Protein AF-0000000066663584 (afdb_homodimer)

pLDDT: mean 85.42, std 19.52, range [22.45, 98.81]

Nearest PDB structures (foldseek):
  1tzf-assembly1_A  TM=8.641E-01  e=2.099E-27  Salmonella enterica subsp. enterica serovar Typhi str. CT18
  1wvc-assembly1_A  TM=8.333E-01  e=1.239E-26  Salmonella enterica subsp. enterica serovar Typhi str. CT18
  8hhd-assembly1_B  TM=7.762E-01  e=3.118E-12  Pseudomonas aeruginosa
  8f73-assembly2_C  TM=7.185E-01  e=2.578E-12  Pseudomonas aeruginosa PAO1
  3pkq-assembly3_D  TM=6.766E-01  e=3.191E-10  Salmonella enterica subsp. enterica serovar Typhimurium

Solvent-accessible surface area (backbone atoms only — not comparable to full-atom values): 28479 Å² total; per-residue (Å²): 88,46,35,37,32,47,47,47,44,66,38,49,78,55,82,83,72,63,84,68,29,62,22,62,37,61,40,65,43,62,97,40,31,36,36,54,57,46,49,48,50,40,36,70,77,66,31,38,39,36,38,38,31,25,22,42,47,40,64,59,57,51,47,47,64,73,58,55,56,73,71,53,89,48,79,51,55,73,60,92,81,44,71,51,75,76,77,60,95,58,69,82,50,44,79,43,84,40,85,42,47,61,84,53,37,68,17,27,34,53,55,72,46,46,81,79,48,68,92,46,69,52,35,35,36,30,63,29,48,52,47,44,48,71,60,61,70,59,52,52,52,53,39,65,70,67,66,37,52,33,33,31,30,25,24,63,43,76,56,87,51,36,32,45,44,65,51,95,86,27,37,23,55,44,72,40,53,43,46,71,48,99,52,34,22,69,61,40,63,28,42,36,30,63,66,46,60,77,49,43,50,92,69,21,38,45,61,70,43,25,46,35,54,29,13,71,68,62,27,20,31,41,45,82,46,88,69,57,69,47,61,53,56,32,38,54,42,38,48,50,50,26,52,22,43,76,71,67,58,45,71,46,52,64,64,63,74,59,52,62,60,63,70,72,99,87,45,35,37,31,46,49,47,44,66,38,47,78,54,80,83,70,66,82,67,30,64,22,60,37,61,40,65,44,61,96,40,30,36,36,55,55,45,50,47,49,40,36,68,75,64,31,38,38,37,38,38,31,25,22,40,45,41,63,61,57,52,48,48,65,73,57,56,60,80,62,73,89,60,78,56,55,72,61,91,82,44,69,49,72,72,75,58,95,58,69,81,51,44,79,43,83,40,85,42,48,61,86,51,36,68,17,28,33,50,55,73,46,47,81,79,50,66,94,46,70,50,36,35,38,32,63,32,47,53,48,42,48,72,60,60,69,58,51,53,52,54,40,64,70,67,66,38,50,32,33,33,31,27,23,64,42,76,55,88,50,37,32,44,44,64,53,94,87,27,37,25,54,42,73,40,52,43,45,72,46,98,52,33,23,69,63,39,64,27,42,35,30,61,67,46,60,76,48,43,50,92,70,21,37,45,62,71,44,25,47,35,54,28,12,72,68,62,27,20,32,41,47,82,46,87,68,57,68,47,61,52,56,32,38,54,41,40,50,50,50,27,51,21,44,76,71,66,57,46,71,45,54,64,65,64,74,59,56,63,61,64,71,74,97

InterPro domains:
  IPR005835 Nucleotidyl transferase domain [PF00483] (3-219)
  IPR013446 Glucose-1-phosphate cytidylyltransferase-like [PTHR47183] (1-256)
  IPR029044 Nucleotide-diphospho-sugar transferases [G3DSA:3.90.550.10] (1-256)
  IPR029044 Nucleotide-diphospho-sugar transferases [SSF53448] (1-255)

Sequence (530 aa):
MKVVLFCGGYGMRMRNGTDDVIPKPMQMVGPRPLIWHVMRYYAHYGHKDFILCLGYGANHIKNYFLTYQESVSNDFVIRDGQVELLQSDISDWTITFVDTGVDSAIGERLRRVRGHLGGEQYFLANYADVLTDAPLDQMIEKFTASGAAASMLIVPPQSSFHCVDINAAGEIKNITPVARLPIWENGGYFVLTQEVLDLLPPGGDLVEDACGALASQGRLFGYQHLGFWKPADTFKERAELDDGYHRGDRPWMIWEGSESLEVVSMKVVLFCGGYGMRMRNGTDDVIPKPMQMVGPRPLIWHVMRYYAHYGHKDFILCLGYGANHIKNYFLTYQESVSNDFVIRDGQVELLQSDISDWTITFVDTGVDSAIGERLRRVRGHLGGEQYFLANYADVLTDAPLDQMIEKFTASGAAASMLIVPPQSSFHCVDINAAGEIKNITPVARLPIWENGGYFVLTQEVLDLLPPGGDLVEDACGALASQGRLFGYQHLGFWKPADTFKERAELDDGYHRGDRPWMIWEGSESLEVVS

Foldseek 3Di:
DEEEEEQADDADQDPDPDRQRAGQQQCDQPPGGLLVLVQLLCVLVPHQEYEYADAPNLVVVVCCVVVVDCPPVPPQDPDPNDRPRPPDSNVPHHYHYDHQYRPFAPLSSCLVCLVVCPPDQKYKYWYSFKFFLDDLVVVVVVLVVQQFAKEFEKEQDDDQDWDFDADPVGDTDDIHGSSPDPDIDGQTTMMHGSVLSVQRDNRGHSCCGRVVVSVVVVRYYYDYDHGDMAGPDDPVRSVVSNVCVVVVNHSRNVVVVVVVVVVVD/DEEEEEQADDADQDPDPDRQRAGQQQCDQPPGGLLVLVQLLCVLVPHQEYEYADAPNLVVVVVCVVVVDPPPDPPQDPDPNDRPRPDDSNVPHHYHYDHQYRPFAPLSSCLVCLVVCPPDQKYKYWYSFKFFLDDLVVVVVVLVVQQFAKEFEKEQDDDQDWDFDADPVGDTDDIHGSSPDPDIDGQTTMMHGSVLSVQRDNRGHSCCGRVVVSVVVVRYYYDYDHGDMAGPDDPVRSVVSNVCVVVVNHSRNVVVVVVVVVVVD

Radius of gyration: 25.49 Å; Cα contacts (8 Å, |Δi|>4): 1045; chains: 2; bounding box: 56×86×55 Å

Organism: Nocardia brasiliensis (strain ATCC 700358 / HUJEG-1) (NCBI:txid1133849)

Secondary structure (DSSP, 8-state):
-EEEEE--SPPP--SSS---PPPGGG-EETTEEHHHHHHHHHHHTT--EEEEEE-TTHHHHHHHHHS----------EETTEE-----TTTT-EEEEEE--TT--HHHHHHHTGGGGTT-SEEEEEESSEEE---HHHHHHHHHHHT-SEEEEEE------EEEEE-TTSBEEEEEEGGGSS-EEEEEEEEEETHHHHT--TT--IIIIIIHHHHHTT-EEEEE--S-EEE--BHHHHHHHHHHHHHT--TT-TTHHHHHHHH--/-EEEEE--SPPP--SSS---PPPGGG-EETTEEHHHHHHHHHHHTT--EEEEEE-TTHHHHHHHHHS----S----EEETTEEE----TTTT-EEEEEE--TT--HHHHHHHTGGGGTT-SEEEEEESSEEE---HHHHHHHHHHHT-SEEEEEE------EEEEE-TTSBEEEEEEGGGSS-EEEEEEEEEETHHHHT--TT--IIIIIIHHHHHTT-EEEEE--S-EEE--BHHHHHHHHHHHHHT--TT-TTTTTHHHHH--

Structure (mmCIF, N/CA/C/O backbone):
data_AF-0000000066663584-model_v1
#
loop_
_entity.id
_entity.type
_entity.pdbx_description
1 polymer 'Glucose-1-phosphate cytidylyltransferase'
#
loop_
_atom_site.group_PDB
_atom_site.id
_atom_site.type_symbol
_atom_site.label_atom_id
_atom_site.label_alt_id
_atom_site.label_comp_id
_atom_site.label_asym_id
_atom_site.label_entity_id
_atom_site.label_seq_id
_atom_site.pdbx_PDB_ins_code
_atom_site.Cartn_x
_atom_site.Cartn_y
_atom_site.Cartn_z
_atom_site.occupancy
_atom_site.B_iso_or_equiv
_atom_site.auth_seq_id
_atom_site.auth_comp_id
_atom_site.auth_asym_id
_atom_site.auth_atom_id
_atom_site.pdbx_PDB_model_num
ATOM 1 N N . MET A 1 1 ? 3.008 -28.141 -14.281 1 96.81 1 MET A N 1
ATOM 2 C CA . MET A 1 1 ? 2.721 -27.016 -15.164 1 96.81 1 MET A CA 1
ATOM 3 C C . MET A 1 1 ? 3.824 -25.969 -15.078 1 96.81 1 MET A C 1
ATOM 5 O O . MET A 1 1 ? 4.57 -25.922 -14.102 1 96.81 1 MET A O 1
ATOM 9 N N . LYS A 1 2 ? 3.889 -25.156 -16.172 1 97.56 2 LYS A N 1
ATOM 10 C CA . LYS A 1 2 ? 4.797 -24.016 -16.141 1 97.56 2 LYS A CA 1
ATOM 11 C C . LYS A 1 2 ? 4.219 -22.875 -15.305 1 97.56 2 LYS A C 1
ATOM 13 O O . LYS A 1 2 ? 3 -22.703 -15.234 1 97.56 2 LYS A O 1
ATOM 18 N N . VAL A 1 3 ? 5.141 -22.125 -14.664 1 98.44 3 VAL A N 1
ATOM 19 C CA . VAL A 1 3 ? 4.742 -21 -13.805 1 98.44 3 VAL A CA 1
ATOM 20 C C . VAL A 1 3 ? 5.363 -19.703 -14.328 1 98.44 3 VAL A C 1
ATOM 22 O O . VAL A 1 3 ? 6.586 -19.578 -14.375 1 98.44 3 VAL A O 1
ATOM 25 N N . VAL A 1 4 ? 4.523 -18.75 -14.742 1 98.31 4 VAL A N 1
ATOM 26 C CA . VAL A 1 4 ? 4.98 -17.438 -15.148 1 98.31 4 VAL A CA 1
ATOM 27 C C . VAL A 1 4 ? 4.922 -16.469 -13.953 1 98.31 4 VAL A C 1
ATOM 29 O O . VAL A 1 4 ? 3.869 -16.312 -13.336 1 98.31 4 VAL A O 1
ATOM 32 N N . LEU A 1 5 ? 6.043 -15.875 -13.609 1 97.88 5 LEU A N 1
ATOM 33 C CA . LEU A 1 5 ? 6.086 -14.898 -12.523 1 97.88 5 LEU A CA 1
ATOM 34 C C . LEU A 1 5 ? 6.418 -13.508 -13.055 1 97.88 5 LEU A C 1
ATOM 36 O O . LEU A 1 5 ? 7.387 -13.336 -13.797 1 97.88 5 LEU A O 1
ATOM 40 N N . PHE A 1 6 ? 5.562 -12.57 -12.711 1 96.44 6 PHE A N 1
ATOM 41 C CA . PHE A 1 6 ? 5.777 -11.18 -13.102 1 96.44 6 PHE A CA 1
ATOM 42 C C . PHE A 1 6 ? 6.727 -10.492 -12.133 1 96.44 6 PHE A C 1
ATOM 44 O O . PHE A 1 6 ? 6.324 -10.102 -11.031 1 96.44 6 PHE A O 1
ATOM 51 N N . CYS A 1 7 ? 7.949 -10.289 -12.5 1 91.81 7 CYS A N 1
ATOM 52 C CA . CYS A 1 7 ? 8.992 -9.797 -11.609 1 91.81 7 CYS A CA 1
ATOM 53 C C . CYS A 1 7 ? 9.336 -8.344 -11.93 1 91.81 7 CYS A C 1
ATOM 55 O O . CYS A 1 7 ? 10.352 -7.824 -11.461 1 91.81 7 CYS A O 1
ATOM 57 N N . GLY A 1 8 ? 8.445 -7.797 -12.734 1 79.75 8 GLY A N 1
ATOM 58 C CA . GLY A 1 8 ? 8.672 -6.395 -13.039 1 79.75 8 GLY A CA 1
ATOM 59 C C . GLY A 1 8 ? 8.086 -5.453 -12 1 79.75 8 GLY A C 1
ATOM 60 O O . GLY A 1 8 ? 7.543 -5.902 -10.984 1 79.75 8 GLY A O 1
ATOM 61 N N . GLY A 1 9 ? 8.352 -4.125 -12.117 1 69.88 9 GLY A N 1
ATOM 62 C CA . GLY A 1 9 ? 7.758 -3.1 -11.273 1 69.88 9 GLY A CA 1
ATOM 63 C C . GLY A 1 9 ? 8.789 -2.262 -10.539 1 69.88 9 GLY A C 1
ATOM 64 O O . GLY A 1 9 ? 9.969 -2.625 -10.484 1 69.88 9 GLY A O 1
ATOM 65 N N . TYR A 1 10 ? 8.227 -1.086 -10.148 1 61.44 10 TYR A N 1
ATOM 66 C CA . TYR A 1 10 ? 9.102 -0.088 -9.539 1 61.44 10 TYR A CA 1
ATOM 67 C C . TYR A 1 10 ? 9.766 -0.637 -8.289 1 61.44 10 TYR A C 1
ATOM 69 O O . TYR A 1 10 ? 9.18 -1.451 -7.57 1 61.44 10 TYR A O 1
ATOM 77 N N . GLY A 1 11 ? 11.109 -0.716 -8.273 1 56.06 11 GLY A N 1
ATOM 78 C CA . GLY A 1 11 ? 11.859 -0.968 -7.051 1 56.06 11 GLY A CA 1
ATOM 79 C C . GLY A 1 11 ? 12.25 0.301 -6.316 1 56.06 11 GLY A C 1
ATOM 80 O O . GLY A 1 11 ? 12.016 1.406 -6.812 1 56.06 11 GLY A O 1
ATOM 81 N N . MET A 1 12 ? 12.453 0.383 -4.859 1 50.28 12 MET A N 1
ATOM 82 C CA . MET A 1 12 ? 12.859 1.527 -4.051 1 50.28 12 MET A CA 1
ATOM 83 C C . MET A 1 12 ? 14.312 1.897 -4.328 1 50.28 12 MET A C 1
ATOM 85 O O . MET A 1 12 ? 15.156 1.021 -4.531 1 50.28 12 MET A O 1
ATOM 89 N N . ARG A 1 13 ? 14.5 3.344 -4.707 1 43.12 13 ARG A N 1
ATOM 90 C CA . ARG A 1 13 ? 15.859 3.871 -4.746 1 43.12 13 ARG A CA 1
ATOM 91 C C . ARG A 1 13 ? 16.469 3.916 -3.35 1 43.12 13 ARG A C 1
ATOM 93 O O . ARG A 1 13 ? 15.859 4.438 -2.414 1 43.12 13 ARG A O 1
ATOM 100 N N . MET A 1 14 ? 17.344 3.123 -2.854 1 40.56 14 MET A N 1
ATOM 101 C CA . MET A 1 14 ? 18.047 3.266 -1.574 1 40.56 14 MET A CA 1
ATOM 102 C C . MET A 1 14 ? 18.938 4.504 -1.573 1 40.56 14 MET A C 1
ATOM 104 O O . MET A 1 14 ? 19.422 4.926 -2.625 1 40.56 14 MET A O 1
ATOM 108 N N . ARG A 1 15 ? 18.859 5.359 -0.476 1 37.28 15 ARG A N 1
ATOM 109 C CA . ARG A 1 15 ? 19.531 6.648 -0.292 1 37.28 15 ARG A CA 1
ATOM 110 C C . ARG A 1 15 ? 20.938 6.629 -0.872 1 37.28 15 ARG A C 1
ATOM 112 O O . ARG A 1 15 ? 21.453 7.66 -1.301 1 37.28 15 ARG A O 1
ATOM 119 N N . ASN A 1 16 ? 21.812 5.84 -0.102 1 37 16 ASN A N 1
ATOM 120 C CA . ASN A 1 16 ? 23.234 6.203 -0.052 1 37 16 ASN A CA 1
ATOM 121 C C . ASN A 1 16 ? 23.875 6.125 -1.432 1 37 16 ASN A C 1
ATOM 123 O O . ASN A 1 16 ? 24.75 5.293 -1.661 1 37 16 ASN A O 1
ATOM 127 N N . GLY A 1 17 ? 23.469 6.793 -2.354 1 36.81 17 GLY A N 1
ATOM 128 C CA . GLY A 1 17 ? 24.297 7.004 -3.533 1 36.81 17 GLY A CA 1
ATOM 129 C C . GLY A 1 17 ? 24.172 5.887 -4.551 1 36.81 17 GLY A C 1
ATOM 130 O O . GLY A 1 17 ? 24.219 6.129 -5.762 1 36.81 17 GLY A O 1
ATOM 131 N N . THR A 1 18 ? 24.75 4.68 -4.211 1 39.47 18 THR A N 1
ATOM 132 C CA . THR A 1 18 ? 24.781 3.713 -5.305 1 39.47 18 THR A CA 1
ATOM 133 C C . THR A 1 18 ? 23.359 3.281 -5.668 1 39.47 18 THR A C 1
ATOM 135 O O . THR A 1 18 ? 22.516 3.098 -4.785 1 39.47 18 THR A O 1
ATOM 138 N N . ASP A 1 19 ? 22.734 3.699 -6.875 1 45.66 19 ASP A N 1
ATOM 139 C CA . ASP A 1 19 ? 21.688 3.469 -7.871 1 45.66 19 ASP A CA 1
ATOM 140 C C . ASP A 1 19 ? 21.031 2.104 -7.676 1 45.66 19 ASP A C 1
ATOM 142 O O . ASP A 1 19 ? 20.312 1.627 -8.547 1 45.66 19 ASP A O 1
ATOM 146 N N . ASP A 1 20 ? 21.516 1.31 -6.773 1 54.19 20 ASP A N 1
ATOM 147 C CA . ASP A 1 20 ? 21.094 -0.069 -6.984 1 54.19 20 ASP A CA 1
ATOM 148 C C . ASP A 1 20 ? 19.844 -0.384 -6.168 1 54.19 20 ASP A C 1
ATOM 150 O O . ASP A 1 20 ? 19.906 -0.51 -4.941 1 54.19 20 ASP A O 1
ATOM 154 N N . VAL A 1 21 ? 18.703 0.189 -6.559 1 62.69 21 VAL A N 1
ATOM 155 C CA . VAL A 1 21 ? 17.422 -0.167 -5.957 1 62.69 21 VAL A CA 1
ATOM 156 C C . VAL A 1 21 ? 17.156 -1.661 -6.137 1 62.69 21 VAL A C 1
ATOM 158 O O . VAL A 1 21 ? 17.266 -2.188 -7.25 1 62.69 21 VAL A O 1
ATOM 161 N N . ILE A 1 22 ? 17.047 -2.43 -4.938 1 74.31 22 ILE A N 1
ATOM 162 C CA . ILE A 1 22 ? 16.703 -3.846 -4.965 1 74.31 22 ILE A CA 1
ATOM 163 C C . ILE A 1 22 ? 15.25 -4.008 -5.391 1 74.31 22 ILE A C 1
ATOM 165 O O . ILE A 1 22 ? 14.344 -3.436 -4.777 1 74.31 22 ILE A O 1
ATOM 169 N N . PRO A 1 23 ? 15.102 -4.727 -6.461 1 83.81 23 PRO A N 1
ATOM 170 C CA . PRO A 1 23 ? 13.719 -4.934 -6.891 1 83.81 23 PRO A CA 1
ATOM 171 C C . PRO A 1 23 ? 12.867 -5.633 -5.828 1 83.81 23 PRO A C 1
ATOM 173 O O . PRO A 1 23 ? 13.398 -6.391 -5.012 1 83.81 23 PRO A O 1
ATOM 176 N N . LYS A 1 24 ? 11.586 -5.406 -5.828 1 85.81 24 LYS A N 1
ATOM 177 C CA . LYS A 1 24 ? 10.633 -5.898 -4.84 1 85.81 24 LYS A CA 1
ATOM 178 C C . LYS A 1 24 ? 10.75 -7.406 -4.664 1 85.81 24 LYS A C 1
ATOM 180 O O . LYS A 1 24 ? 10.82 -7.902 -3.537 1 85.81 24 LYS A O 1
ATOM 185 N N . PRO A 1 25 ? 10.859 -8.188 -5.754 1 90.5 25 PRO A N 1
ATOM 186 C CA . PRO A 1 25 ? 10.945 -9.641 -5.59 1 90.5 25 PRO A CA 1
ATOM 187 C C . PRO A 1 25 ? 12.188 -10.078 -4.824 1 90.5 25 PRO A C 1
ATOM 189 O O . PRO A 1 25 ? 12.234 -11.195 -4.301 1 90.5 25 PRO A O 1
ATOM 192 N N . MET A 1 26 ? 13.141 -9.188 -4.715 1 89 26 MET A N 1
ATOM 193 C CA . MET A 1 26 ? 14.414 -9.555 -4.098 1 89 26 MET A CA 1
ATOM 194 C C . MET A 1 26 ? 14.469 -9.102 -2.645 1 89 26 MET A C 1
ATOM 196 O O . MET A 1 26 ? 15.461 -9.32 -1.956 1 89 26 MET A O 1
ATOM 200 N N . GLN A 1 27 ? 13.43 -8.508 -2.283 1 86.25 27 GLN A N 1
ATOM 201 C CA . GLN A 1 27 ? 13.367 -8.156 -0.868 1 86.25 27 GLN A CA 1
ATOM 202 C C . GLN A 1 27 ? 13.328 -9.406 0.009 1 86.25 27 GLN A C 1
ATOM 204 O O . GLN A 1 27 ? 12.602 -10.359 -0.288 1 86.25 27 GLN A O 1
ATOM 209 N N . MET A 1 28 ? 14 -9.297 1.137 1 88.44 28 MET A N 1
ATOM 210 C CA . MET A 1 28 ? 14.203 -10.484 1.957 1 88.44 28 MET A CA 1
ATOM 211 C C . MET A 1 28 ? 13.039 -10.703 2.912 1 88.44 28 MET A C 1
ATOM 213 O O . MET A 1 28 ? 12.508 -9.742 3.475 1 88.44 28 MET A O 1
ATOM 217 N N . VAL A 1 29 ? 12.641 -11.852 3.037 1 92.06 29 VAL A N 1
ATOM 218 C CA . VAL A 1 29 ? 11.812 -12.375 4.117 1 92.06 29 VAL A CA 1
ATOM 219 C C . VAL A 1 29 ? 12.539 -13.516 4.82 1 92.06 29 VAL A C 1
ATOM 221 O O . VAL A 1 29 ? 12.625 -14.625 4.297 1 92.06 29 VAL A O 1
ATOM 224 N N . GLY A 1 30 ? 12.977 -13.211 6.051 1 90 30 GLY A N 1
ATOM 225 C CA . GLY A 1 30 ? 13.977 -14.117 6.609 1 90 30 GLY A CA 1
ATOM 226 C C . GLY A 1 30 ? 15.242 -14.188 5.785 1 90 30 GLY A C 1
ATOM 227 O O . GLY A 1 30 ? 15.773 -13.164 5.355 1 90 30 GLY A O 1
ATOM 228 N N . PRO A 1 31 ? 15.773 -15.328 5.598 1 88.44 31 PRO A N 1
ATOM 229 C CA . PRO A 1 31 ? 17.047 -15.461 4.895 1 88.44 31 PRO A CA 1
ATOM 230 C C . PRO A 1 31 ? 16.875 -15.547 3.377 1 88.44 31 PRO A C 1
ATOM 232 O O . PRO A 1 31 ? 17.875 -15.625 2.645 1 88.44 31 PRO A O 1
ATOM 235 N N . ARG A 1 32 ? 15.656 -15.594 2.891 1 91.44 32 ARG A N 1
ATOM 236 C CA . ARG A 1 32 ? 15.406 -15.773 1.464 1 91.44 32 ARG A CA 1
ATOM 237 C C . ARG A 1 32 ? 14.578 -14.625 0.905 1 91.44 32 ARG A C 1
ATOM 239 O O . ARG A 1 32 ? 13.742 -14.055 1.611 1 91.44 32 ARG A O 1
ATOM 246 N N . PRO A 1 33 ? 14.836 -14.305 -0.373 1 92.5 33 PRO A N 1
ATOM 247 C CA . PRO A 1 33 ? 14.031 -13.234 -0.962 1 92.5 33 PRO A CA 1
ATOM 248 C C . PRO A 1 33 ? 12.586 -13.656 -1.216 1 92.5 33 PRO A C 1
ATOM 250 O O . PRO A 1 33 ? 12.289 -14.852 -1.281 1 92.5 33 PRO A O 1
ATOM 253 N N . LEU A 1 34 ? 11.758 -12.719 -1.387 1 94.25 34 LEU A N 1
ATOM 254 C CA . LEU A 1 34 ? 10.328 -12.906 -1.606 1 94.25 34 LEU A CA 1
ATOM 255 C C . LEU A 1 34 ? 10.078 -13.867 -2.766 1 94.25 34 LEU A C 1
ATOM 257 O O . LEU A 1 34 ? 9.242 -14.766 -2.666 1 94.25 34 LEU A O 1
ATOM 261 N N . ILE A 1 35 ? 10.797 -13.711 -3.875 1 94.94 35 ILE A N 1
ATOM 262 C CA . ILE A 1 35 ? 10.57 -14.508 -5.074 1 94.94 35 ILE A CA 1
ATOM 263 C C . ILE A 1 35 ? 10.867 -15.984 -4.781 1 94.94 35 ILE A C 1
ATOM 265 O O . ILE A 1 35 ? 10.219 -16.875 -5.328 1 94.94 35 ILE A O 1
ATOM 269 N N . TRP A 1 36 ? 11.82 -16.25 -3.93 1 94.75 36 TRP A N 1
ATOM 270 C CA . TRP A 1 36 ? 12.117 -17.625 -3.551 1 94.75 36 TRP A CA 1
ATOM 271 C C . TRP A 1 36 ? 10.922 -18.266 -2.854 1 94.75 36 TRP A C 1
ATOM 273 O O . TRP A 1 36 ? 10.555 -19.406 -3.154 1 94.75 36 TRP A O 1
ATOM 283 N N . HIS A 1 37 ? 10.328 -17.547 -1.931 1 96.31 37 HIS A N 1
ATOM 284 C CA . HIS A 1 37 ? 9.172 -18.062 -1.209 1 96.31 37 HIS A CA 1
ATOM 285 C C . HIS A 1 37 ? 8.016 -18.359 -2.16 1 96.31 37 HIS A C 1
ATOM 287 O O . HIS A 1 37 ? 7.344 -19.391 -2.023 1 96.31 37 HIS A O 1
ATOM 293 N N . VAL A 1 38 ? 7.801 -17.484 -3.098 1 97.69 38 VAL A N 1
ATOM 294 C CA . VAL A 1 38 ? 6.738 -17.672 -4.078 1 97.69 38 VAL A CA 1
ATOM 295 C C . VAL A 1 38 ? 7.02 -18.922 -4.914 1 97.69 38 VAL A C 1
ATOM 297 O O . VAL A 1 38 ? 6.141 -19.766 -5.102 1 97.69 38 VAL A O 1
ATOM 300 N N . MET A 1 39 ? 8.25 -19.047 -5.398 1 97.19 39 MET A N 1
ATOM 301 C CA . MET A 1 39 ? 8.641 -20.188 -6.227 1 97.19 39 MET A CA 1
ATOM 302 C C . MET A 1 39 ? 8.57 -21.484 -5.438 1 97.19 39 MET A C 1
ATOM 304 O O . MET A 1 39 ? 8.141 -22.516 -5.961 1 97.19 39 MET A O 1
ATOM 308 N N . ARG A 1 40 ? 8.969 -21.406 -4.188 1 96.38 40 ARG A N 1
ATOM 309 C CA . ARG A 1 40 ? 8.938 -22.594 -3.34 1 96.38 40 ARG A CA 1
ATOM 310 C C . ARG A 1 40 ? 7.504 -23.078 -3.123 1 96.38 40 ARG A C 1
ATOM 312 O O . ARG A 1 40 ? 7.25 -24.281 -3.037 1 96.38 40 ARG A O 1
ATOM 319 N N . TYR A 1 41 ? 6.637 -22.156 -2.986 1 97.44 41 TYR A N 1
ATOM 320 C CA . TYR A 1 41 ? 5.219 -22.469 -2.885 1 97.44 41 TYR A CA 1
ATOM 321 C C . TYR A 1 41 ? 4.754 -23.297 -4.078 1 97.44 41 TYR A C 1
ATOM 323 O O . TYR A 1 41 ? 4.148 -24.359 -3.906 1 97.44 41 TYR A O 1
ATOM 331 N N . TYR A 1 42 ? 5.055 -22.875 -5.289 1 98.06 42 TYR A N 1
ATOM 332 C CA . TYR A 1 42 ? 4.668 -23.609 -6.488 1 98.06 42 TYR A CA 1
ATOM 333 C C . TYR A 1 42 ? 5.383 -24.953 -6.562 1 98.06 42 TYR A C 1
ATOM 335 O O . TYR A 1 42 ? 4.777 -25.969 -6.918 1 98.06 42 TYR A O 1
ATOM 343 N N . ALA A 1 43 ? 6.637 -24.953 -6.227 1 96.5 43 ALA A N 1
ATOM 344 C CA . ALA A 1 43 ? 7.434 -26.172 -6.266 1 96.5 43 ALA A CA 1
ATOM 345 C C . ALA A 1 43 ? 6.867 -27.234 -5.316 1 96.5 43 ALA A C 1
ATOM 347 O O . ALA A 1 43 ? 6.898 -28.422 -5.613 1 96.5 43 ALA A O 1
ATOM 348 N N . HIS A 1 44 ? 6.383 -26.766 -4.203 1 96.12 44 HIS A N 1
ATOM 349 C CA . HIS A 1 44 ? 5.781 -27.672 -3.229 1 96.12 44 HIS A CA 1
ATOM 350 C C . HIS A 1 44 ? 4.633 -28.469 -3.846 1 96.12 44 HIS A C 1
ATOM 352 O O . HIS A 1 44 ? 4.434 -29.641 -3.514 1 96.12 44 HIS A O 1
ATOM 358 N N . TYR A 1 45 ? 3.955 -27.891 -4.758 1 97.62 45 TYR A N 1
ATOM 359 C CA . TYR A 1 45 ? 2.822 -28.547 -5.402 1 97.62 45 TYR A CA 1
ATOM 360 C C . TYR A 1 45 ? 3.252 -29.234 -6.691 1 97.62 45 TYR A C 1
ATOM 362 O O . TYR A 1 45 ? 2.41 -29.703 -7.469 1 97.62 45 TYR A O 1
ATOM 370 N N . GLY A 1 46 ? 4.539 -29.234 -6.961 1 96.56 46 GLY A N 1
ATOM 371 C CA . GLY A 1 46 ? 5.074 -30.016 -8.062 1 96.56 46 GLY A CA 1
ATOM 372 C C . GLY A 1 46 ? 5.285 -29.203 -9.328 1 96.56 46 GLY A C 1
ATOM 373 O O . GLY A 1 46 ? 5.598 -29.75 -10.383 1 96.56 46 GLY A O 1
ATOM 374 N N . HIS A 1 47 ? 5.082 -27.891 -9.289 1 97.5 47 HIS A N 1
ATOM 375 C CA . HIS A 1 47 ? 5.309 -27.016 -10.43 1 97.5 47 HIS A CA 1
ATOM 376 C C . HIS A 1 47 ? 6.664 -26.328 -10.336 1 97.5 47 HIS A C 1
ATOM 378 O O . HIS A 1 47 ? 6.812 -25.344 -9.602 1 97.5 47 HIS A O 1
ATOM 384 N N . LYS A 1 48 ? 7.609 -26.844 -11.156 1 96.25 48 LYS A N 1
ATOM 385 C CA . LYS A 1 48 ? 9 -26.453 -10.922 1 96.25 48 LYS A CA 1
ATOM 386 C C . LYS A 1 48 ? 9.617 -25.859 -12.188 1 96.25 48 LYS A C 1
ATOM 388 O O . LYS A 1 48 ? 10.844 -25.75 -12.289 1 96.25 48 LYS A O 1
ATOM 393 N N . ASP A 1 49 ? 8.828 -25.594 -13.172 1 95.75 49 ASP A N 1
ATOM 394 C CA . ASP A 1 49 ? 9.266 -24.938 -14.398 1 95.75 49 ASP A CA 1
ATOM 395 C C . ASP A 1 49 ? 8.836 -23.469 -14.414 1 95.75 49 ASP A C 1
ATOM 397 O O . ASP A 1 49 ? 7.664 -23.156 -14.648 1 95.75 49 ASP A O 1
ATOM 401 N N . PHE A 1 50 ? 9.836 -22.594 -14.148 1 96.81 50 PHE A N 1
ATOM 402 C CA . PHE A 1 50 ? 9.531 -21.188 -13.914 1 96.81 50 PHE A CA 1
ATOM 403 C C . PHE A 1 50 ? 9.969 -20.328 -15.094 1 96.81 50 PHE A C 1
ATOM 405 O O . PHE A 1 50 ? 11.055 -20.531 -15.641 1 96.81 50 PHE A O 1
ATOM 412 N N . ILE A 1 51 ? 9.133 -19.438 -15.531 1 96.81 51 ILE A N 1
ATOM 413 C CA . ILE A 1 51 ? 9.438 -18.359 -16.469 1 96.81 51 ILE A CA 1
ATOM 414 C C . ILE A 1 51 ? 9.344 -17.016 -15.742 1 96.81 51 ILE A C 1
ATOM 416 O O . ILE A 1 51 ? 8.25 -16.578 -15.367 1 96.81 51 ILE A O 1
ATOM 420 N N . LEU A 1 52 ? 10.477 -16.359 -15.5 1 96.19 52 LEU A N 1
ATOM 421 C CA . LEU A 1 52 ? 10.516 -15.078 -14.805 1 96.19 52 LEU A CA 1
ATOM 422 C C . LEU A 1 52 ? 10.492 -13.93 -15.805 1 96.19 52 LEU A C 1
ATOM 424 O O . LEU A 1 52 ? 11.438 -13.75 -16.578 1 96.19 52 LEU A O 1
ATOM 428 N N . CYS A 1 53 ? 9.383 -13.195 -15.812 1 96.75 53 CYS A N 1
ATOM 429 C CA . CYS A 1 53 ? 9.281 -11.992 -16.625 1 96.75 53 CYS A CA 1
ATOM 430 C C . CYS A 1 53 ? 10.008 -10.828 -15.977 1 96.75 53 CYS A C 1
ATOM 432 O O . CYS A 1 53 ? 9.492 -10.211 -15.039 1 96.75 53 CYS A O 1
ATOM 434 N N . LEU A 1 54 ? 11.133 -10.422 -16.531 1 93.06 54 LEU A N 1
ATOM 435 C CA . LEU A 1 54 ? 12.023 -9.453 -15.891 1 93.06 54 LEU A CA 1
ATOM 436 C C . LEU A 1 54 ? 11.766 -8.047 -16.406 1 93.06 54 LEU A C 1
ATOM 438 O O . LEU A 1 54 ? 11.258 -7.875 -17.516 1 93.06 54 LEU A O 1
ATOM 442 N N . GLY A 1 55 ? 11.953 -7.117 -15.594 1 89.06 55 GLY A N 1
ATOM 443 C CA . GLY A 1 55 ? 11.969 -5.691 -15.867 1 89.06 55 GLY A CA 1
ATOM 444 C C . GLY A 1 55 ? 13.062 -4.953 -15.125 1 89.06 55 GLY A C 1
ATOM 445 O O . GLY A 1 55 ? 14.242 -5.312 -15.227 1 89.06 55 GLY A O 1
ATOM 446 N N . TYR A 1 56 ? 12.578 -4.043 -14.258 1 79.44 56 TYR A N 1
ATOM 447 C CA . TYR A 1 56 ? 13.523 -3.305 -13.422 1 79.44 56 TYR A CA 1
ATOM 448 C C . TYR A 1 56 ? 14.258 -4.238 -12.469 1 79.44 56 TYR A C 1
ATOM 450 O O . TYR A 1 56 ? 13.648 -5.121 -11.859 1 79.44 56 TYR A O 1
ATOM 458 N N . GLY A 1 57 ? 15.625 -4.074 -12.43 1 82.75 57 GLY A N 1
ATOM 459 C CA . GLY A 1 57 ? 16.422 -4.852 -11.484 1 82.75 57 GLY A CA 1
ATOM 460 C C . GLY A 1 57 ? 16.656 -6.277 -11.938 1 82.75 57 GLY A C 1
ATOM 461 O O . GLY A 1 57 ? 16.938 -7.156 -11.117 1 82.75 57 GLY A O 1
ATOM 462 N N . ALA A 1 58 ? 16.531 -6.547 -13.211 1 86.38 58 ALA A N 1
ATOM 463 C CA . ALA A 1 58 ? 16.672 -7.883 -13.781 1 86.38 58 ALA A CA 1
ATOM 464 C C . ALA A 1 58 ? 17.984 -8.523 -13.344 1 86.38 58 ALA A C 1
ATOM 466 O O . ALA A 1 58 ? 18.031 -9.719 -13.039 1 86.38 58 ALA A O 1
ATOM 467 N N . ASN A 1 59 ? 18.969 -7.77 -13.258 1 86.75 59 ASN A N 1
ATOM 468 C CA . ASN A 1 59 ? 20.297 -8.297 -12.938 1 86.75 59 ASN A CA 1
ATOM 469 C C . ASN A 1 59 ? 20.344 -8.852 -11.516 1 86.75 59 ASN A C 1
ATOM 471 O O . ASN A 1 59 ? 21.031 -9.844 -11.258 1 86.75 59 ASN A O 1
ATOM 475 N N . HIS A 1 60 ? 19.688 -8.219 -10.656 1 87 60 HIS A N 1
ATOM 476 C CA . HIS A 1 60 ? 19.656 -8.703 -9.281 1 87 60 HIS A CA 1
ATOM 477 C C . HIS A 1 60 ? 19.016 -10.086 -9.203 1 87 60 HIS A C 1
ATOM 479 O O . HIS A 1 60 ? 19.5 -10.953 -8.477 1 87 60 HIS A O 1
ATOM 485 N N . ILE A 1 61 ? 17.984 -10.227 -9.93 1 88.25 61 ILE A N 1
ATOM 486 C CA . ILE A 1 61 ? 17.266 -11.492 -9.906 1 88.25 61 ILE A CA 1
ATOM 487 C C . ILE A 1 61 ? 18.109 -12.594 -10.547 1 88.25 61 ILE A C 1
ATOM 489 O O . ILE A 1 61 ? 18.281 -13.672 -9.969 1 88.25 61 ILE A O 1
ATOM 493 N N . LYS A 1 62 ? 18.672 -12.32 -11.68 1 88.88 62 LYS A N 1
ATOM 494 C CA . LYS A 1 62 ? 19.516 -13.281 -12.383 1 88.88 62 LYS A CA 1
ATOM 495 C C . LYS A 1 62 ? 20.703 -13.688 -11.523 1 88.88 62 LYS A C 1
ATOM 497 O O . LYS A 1 62 ? 21 -14.875 -11.375 1 88.88 62 LYS A O 1
ATOM 502 N N . ASN A 1 63 ? 21.312 -12.695 -10.938 1 87.38 63 ASN A N 1
ATOM 503 C CA . ASN A 1 63 ? 22.516 -12.953 -10.133 1 87.38 63 ASN A CA 1
ATOM 504 C C . ASN A 1 63 ? 22.188 -13.82 -8.922 1 87.38 63 ASN A C 1
ATOM 506 O O . ASN A 1 63 ? 22.984 -14.672 -8.531 1 87.38 63 ASN A O 1
ATOM 510 N N . TYR A 1 64 ? 21.109 -13.531 -8.406 1 87.25 64 TYR A N 1
ATOM 511 C CA . TYR A 1 64 ? 20.719 -14.32 -7.242 1 87.25 64 TYR A CA 1
ATOM 512 C C . TYR A 1 64 ? 20.656 -15.805 -7.586 1 87.25 64 TYR A C 1
ATOM 514 O O . TYR A 1 64 ? 21.234 -16.641 -6.879 1 87.25 64 TYR A O 1
ATOM 522 N N . PHE A 1 65 ? 20.078 -16.141 -8.617 1 85.88 65 PHE A N 1
ATOM 523 C CA . PHE A 1 65 ? 19.859 -17.547 -8.945 1 85.88 65 PHE A CA 1
ATOM 524 C C . PHE A 1 65 ? 21.109 -18.141 -9.578 1 85.88 65 PHE A C 1
ATOM 526 O O . PHE A 1 65 ? 21.375 -19.344 -9.438 1 85.88 65 PHE A O 1
ATOM 533 N N . LEU A 1 66 ? 21.859 -17.312 -10.305 1 81.75 66 LEU A N 1
ATOM 534 C CA . LEU A 1 66 ? 23.094 -17.797 -10.914 1 81.75 66 LEU A CA 1
ATOM 535 C C . LEU A 1 66 ? 24.141 -18.109 -9.852 1 81.75 66 LEU A C 1
ATOM 537 O O . LEU A 1 66 ? 24.953 -19.016 -10.023 1 81.75 66 LEU A O 1
ATOM 541 N N . THR A 1 67 ? 24.094 -17.297 -8.805 1 78 67 THR A N 1
ATOM 542 C CA . THR A 1 67 ? 25.078 -17.484 -7.762 1 78 67 THR A CA 1
ATOM 543 C C . THR A 1 67 ? 24.484 -18.234 -6.578 1 78 67 THR A C 1
ATOM 545 O O . THR A 1 67 ? 25.062 -18.266 -5.492 1 78 67 THR A O 1
ATOM 548 N N . TYR A 1 68 ? 23.359 -18.484 -6.988 1 67.62 68 TYR A N 1
ATOM 549 C CA . TYR A 1 68 ? 22.656 -19.188 -5.922 1 67.62 68 TYR A CA 1
ATOM 550 C C . TYR A 1 68 ? 23.531 -20.297 -5.34 1 67.62 68 TYR A C 1
ATOM 552 O O . TYR A 1 68 ? 23.969 -21.188 -6.066 1 67.62 68 TYR A O 1
ATOM 560 N N . GLN A 1 69 ? 24.281 -19.812 -4.312 1 54.78 69 GLN A N 1
ATOM 561 C CA . GLN A 1 69 ? 25 -20.797 -3.514 1 54.78 69 GLN A CA 1
ATOM 562 C C . GLN A 1 69 ? 24.188 -21.219 -2.297 1 54.78 69 GLN A C 1
ATOM 564 O O . GLN A 1 69 ? 23.547 -20.391 -1.649 1 54.78 69 GLN A O 1
ATOM 569 N N . GLU A 1 70 ? 23.484 -22.094 -2.311 1 47.84 70 GLU A N 1
ATOM 570 C CA . GLU A 1 70 ? 22.797 -22.5 -1.085 1 47.84 70 GLU A CA 1
ATOM 571 C C . GLU A 1 70 ? 23.531 -21.969 0.15 1 47.84 70 GLU A C 1
ATOM 573 O O . GLU A 1 70 ? 24.656 -22.406 0.441 1 47.84 70 GLU A O 1
ATOM 578 N N . SER A 1 71 ? 23.906 -20.812 0.267 1 39.12 71 SER A N 1
ATOM 579 C CA . SER A 1 71 ? 24.203 -20.672 1.686 1 39.12 71 SER A CA 1
ATOM 580 C C . SER A 1 71 ? 23.125 -21.312 2.555 1 39.12 71 SER A C 1
ATOM 582 O O . SER A 1 71 ? 21.984 -20.875 2.547 1 39.12 71 SER A O 1
ATOM 584 N N . VAL A 1 72 ? 22.984 -22.375 2.592 1 38.5 72 VAL A N 1
ATOM 585 C CA . VAL A 1 72 ? 22.328 -23.172 3.625 1 38.5 72 VAL A CA 1
ATOM 586 C C . VAL A 1 72 ? 22.438 -22.469 4.973 1 38.5 72 VAL A C 1
ATOM 588 O O . VAL A 1 72 ? 23.547 -22.312 5.508 1 38.5 72 VAL A O 1
ATOM 591 N N . SER A 1 73 ? 22.078 -21.328 5.344 1 36.56 73 SER A N 1
ATOM 592 C CA . SER A 1 73 ? 21.609 -21.562 6.703 1 36.56 73 SER A CA 1
ATOM 593 C C . SER A 1 73 ? 21.156 -23.016 6.883 1 36.56 73 SER A C 1
ATOM 595 O O . SER A 1 73 ? 20.078 -23.406 6.422 1 36.56 73 SER A O 1
ATOM 597 N N . ASN A 1 74 ? 21.781 -23.891 6.301 1 35.03 74 ASN A N 1
ATOM 598 C CA . ASN A 1 74 ? 21.969 -25.328 6.445 1 35.03 74 ASN A CA 1
ATOM 599 C C . ASN A 1 74 ? 21.656 -25.797 7.871 1 35.03 74 ASN A C 1
ATOM 601 O O . ASN A 1 74 ? 22.344 -25.391 8.812 1 35.03 74 ASN A O 1
ATOM 605 N N . ASP A 1 75 ? 20.609 -25.781 8.234 1 36.34 75 ASP A N 1
ATOM 606 C CA . ASP A 1 75 ? 20.453 -26.766 9.297 1 36.34 75 ASP A CA 1
ATOM 607 C C . ASP A 1 75 ? 21.312 -28 9.039 1 36.34 75 ASP A C 1
ATOM 609 O O . ASP A 1 75 ? 21.109 -28.703 8.055 1 36.34 75 ASP A O 1
ATOM 613 N N . PHE A 1 76 ? 22.594 -27.812 8.883 1 35.41 76 PHE A N 1
ATOM 614 C CA . PHE A 1 76 ? 23.531 -28.922 8.984 1 35.41 76 PHE A CA 1
ATOM 615 C C . PHE A 1 76 ? 23.297 -29.719 10.258 1 35.41 76 PHE A C 1
ATOM 617 O O . PHE A 1 76 ? 22.828 -29.172 11.258 1 35.41 76 PHE A O 1
ATOM 624 N N . VAL A 1 77 ? 22.734 -30.781 9.992 1 36.78 77 VAL A N 1
ATOM 625 C CA . VAL A 1 77 ? 22.859 -31.672 11.141 1 36.78 77 VAL A CA 1
ATOM 626 C C . VAL A 1 77 ? 24.281 -32.25 11.203 1 36.78 77 VAL A C 1
ATOM 628 O O . VAL A 1 77 ? 24.797 -32.719 10.188 1 36.78 77 VAL A O 1
ATOM 631 N N . ILE A 1 78 ? 25.031 -31.781 12.016 1 38.62 78 ILE A N 1
ATOM 632 C CA . ILE A 1 78 ? 26.281 -32.438 12.305 1 38.62 78 ILE A CA 1
ATOM 633 C C . ILE A 1 78 ? 26 -33.844 12.883 1 38.62 78 ILE A C 1
ATOM 635 O O . ILE A 1 78 ? 25.328 -33.969 13.906 1 38.62 78 ILE A O 1
ATOM 639 N N . ARG A 1 79 ? 25.766 -34.812 11.977 1 36.41 79 ARG A N 1
ATOM 640 C CA . ARG A 1 79 ? 25.812 -36.125 12.578 1 36.41 79 ARG A CA 1
ATOM 641 C C . ARG A 1 79 ? 27.156 -36.812 12.328 1 36.41 79 ARG A C 1
ATOM 643 O O . ARG A 1 79 ? 27.594 -36.969 11.188 1 36.41 79 ARG A O 1
ATOM 650 N N . ASP A 1 80 ? 27.891 -37.25 13.18 1 39.97 80 ASP A N 1
ATOM 651 C CA . ASP A 1 80 ? 29.188 -37.906 13.273 1 39.97 80 ASP A CA 1
ATOM 652 C C . ASP A 1 80 ? 30.266 -37.094 12.586 1 39.97 80 ASP A C 1
ATOM 654 O O . ASP A 1 80 ? 31.109 -37.656 11.867 1 39.97 80 ASP A O 1
ATOM 658 N N . GLY A 1 81 ? 30.266 -35.812 12.656 1 41.97 81 GLY A N 1
ATOM 659 C CA . GLY A 1 81 ? 31.359 -35 12.188 1 41.97 81 GLY A CA 1
ATOM 660 C C . GLY A 1 81 ? 31.219 -34.562 10.742 1 41.97 81 GLY A C 1
ATOM 661 O O . GLY A 1 81 ? 32.062 -33.844 10.211 1 41.97 81 GLY A O 1
ATOM 662 N N . GLN A 1 82 ? 30.531 -35.281 9.969 1 35.03 82 GLN A N 1
ATOM 663 C CA . GLN A 1 82 ? 30.375 -35.062 8.539 1 35.03 82 GLN A CA 1
ATOM 664 C C . GLN A 1 82 ? 29.219 -34.094 8.281 1 35.03 82 GLN A C 1
ATOM 666 O O . GLN A 1 82 ? 28.172 -34.156 8.938 1 35.03 82 GLN A O 1
ATOM 671 N N . VAL A 1 83 ? 29.562 -33 7.895 1 39 83 VAL A N 1
ATOM 672 C CA . VAL A 1 83 ? 28.594 -31.969 7.496 1 39 83 VAL A CA 1
ATOM 673 C C . VAL A 1 83 ? 27.797 -32.469 6.293 1 39 83 VAL A C 1
ATOM 675 O O . VAL A 1 83 ? 28.375 -32.844 5.266 1 39 83 VAL A O 1
ATOM 678 N N . GLU A 1 84 ? 26.797 -33.188 6.367 1 37.75 84 GLU A N 1
ATOM 679 C CA . GLU A 1 84 ? 25.969 -33.5 5.215 1 37.75 84 GLU A CA 1
ATOM 680 C C . GLU A 1 84 ? 25.188 -32.281 4.723 1 37.75 84 GLU A C 1
ATOM 682 O O . GLU A 1 84 ? 24.469 -31.656 5.488 1 37.75 84 GLU A O 1
ATOM 687 N N . LEU A 1 85 ? 25.828 -31.688 3.854 1 39.84 85 LEU A N 1
ATOM 688 C CA . LEU A 1 85 ? 25.203 -30.594 3.111 1 39.84 85 LEU A CA 1
ATOM 689 C C . LEU A 1 85 ? 23.891 -31.062 2.477 1 39.84 85 LEU A C 1
ATOM 691 O O . LEU A 1 85 ? 23.859 -32.094 1.824 1 39.84 85 LEU A O 1
ATOM 695 N N . LEU A 1 86 ? 22.719 -30.875 2.945 1 39.44 86 LEU A N 1
ATOM 696 C CA . LEU A 1 86 ? 21.516 -31.25 2.203 1 39.44 86 LEU A CA 1
ATOM 697 C C . LEU A 1 86 ? 21.516 -30.609 0.815 1 39.44 86 LEU A C 1
ATOM 699 O O . LEU A 1 86 ? 22.078 -29.531 0.619 1 39.44 86 LEU A O 1
ATOM 703 N N . GLN A 1 87 ? 21.359 -31.297 -0.39 1 45.91 87 GLN A N 1
ATOM 704 C CA . GLN A 1 87 ? 21.094 -30.922 -1.779 1 45.91 87 GLN A CA 1
ATOM 705 C C . GLN A 1 87 ? 20.391 -29.578 -1.873 1 45.91 87 GLN A C 1
ATOM 707 O O . GLN A 1 87 ? 19.656 -29.188 -0.96 1 45.91 87 GLN A O 1
ATOM 712 N N . SER A 1 88 ? 20.766 -28.625 -2.836 1 57.69 88 SER A N 1
ATOM 713 C CA . SER A 1 88 ? 20.172 -27.312 -3.104 1 57.69 88 SER A CA 1
ATOM 714 C C . SER A 1 88 ? 18.656 -27.391 -3.156 1 57.69 88 SER A C 1
ATOM 716 O O . SER A 1 88 ? 18.094 -28.312 -3.746 1 57.69 88 SER A O 1
ATOM 718 N N . ASP A 1 89 ? 17.969 -26.781 -2.357 1 66.25 89 ASP A N 1
ATOM 719 C CA . ASP A 1 89 ? 16.516 -26.812 -2.209 1 66.25 89 ASP A CA 1
ATOM 720 C C . ASP A 1 89 ? 15.828 -26.359 -3.488 1 66.25 89 ASP A C 1
ATOM 722 O O . ASP A 1 89 ? 14.602 -26.438 -3.594 1 66.25 89 ASP A O 1
ATOM 726 N N . ILE A 1 90 ? 16.797 -25.953 -4.535 1 73.38 90 ILE A N 1
ATOM 727 C CA . ILE A 1 90 ? 16.156 -25.562 -5.781 1 73.38 90 ILE A CA 1
ATOM 728 C C . ILE A 1 90 ? 16.781 -26.328 -6.949 1 73.38 90 ILE A C 1
ATOM 730 O O . ILE A 1 90 ? 16.625 -25.922 -8.109 1 73.38 90 ILE A O 1
ATOM 734 N N . SER A 1 91 ? 17.469 -27.25 -6.703 1 75.25 91 SER A N 1
ATOM 735 C CA . SER A 1 91 ? 18.266 -27.953 -7.707 1 75.25 91 SER A CA 1
ATOM 736 C C . SER A 1 91 ? 17.375 -28.578 -8.781 1 75.25 91 SER A C 1
ATOM 738 O O . SER A 1 91 ? 17.828 -28.766 -9.914 1 75.25 91 SER A O 1
ATOM 740 N N . ASP A 1 92 ? 16.188 -28.812 -8.508 1 87.44 92 ASP A N 1
ATOM 741 C CA . ASP A 1 92 ? 15.336 -29.469 -9.492 1 87.44 92 ASP A CA 1
ATOM 742 C C . ASP A 1 92 ? 14.406 -28.469 -10.18 1 87.44 92 ASP A C 1
ATOM 744 O O . ASP A 1 92 ? 13.477 -28.859 -10.883 1 87.44 92 ASP A O 1
ATOM 748 N N . TRP A 1 93 ? 14.695 -27.188 -9.984 1 90.94 93 TRP A N 1
ATOM 749 C CA . TRP A 1 93 ? 13.898 -26.156 -10.648 1 90.94 93 TRP A CA 1
ATOM 750 C C . TRP A 1 93 ? 14.484 -25.828 -12.016 1 90.94 93 TRP A C 1
ATOM 752 O O . TRP A 1 93 ? 15.703 -25.844 -12.203 1 90.94 93 TRP A O 1
ATOM 762 N N . THR A 1 94 ? 13.664 -25.625 -12.969 1 93 94 THR A N 1
ATOM 763 C CA . THR A 1 94 ? 14.031 -24.984 -14.227 1 93 94 THR A CA 1
ATOM 764 C C . THR A 1 94 ? 13.594 -23.516 -14.227 1 93 94 THR A C 1
ATOM 766 O O . THR A 1 94 ? 12.43 -23.219 -13.977 1 93 94 THR A O 1
ATOM 769 N N . ILE A 1 95 ? 14.578 -22.672 -14.453 1 93.88 95 ILE A N 1
ATOM 770 C CA . ILE A 1 95 ? 14.281 -21.25 -14.406 1 93.88 95 ILE A CA 1
ATOM 771 C C . ILE A 1 95 ? 14.664 -20.594 -15.734 1 93.88 95 ILE A C 1
ATOM 773 O O . ILE A 1 95 ? 15.82 -20.672 -16.156 1 93.88 95 ILE A O 1
ATOM 777 N N . THR A 1 96 ? 13.703 -20.031 -16.438 1 94.44 96 THR A N 1
ATOM 778 C CA . THR A 1 96 ? 13.914 -19.25 -17.641 1 94.44 96 THR A CA 1
ATOM 779 C C . THR A 1 96 ? 13.789 -17.75 -17.359 1 94.44 96 THR A C 1
ATOM 781 O O . THR A 1 96 ? 12.781 -17.312 -16.781 1 94.44 96 THR A O 1
ATOM 784 N N . PHE A 1 97 ? 14.82 -17.016 -17.688 1 94 97 PHE A N 1
ATOM 785 C CA . PHE A 1 97 ? 14.797 -15.562 -17.531 1 94 97 PHE A CA 1
ATOM 786 C C . PHE A 1 97 ? 14.438 -14.875 -18.844 1 94 97 PHE A C 1
ATOM 788 O O . PHE A 1 97 ? 15.102 -15.094 -19.859 1 94 97 PHE A O 1
ATOM 795 N N . VAL A 1 98 ? 13.383 -14.078 -18.859 1 95.44 98 VAL A N 1
ATOM 796 C CA . VAL A 1 98 ? 12.984 -13.375 -20.062 1 95.44 98 VAL A CA 1
ATOM 797 C C . VAL A 1 98 ? 12.875 -11.875 -19.781 1 95.44 98 VAL A C 1
ATOM 799 O O . VAL A 1 98 ? 12.172 -11.461 -18.859 1 95.44 98 VAL A O 1
ATOM 802 N N . ASP A 1 99 ? 13.57 -11.062 -20.531 1 93.75 99 ASP A N 1
ATOM 803 C CA . ASP A 1 99 ? 13.398 -9.609 -20.469 1 93.75 99 ASP A CA 1
ATOM 804 C C . ASP A 1 99 ? 12.094 -9.18 -21.141 1 93.75 99 ASP A C 1
ATOM 806 O O . ASP A 1 99 ? 11.938 -9.336 -22.344 1 93.75 99 ASP A O 1
ATOM 810 N N . THR A 1 100 ? 11.195 -8.609 -20.359 1 95.38 100 THR A N 1
ATOM 811 C CA . THR A 1 100 ? 9.883 -8.289 -20.906 1 95.38 100 THR A CA 1
ATOM 812 C C . THR A 1 100 ? 9.656 -6.777 -20.906 1 95.38 100 THR A C 1
ATOM 814 O O . THR A 1 100 ? 8.539 -6.312 -21.125 1 95.38 100 THR A O 1
ATOM 817 N N . GLY A 1 101 ? 10.656 -5.992 -20.547 1 91.06 101 GLY A N 1
ATOM 818 C CA . GLY A 1 101 ? 10.562 -4.543 -20.594 1 91.06 101 GLY A CA 1
ATOM 819 C C . GLY A 1 101 ? 10.32 -3.914 -19.234 1 91.06 101 GLY A C 1
ATOM 820 O O . GLY A 1 101 ? 9.547 -4.441 -18.438 1 91.06 101 GLY A O 1
ATOM 821 N N . VAL A 1 102 ? 10.812 -2.74 -19.016 1 83.81 102 VAL A N 1
ATOM 822 C CA . VAL A 1 102 ? 10.812 -2.064 -17.719 1 83.81 102 VAL A CA 1
ATOM 823 C C . VAL A 1 102 ? 9.406 -1.547 -17.406 1 83.81 102 VAL A C 1
ATOM 825 O O . VAL A 1 102 ? 8.93 -1.679 -16.281 1 83.81 102 VAL A O 1
ATOM 828 N N . ASP A 1 103 ? 8.672 -1.094 -18.406 1 85 103 ASP A N 1
ATOM 829 C CA . ASP A 1 103 ? 7.402 -0.419 -18.172 1 85 103 ASP A CA 1
ATOM 830 C C . ASP A 1 103 ? 6.23 -1.267 -18.672 1 85 103 ASP A C 1
ATOM 832 O O . ASP A 1 103 ? 5.113 -0.768 -18.812 1 85 103 ASP A O 1
ATOM 836 N N . SER A 1 104 ? 6.461 -2.537 -18.875 1 91.69 104 SER A N 1
ATOM 837 C CA . SER A 1 104 ? 5.426 -3.385 -19.453 1 91.69 104 SER A CA 1
ATOM 838 C C . SER A 1 104 ? 4.367 -3.746 -18.406 1 91.69 104 SER A C 1
ATOM 840 O O . SER A 1 104 ? 4.695 -4.059 -17.266 1 91.69 104 SER A O 1
ATOM 842 N N . ALA A 1 105 ? 3.119 -3.645 -18.844 1 92.44 105 ALA A N 1
ATOM 843 C CA . ALA A 1 105 ? 2.039 -4.191 -18.031 1 92.44 105 ALA A CA 1
ATOM 844 C C . ALA A 1 105 ? 2.105 -5.715 -17.984 1 92.44 105 ALA A C 1
ATOM 846 O O . ALA A 1 105 ? 2.781 -6.34 -18.797 1 92.44 105 ALA A O 1
ATOM 847 N N . ILE A 1 106 ? 1.405 -6.297 -17.047 1 94.06 106 ILE A N 1
ATOM 848 C CA . ILE A 1 106 ? 1.541 -7.734 -16.828 1 94.06 106 ILE A CA 1
ATOM 849 C C . ILE A 1 106 ? 0.961 -8.492 -18.016 1 94.06 106 ILE A C 1
ATOM 851 O O . ILE A 1 106 ? 1.449 -9.57 -18.375 1 94.06 106 ILE A O 1
ATOM 855 N N . GLY A 1 107 ? -0.1 -7.977 -18.641 1 96.75 107 GLY A N 1
ATOM 856 C CA . GLY A 1 107 ? -0.603 -8.617 -19.844 1 96.75 107 GLY A CA 1
ATOM 857 C C . GLY A 1 107 ? 0.416 -8.664 -20.969 1 96.75 107 GLY A C 1
ATOM 858 O O . GLY A 1 107 ? 0.527 -9.672 -21.672 1 96.75 107 GLY A O 1
ATOM 859 N N . GLU A 1 108 ? 1.12 -7.617 -21.156 1 96.69 108 GLU A N 1
ATOM 860 C CA . GLU A 1 108 ? 2.166 -7.574 -22.172 1 96.69 108 GLU A CA 1
ATOM 861 C C . GLU A 1 108 ? 3.309 -8.531 -21.844 1 96.69 108 GLU A C 1
ATOM 863 O O . GLU A 1 108 ? 3.879 -9.164 -22.719 1 96.69 108 GLU A O 1
ATOM 868 N N . ARG A 1 109 ? 3.674 -8.594 -20.594 1 96.62 109 ARG A N 1
ATOM 869 C CA . ARG A 1 109 ? 4.707 -9.547 -20.188 1 96.62 109 ARG A CA 1
ATOM 870 C C . ARG A 1 109 ? 4.301 -10.977 -20.516 1 96.62 109 ARG A C 1
ATOM 872 O O . ARG A 1 109 ? 5.117 -11.766 -21 1 96.62 109 ARG A O 1
ATOM 879 N N . LEU A 1 110 ? 3.059 -11.266 -20.266 1 97.38 110 LEU A N 1
ATOM 880 C CA . LEU A 1 110 ? 2.545 -12.594 -20.578 1 97.38 110 LEU A CA 1
ATOM 881 C C . LEU A 1 110 ? 2.576 -12.852 -22.078 1 97.38 110 LEU A C 1
ATOM 883 O O . LEU A 1 110 ? 2.928 -13.945 -22.516 1 97.38 110 LEU A O 1
ATOM 887 N N . ARG A 1 111 ? 2.18 -11.867 -22.828 1 96.56 111 ARG A N 1
ATOM 888 C CA . ARG A 1 111 ? 2.213 -11.984 -24.281 1 96.56 111 ARG A CA 1
ATOM 889 C C . ARG A 1 111 ? 3.621 -12.297 -24.766 1 96.56 111 ARG A C 1
ATOM 891 O O . ARG A 1 111 ? 3.801 -13.133 -25.656 1 96.56 111 ARG A O 1
ATOM 898 N N . ARG A 1 112 ? 4.559 -11.719 -24.219 1 96.25 112 ARG A N 1
ATOM 899 C CA . ARG A 1 112 ? 5.941 -11.828 -24.672 1 96.25 112 ARG A CA 1
ATOM 900 C C . ARG A 1 112 ? 6.52 -13.195 -24.328 1 96.25 112 ARG A C 1
ATOM 902 O O . ARG A 1 112 ? 7.508 -13.617 -24.938 1 96.25 112 ARG A O 1
ATOM 909 N N . VAL A 1 113 ? 5.949 -13.844 -23.406 1 96.81 113 VAL A N 1
ATOM 910 C CA . VAL A 1 113 ? 6.516 -15.141 -23.047 1 96.81 113 VAL A CA 1
ATOM 911 C C . VAL A 1 113 ? 5.648 -16.266 -23.609 1 96.81 113 VAL A C 1
ATOM 913 O O . VAL A 1 113 ? 5.82 -17.422 -23.25 1 96.81 113 VAL A O 1
ATOM 916 N N . ARG A 1 114 ? 4.758 -15.992 -24.5 1 96.62 114 ARG A N 1
ATOM 917 C CA . ARG A 1 114 ? 3.84 -16.953 -25.094 1 96.62 114 ARG A CA 1
ATOM 918 C C . ARG A 1 114 ? 4.598 -18.141 -25.688 1 96.62 114 ARG A C 1
ATOM 920 O O . ARG A 1 114 ? 4.152 -19.281 -25.578 1 96.62 114 ARG A O 1
ATOM 927 N N . GLY A 1 115 ? 5.73 -17.891 -26.312 1 95.38 115 GLY A N 1
ATOM 928 C CA . GLY A 1 115 ? 6.516 -18.922 -26.953 1 95.38 115 GLY A CA 1
ATOM 929 C C . GLY A 1 115 ? 7.012 -19.984 -26 1 95.38 115 GLY A C 1
ATOM 930 O O . GLY A 1 115 ? 7.281 -21.125 -26.406 1 95.38 115 GLY A O 1
ATOM 931 N N . HIS A 1 116 ? 7.137 -19.641 -24.719 1 95.56 116 HIS A N 1
ATOM 932 C CA . HIS A 1 116 ? 7.625 -20.578 -23.719 1 95.56 116 HIS A CA 1
ATOM 933 C C . HIS A 1 116 ? 6.492 -21.422 -23.156 1 95.56 116 HIS A C 1
ATOM 935 O O . HIS A 1 116 ? 6.73 -22.359 -22.391 1 95.56 116 HIS A O 1
ATOM 941 N N . LEU A 1 117 ? 5.297 -21.125 -23.562 1 95.88 117 LEU A N 1
ATOM 942 C CA . LEU A 1 117 ? 4.133 -21.781 -22.969 1 95.88 117 LEU A CA 1
ATOM 943 C C . LEU A 1 117 ? 3.496 -22.75 -23.953 1 95.88 117 LEU A C 1
ATOM 945 O O . LEU A 1 117 ? 2.414 -23.281 -23.703 1 95.88 117 LEU A O 1
ATOM 949 N N . GLY A 1 118 ? 4.152 -22.953 -25.016 1 88.06 118 GLY A N 1
ATOM 950 C CA . GLY A 1 118 ? 3.637 -23.844 -26.047 1 88.06 118 GLY A CA 1
ATOM 951 C C . GLY A 1 118 ? 3.395 -25.25 -25.547 1 88.06 118 GLY A C 1
ATOM 952 O O . GLY A 1 118 ? 4.188 -25.781 -24.766 1 88.06 118 GLY A O 1
ATOM 953 N N . GLY A 1 119 ? 2.188 -25.906 -25.906 1 85.94 119 GLY A N 1
ATOM 954 C CA . GLY A 1 119 ? 1.878 -27.281 -25.594 1 85.94 119 GLY A CA 1
ATOM 955 C C . GLY A 1 119 ? 1.208 -27.453 -24.234 1 85.94 119 GLY A C 1
ATOM 956 O O . GLY A 1 119 ? 0.774 -28.562 -23.891 1 85.94 119 GLY A O 1
ATOM 957 N N . GLU A 1 120 ? 1.133 -26.406 -23.438 1 87.94 120 GLU A N 1
ATOM 958 C CA . GLU A 1 120 ? 0.477 -26.453 -22.141 1 87.94 120 GLU A CA 1
ATOM 959 C C . GLU A 1 120 ? -1.02 -26.188 -22.266 1 87.94 120 GLU A C 1
ATOM 961 O O . GLU A 1 120 ? -1.428 -25.203 -22.875 1 87.94 120 GLU A O 1
ATOM 966 N N . GLN A 1 121 ? -1.809 -27.156 -21.828 1 92.94 121 GLN A N 1
ATOM 967 C CA . GLN A 1 121 ? -3.234 -26.859 -21.75 1 92.94 121 GLN A CA 1
ATOM 968 C C . GLN A 1 121 ? -3.518 -25.781 -20.719 1 92.94 121 GLN A C 1
ATOM 970 O O . GLN A 1 121 ? -4.316 -24.875 -20.969 1 92.94 121 GLN A O 1
ATOM 975 N N . TYR A 1 122 ? -2.879 -25.969 -19.578 1 97.31 122 TYR A N 1
ATOM 976 C CA . TYR A 1 122 ? -2.961 -25.016 -18.469 1 97.31 122 TYR A CA 1
ATOM 977 C C . TYR A 1 122 ? -1.573 -24.547 -18.047 1 97.31 122 TYR A C 1
ATOM 979 O O . TYR A 1 122 ? -0.586 -25.266 -18.234 1 97.31 122 TYR A O 1
ATOM 987 N N . PHE A 1 123 ? -1.473 -23.344 -17.594 1 98.44 123 PHE A N 1
ATOM 988 C CA . PHE A 1 123 ? -0.263 -22.844 -16.953 1 98.44 123 PHE A CA 1
ATOM 989 C C . PHE A 1 123 ? -0.608 -21.891 -15.812 1 98.44 123 PHE A C 1
ATOM 991 O O . PHE A 1 123 ? -1.762 -21.484 -15.664 1 98.44 123 PHE A O 1
ATOM 998 N N . LEU A 1 124 ? 0.334 -21.656 -14.969 1 98.75 124 LEU A N 1
ATOM 999 C CA . LEU A 1 124 ? 0.161 -20.812 -13.789 1 98.75 124 LEU A CA 1
ATOM 1000 C C . LEU A 1 124 ? 0.839 -19.453 -13.984 1 98.75 124 LEU A C 1
ATOM 1002 O O . LEU A 1 124 ? 1.805 -19.344 -14.742 1 98.75 124 LEU A O 1
ATOM 1006 N N . ALA A 1 125 ? 0.277 -18.422 -13.367 1 98.69 125 ALA A N 1
ATOM 1007 C CA . ALA A 1 125 ? 0.865 -17.078 -13.398 1 98.69 125 ALA A CA 1
ATOM 1008 C C . ALA A 1 125 ? 0.615 -16.344 -12.086 1 98.69 125 ALA A C 1
ATOM 1010 O O . ALA A 1 125 ? -0.398 -16.578 -11.422 1 98.69 125 ALA A O 1
ATOM 1011 N N . ASN A 1 126 ? 1.541 -15.469 -11.789 1 98.44 126 ASN A N 1
ATOM 1012 C CA . ASN A 1 126 ? 1.337 -14.734 -10.547 1 98.44 126 ASN A CA 1
ATOM 1013 C C . ASN A 1 126 ? 2.297 -13.555 -10.43 1 98.44 126 ASN A C 1
ATOM 1015 O O . ASN A 1 126 ? 3.264 -13.453 -11.188 1 98.44 126 ASN A O 1
ATOM 1019 N N . TYR A 1 127 ? 1.899 -12.719 -9.469 1 95.44 127 TYR A N 1
ATOM 1020 C CA . TYR A 1 127 ? 2.816 -11.695 -8.977 1 95.44 127 TYR A CA 1
ATOM 1021 C C . TYR A 1 127 ? 3.938 -12.312 -8.156 1 95.44 127 TYR A C 1
ATOM 1023 O O . TYR A 1 127 ? 3.764 -13.383 -7.562 1 95.44 127 TYR A O 1
ATOM 1031 N N . ALA A 1 128 ? 5.016 -11.617 -8.07 1 94.31 128 ALA A N 1
ATOM 1032 C CA . ALA A 1 128 ? 6.16 -12.141 -7.332 1 94.31 128 ALA A CA 1
ATOM 1033 C C . ALA A 1 128 ? 6.262 -11.508 -5.949 1 94.31 128 ALA A C 1
ATOM 1035 O O . ALA A 1 128 ? 7.312 -11.562 -5.309 1 94.31 128 ALA A O 1
ATOM 1036 N N . ASP A 1 129 ? 5.133 -10.914 -5.453 1 92.88 129 ASP A N 1
ATOM 1037 C CA . ASP A 1 129 ? 5.25 -10.172 -4.203 1 92.88 129 ASP A CA 1
ATOM 1038 C C . ASP A 1 129 ? 4.086 -10.484 -3.268 1 92.88 129 ASP A C 1
ATOM 1040 O O . ASP A 1 129 ? 3.719 -9.664 -2.426 1 92.88 129 ASP A O 1
ATOM 1044 N N . VAL A 1 130 ? 3.49 -11.586 -3.416 1 96.25 130 VAL A N 1
ATOM 1045 C CA . VAL A 1 130 ? 2.367 -11.977 -2.57 1 96.25 130 VAL A CA 1
ATOM 1046 C C . VAL A 1 130 ? 2.586 -13.391 -2.037 1 96.25 130 VAL A C 1
ATOM 1048 O O . VAL A 1 130 ? 2.936 -14.297 -2.795 1 96.25 130 VAL A O 1
ATOM 1051 N N . LEU A 1 131 ? 2.41 -13.586 -0.738 1 98.12 131 LEU A N 1
ATOM 1052 C CA . LEU A 1 131 ? 2.537 -14.898 -0.118 1 98.12 131 LEU A CA 1
ATOM 1053 C C . LEU A 1 131 ? 1.182 -15.398 0.364 1 98.12 131 LEU A C 1
ATOM 1055 O O . LEU A 1 131 ? 0.334 -14.609 0.787 1 98.12 131 LEU A O 1
ATOM 1059 N N . THR A 1 132 ? 0.959 -16.703 0.276 1 98.62 132 THR A N 1
ATOM 1060 C CA . THR A 1 132 ? -0.322 -17.281 0.672 1 98.62 132 THR A CA 1
ATOM 1061 C C . THR A 1 132 ? -0.148 -18.734 1.129 1 98.62 132 THR A C 1
ATOM 1063 O O . THR A 1 132 ? 0.896 -19.344 0.888 1 98.62 132 THR A O 1
ATOM 1066 N N . ASP A 1 133 ? -1.104 -19.172 1.876 1 98.5 133 ASP A N 1
ATOM 1067 C CA . ASP A 1 133 ? -1.172 -20.594 2.209 1 98.5 133 ASP A CA 1
ATOM 1068 C C . ASP A 1 133 ? -2.283 -21.281 1.427 1 98.5 133 ASP A C 1
ATOM 1070 O O . ASP A 1 133 ? -2.703 -22.391 1.781 1 98.5 133 ASP A O 1
ATOM 1074 N N . ALA A 1 134 ? -2.807 -20.672 0.369 1 98.69 134 ALA A N 1
ATOM 1075 C CA . ALA A 1 134 ? -3.912 -21.219 -0.411 1 98.69 134 ALA A CA 1
ATOM 1076 C C . ALA A 1 134 ? -3.549 -22.594 -0.994 1 98.69 134 ALA A C 1
ATOM 1078 O O . ALA A 1 134 ? -2.416 -22.797 -1.43 1 98.69 134 ALA A O 1
ATOM 1079 N N . PRO A 1 135 ? -4.473 -23.516 -1.052 1 98.69 135 PRO A N 1
ATOM 1080 C CA . PRO A 1 135 ? -4.215 -24.859 -1.571 1 98.69 135 PRO A CA 1
ATOM 1081 C C . PRO A 1 135 ? -4.25 -24.922 -3.096 1 98.69 135 PRO A C 1
ATOM 1083 O O . PRO A 1 135 ? -5.305 -25.188 -3.682 1 98.69 135 PRO A O 1
ATOM 1086 N N . LEU A 1 136 ? -3.143 -24.875 -3.682 1 98.69 136 LEU A N 1
ATOM 1087 C CA . LEU A 1 136 ? -3.031 -24.75 -5.133 1 98.69 136 LEU A CA 1
ATOM 1088 C C . LEU A 1 136 ? -3.656 -25.953 -5.828 1 98.69 136 LEU A C 1
ATOM 1090 O O . LEU A 1 136 ? -4.301 -25.812 -6.867 1 98.69 136 LEU A O 1
ATOM 1094 N N . ASP A 1 137 ? -3.479 -27.125 -5.324 1 98.12 137 ASP A N 1
ATOM 1095 C CA . ASP A 1 137 ? -4.031 -28.328 -5.941 1 98.12 137 ASP A CA 1
ATOM 1096 C C . ASP A 1 137 ? -5.555 -28.266 -6.016 1 98.12 137 ASP A C 1
ATOM 1098 O O . ASP A 1 137 ? -6.145 -28.594 -7.047 1 98.12 137 ASP A O 1
ATOM 1102 N N . GLN A 1 138 ? -6.137 -27.781 -4.934 1 98.31 138 GLN A N 1
ATOM 1103 C CA . GLN A 1 138 ? -7.586 -27.609 -4.914 1 98.31 138 GLN A CA 1
ATOM 1104 C C . GLN A 1 138 ? -8.031 -26.5 -5.871 1 98.31 138 GLN A C 1
ATOM 1106 O O . GLN A 1 138 ? -9.062 -26.625 -6.531 1 98.31 138 GLN A O 1
ATOM 1111 N N . MET A 1 139 ? -7.266 -25.484 -5.887 1 98.44 139 MET A N 1
ATOM 1112 C CA . MET A 1 139 ? -7.57 -24.391 -6.805 1 98.44 139 MET A CA 1
ATOM 1113 C C . MET A 1 139 ? -7.605 -24.891 -8.25 1 98.44 139 MET A C 1
ATOM 1115 O O . MET A 1 139 ? -8.547 -24.594 -8.984 1 98.44 139 MET A O 1
ATOM 1119 N N . ILE A 1 140 ? -6.602 -25.672 -8.648 1 98.38 140 ILE A N 1
ATOM 1120 C CA . ILE A 1 140 ? -6.488 -26.188 -10.008 1 98.38 140 ILE A CA 1
ATOM 1121 C C . ILE A 1 140 ? -7.641 -27.141 -10.289 1 98.38 140 ILE A C 1
ATOM 1123 O O . ILE A 1 140 ? -8.266 -27.078 -11.352 1 98.38 140 ILE A O 1
ATOM 1127 N N . GLU A 1 141 ? -7.934 -27.969 -9.367 1 98.25 141 GLU A N 1
ATOM 1128 C CA . GLU A 1 141 ? -9 -28.953 -9.523 1 98.25 141 GLU A CA 1
ATOM 1129 C C . GLU A 1 141 ? -10.352 -28.266 -9.734 1 98.25 141 GLU A C 1
ATOM 1131 O O . GLU A 1 141 ? -11.086 -28.594 -10.672 1 98.25 141 GLU A O 1
ATOM 1136 N N . LYS A 1 142 ? -10.68 -27.312 -8.922 1 97.62 142 LYS A N 1
ATOM 1137 C CA . LYS A 1 142 ? -11.961 -26.625 -9.008 1 97.62 142 LYS A CA 1
ATOM 1138 C C . LYS A 1 142 ? -12.055 -25.797 -10.289 1 97.62 142 LYS A C 1
ATOM 1140 O O . LYS A 1 142 ? -13.117 -25.734 -10.906 1 97.62 142 LYS A O 1
ATOM 1145 N N . PHE A 1 143 ? -11.047 -25.25 -10.609 1 97.94 143 PHE A N 1
ATOM 1146 C CA . PHE A 1 143 ? -11 -24.484 -11.852 1 97.94 143 PHE A CA 1
ATOM 1147 C C . PHE A 1 143 ? -11.273 -25.391 -13.047 1 97.94 143 PHE A C 1
ATOM 1149 O O . PHE A 1 143 ? -12.133 -25.078 -13.883 1 97.94 143 PHE A O 1
ATOM 1156 N N . THR A 1 144 ? -10.523 -26.469 -13.164 1 96.81 144 THR A N 1
ATOM 1157 C CA . THR A 1 144 ? -10.672 -27.391 -14.297 1 96.81 144 THR A CA 1
ATOM 1158 C C . THR A 1 144 ? -12.094 -27.938 -14.352 1 96.81 144 THR A C 1
ATOM 1160 O O . THR A 1 144 ? -12.664 -28.094 -15.438 1 96.81 144 THR A O 1
ATOM 1163 N N . ALA A 1 145 ? -12.664 -28.125 -13.188 1 96.94 145 ALA A N 1
ATOM 1164 C CA . ALA A 1 145 ? -14.031 -28.641 -13.117 1 96.94 145 ALA A CA 1
ATOM 1165 C C . ALA A 1 145 ? -15.039 -27.578 -13.578 1 96.94 145 ALA A C 1
ATOM 1167 O O . ALA A 1 145 ? -16.094 -27.922 -14.117 1 96.94 145 ALA A O 1
ATOM 1168 N N . SER A 1 146 ? -14.734 -26.375 -13.414 1 96.25 146 SER A N 1
ATOM 1169 C CA . SER A 1 146 ? -15.648 -25.281 -13.727 1 96.25 146 SER A CA 1
ATOM 1170 C C . SER A 1 146 ? -15.797 -25.109 -15.234 1 96.25 146 SER A C 1
ATOM 1172 O O . SER A 1 146 ? -16.812 -24.562 -15.703 1 96.25 146 SER A O 1
ATOM 1174 N N . GLY A 1 147 ? -14.719 -25.484 -15.992 1 96.25 147 GLY A N 1
ATOM 1175 C CA . GLY A 1 147 ? -14.711 -25.281 -17.422 1 96.25 147 GLY A CA 1
ATOM 1176 C C . GLY A 1 147 ? -14.359 -23.859 -17.812 1 96.25 147 GLY A C 1
ATOM 1177 O O . GLY A 1 147 ? -14.344 -23.516 -19 1 96.25 147 GLY A O 1
ATOM 1178 N N . ALA A 1 148 ? -14.031 -23.031 -16.859 1 97.94 148 ALA A N 1
ATOM 1179 C CA . ALA A 1 148 ? -13.641 -21.641 -17.125 1 97.94 148 ALA A CA 1
ATOM 1180 C C . ALA A 1 148 ? -12.312 -21.594 -17.875 1 97.94 148 ALA A C 1
ATOM 1182 O O . ALA A 1 148 ? -11.609 -22.609 -18 1 97.94 148 ALA A O 1
ATOM 1183 N N . ALA A 1 149 ? -12.055 -20.438 -18.438 1 98.25 149 ALA A N 1
ATOM 1184 C CA . ALA A 1 149 ? -10.828 -20.266 -19.219 1 98.25 149 ALA A CA 1
ATOM 1185 C C . ALA A 1 149 ? -9.703 -19.703 -18.344 1 98.25 149 ALA A C 1
ATOM 1187 O O . ALA A 1 149 ? -8.523 -19.797 -18.703 1 98.25 149 ALA A O 1
ATOM 1188 N N . ALA A 1 150 ? -10.031 -19.094 -17.266 1 98.69 150 ALA A N 1
ATOM 1189 C CA . ALA A 1 150 ? -9.062 -18.531 -16.328 1 98.69 150 ALA A CA 1
ATOM 1190 C C . ALA A 1 150 ? -9.617 -18.562 -14.898 1 98.69 150 ALA A C 1
ATOM 1192 O O . ALA A 1 150 ? -10.828 -18.578 -14.695 1 98.69 150 ALA A O 1
ATOM 1193 N N . SER A 1 151 ? -8.742 -18.578 -13.977 1 98.56 151 SER A N 1
ATOM 1194 C CA . SER A 1 151 ? -9.102 -18.484 -12.562 1 98.56 151 SER A CA 1
ATOM 1195 C C . SER A 1 151 ? -8.141 -17.562 -11.812 1 98.56 151 SER A C 1
ATOM 1197 O O . SER A 1 151 ? -7.004 -17.359 -12.25 1 98.56 151 SER A O 1
ATOM 1199 N N . MET A 1 152 ? -8.648 -16.984 -10.797 1 98.56 152 MET A N 1
ATOM 1200 C CA . MET A 1 152 ? -7.809 -16.25 -9.859 1 98.56 152 MET A CA 1
ATOM 1201 C C . MET A 1 152 ? -8.219 -16.531 -8.422 1 98.56 152 MET A C 1
ATOM 1203 O O . MET A 1 152 ? -9.352 -16.938 -8.164 1 98.56 152 MET A O 1
ATOM 1207 N N . LEU A 1 153 ? -7.215 -16.312 -7.547 1 98.56 153 LEU A N 1
ATOM 1208 C CA . LEU A 1 153 ? -7.496 -16.297 -6.113 1 98.56 153 LEU A CA 1
ATOM 1209 C C . LEU A 1 153 ? -8.203 -15.016 -5.703 1 98.56 153 LEU A C 1
ATOM 1211 O O . LEU A 1 153 ? -7.824 -13.93 -6.133 1 98.56 153 LEU A O 1
ATOM 1215 N N . ILE A 1 154 ? -9.281 -15.172 -5.008 1 98.19 154 I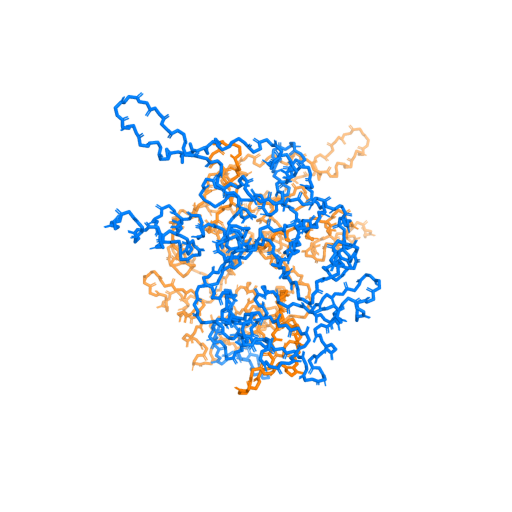LE A N 1
ATOM 1216 C CA . ILE A 1 154 ? -9.938 -13.977 -4.492 1 98.19 154 ILE A CA 1
ATOM 1217 C C . ILE A 1 154 ? -9.914 -13.992 -2.965 1 98.19 154 ILE A C 1
ATOM 1219 O O . ILE A 1 154 ? -10.062 -15.047 -2.346 1 98.19 154 ILE A O 1
ATOM 1223 N N . VAL A 1 155 ? -9.648 -12.797 -2.389 1 97.75 155 VAL A N 1
ATOM 1224 C CA . VAL A 1 155 ? -9.406 -12.68 -0.953 1 97.75 155 VAL A CA 1
ATOM 1225 C C . VAL A 1 155 ? -10.141 -11.461 -0.401 1 97.75 155 VAL A C 1
ATOM 1227 O O . VAL A 1 155 ? -10.469 -10.531 -1.147 1 97.75 155 VAL A O 1
ATOM 1230 N N . PRO A 1 156 ? -10.438 -11.5 0.926 1 95.56 156 PRO A N 1
ATOM 1231 C CA . PRO A 1 156 ? -10.898 -10.242 1.53 1 95.56 156 PRO A CA 1
ATOM 1232 C C . PRO A 1 156 ? -9.867 -9.117 1.415 1 95.56 156 PRO A C 1
ATOM 1234 O O . PRO A 1 156 ? -8.672 -9.383 1.307 1 95.56 156 PRO A O 1
ATOM 1237 N N . PRO A 1 157 ? -10.414 -7.914 1.421 1 92.62 157 PRO A N 1
ATOM 1238 C CA . PRO A 1 157 ? -9.461 -6.805 1.368 1 92.62 157 PRO A CA 1
ATOM 1239 C C . PRO A 1 157 ? -8.508 -6.789 2.561 1 92.62 157 PRO A C 1
ATOM 1241 O O . PRO A 1 157 ? -8.906 -7.105 3.682 1 92.62 157 PRO A O 1
ATOM 1244 N N . GLN A 1 158 ? -7.266 -6.367 2.25 1 88.81 158 GLN A N 1
ATOM 1245 C CA . GLN A 1 158 ? -6.262 -6.301 3.307 1 88.81 158 GLN A CA 1
ATOM 1246 C C . GLN A 1 158 ? -5.754 -4.875 3.494 1 88.81 158 GLN A C 1
ATOM 1248 O O . GLN A 1 158 ? -4.91 -4.617 4.355 1 88.81 158 GLN A O 1
ATOM 1253 N N . SER A 1 159 ? -6.281 -4 2.793 1 85.56 159 SER A N 1
ATOM 1254 C CA . SER A 1 159 ? -5.891 -2.6 2.902 1 85.56 159 SER A CA 1
ATOM 1255 C C . SER A 1 159 ? -6.09 -2.082 4.324 1 85.56 159 SER A C 1
ATOM 1257 O O . SER A 1 159 ? -7.055 -2.449 4.996 1 85.56 159 SER A O 1
ATOM 1259 N N . SER A 1 160 ? -5.227 -1.188 4.719 1 84.75 160 SER A N 1
ATOM 1260 C CA . SER A 1 160 ? -5.277 -0.631 6.066 1 84.75 160 SER A CA 1
ATOM 1261 C C . SER A 1 160 ? -6.105 0.647 6.105 1 84.75 160 SER A C 1
ATOM 1263 O O . SER A 1 160 ? -6.246 1.271 7.16 1 84.75 160 SER A O 1
ATOM 1265 N N . PHE A 1 161 ? -6.699 0.965 5.086 1 88.88 161 PHE A N 1
ATOM 1266 C CA . PHE A 1 161 ? -7.43 2.225 5.023 1 88.88 161 PHE A CA 1
ATOM 1267 C C . PHE A 1 161 ? -8.812 2.084 5.656 1 88.88 161 PHE A C 1
ATOM 1269 O O . PHE A 1 161 ? -9.297 0.968 5.859 1 88.88 161 PHE A O 1
ATOM 1276 N N . HIS A 1 162 ? -9.398 3.277 6.066 1 94.56 162 HIS A N 1
ATOM 1277 C CA . HIS A 1 162 ? -10.766 3.365 6.574 1 94.56 162 HIS A CA 1
ATOM 1278 C C . HIS A 1 162 ? -11.688 4.031 5.559 1 94.56 162 HIS A C 1
ATOM 1280 O O . HIS A 1 162 ? -11.367 5.098 5.027 1 94.56 162 HIS A O 1
ATOM 1286 N N . CYS A 1 163 ? -12.734 3.393 5.285 1 94.06 163 CYS A N 1
ATOM 1287 C CA . CYS A 1 163 ? -13.797 3.998 4.488 1 94.06 163 CYS A CA 1
ATOM 1288 C C . CYS A 1 163 ? -14.75 4.793 5.371 1 94.06 163 CYS A C 1
ATOM 1290 O O . CYS A 1 163 ? -14.938 4.469 6.543 1 94.06 163 CYS A O 1
ATOM 1292 N N . VAL A 1 164 ? -15.32 5.844 4.766 1 95.5 164 VAL A N 1
ATOM 1293 C CA . VAL A 1 164 ? -16.219 6.688 5.543 1 95.5 164 VAL A CA 1
ATOM 1294 C C . VAL A 1 164 ? -17.547 6.855 4.797 1 95.5 164 VAL A C 1
ATOM 1296 O O . VAL A 1 164 ? -17.562 6.953 3.568 1 95.5 164 VAL A O 1
ATOM 1299 N N . ASP A 1 165 ? -18.641 6.82 5.562 1 93.38 165 ASP A N 1
ATOM 1300 C CA . ASP A 1 165 ? -19.969 7.188 5.07 1 93.38 165 ASP A CA 1
ATOM 1301 C C . ASP A 1 165 ? -20.297 8.641 5.402 1 93.38 165 ASP A C 1
ATOM 1303 O O . ASP A 1 165 ? -20.312 9.023 6.574 1 93.38 165 ASP A O 1
ATOM 1307 N N . ILE A 1 166 ? -20.484 9.359 4.375 1 93.5 166 ILE A N 1
ATOM 1308 C CA . ILE A 1 166 ? -20.688 10.797 4.566 1 93.5 166 ILE A CA 1
ATOM 1309 C C . ILE A 1 166 ? -22.031 11.211 3.975 1 93.5 166 ILE A C 1
ATOM 1311 O O . ILE A 1 166 ? -22.453 10.68 2.939 1 93.5 166 ILE A O 1
ATOM 1315 N N . ASN A 1 167 ? -22.719 12.141 4.621 1 91 167 ASN A N 1
ATOM 1316 C CA . ASN A 1 167 ? -23.953 12.672 4.066 1 91 167 ASN A CA 1
ATOM 1317 C C . ASN A 1 167 ? -23.719 13.969 3.299 1 91 167 ASN A C 1
ATOM 1319 O O . ASN A 1 167 ? -22.578 14.406 3.152 1 91 167 ASN A O 1
ATOM 1323 N N . ALA A 1 168 ? -24.75 14.578 2.803 1 87.69 168 ALA A N 1
ATOM 1324 C CA . ALA A 1 168 ? -24.672 15.734 1.918 1 87.69 168 ALA A CA 1
ATOM 1325 C C . ALA A 1 168 ? -24.156 16.953 2.668 1 87.69 168 ALA A C 1
ATOM 1327 O O . ALA A 1 168 ? -23.562 17.859 2.068 1 87.69 168 ALA A O 1
ATOM 1328 N N . ALA A 1 169 ? -24.328 17 3.996 1 88.38 169 ALA A N 1
ATOM 1329 C CA . ALA A 1 169 ? -23.922 18.141 4.812 1 88.38 169 ALA A CA 1
ATOM 1330 C C . ALA A 1 169 ? -22.453 18.047 5.211 1 88.38 169 ALA A C 1
ATOM 1332 O O . ALA A 1 169 ? -21.906 18.953 5.84 1 88.38 169 ALA A O 1
ATOM 1333 N N . GLY A 1 170 ? -21.844 16.953 4.871 1 91.88 170 GLY A N 1
ATOM 1334 C CA . GLY A 1 170 ? -20.438 16.781 5.195 1 91.88 170 GLY A CA 1
ATOM 1335 C C . GLY A 1 170 ? -20.203 16.078 6.52 1 91.88 170 GLY A C 1
ATOM 1336 O O . GLY A 1 170 ? -19.078 16.016 7.004 1 91.88 170 GLY A O 1
ATOM 1337 N N . GLU A 1 171 ? -21.234 15.609 7.047 1 95.19 171 GLU A N 1
ATOM 1338 C CA . GLU A 1 171 ? -21.141 14.859 8.297 1 95.19 171 GLU A CA 1
ATOM 1339 C C . GLU A 1 171 ? -20.812 13.383 8.031 1 95.19 171 GLU A C 1
ATOM 1341 O O . GLU A 1 171 ? -21.516 12.719 7.266 1 95.19 171 GLU A O 1
ATOM 1346 N N . ILE A 1 172 ? -19.75 12.922 8.711 1 96.75 172 ILE A N 1
ATOM 1347 C CA . ILE A 1 172 ? -19.406 11.508 8.617 1 96.75 172 ILE A CA 1
ATOM 1348 C C . ILE A 1 172 ? -20.25 10.711 9.609 1 96.75 172 ILE A C 1
ATOM 1350 O O . ILE A 1 172 ? -20.297 11.023 10.797 1 96.75 172 ILE A O 1
ATOM 1354 N N . LYS A 1 173 ? -20.859 9.688 9.133 1 94.81 173 LYS A N 1
ATOM 1355 C CA . LYS A 1 173 ? -21.781 8.906 9.953 1 94.81 173 LYS A CA 1
ATOM 1356 C C . LYS A 1 173 ? -21.125 7.633 10.469 1 94.81 173 LYS A C 1
ATOM 1358 O O . LYS A 1 173 ? -21.453 7.152 11.555 1 94.81 173 LYS A O 1
ATOM 1363 N N . ASN A 1 174 ? -20.297 7.129 9.633 1 94.44 174 ASN A N 1
ATOM 1364 C CA . ASN A 1 174 ? -19.656 5.871 10 1 94.44 174 ASN A CA 1
ATOM 1365 C C . ASN A 1 174 ? -18.25 5.77 9.422 1 94.44 174 ASN A C 1
ATOM 1367 O O . ASN A 1 174 ? -17.984 6.305 8.352 1 94.44 174 ASN A O 1
ATOM 1371 N N . ILE A 1 175 ? -17.422 5.129 10.219 1 95.88 175 ILE A N 1
ATOM 1372 C CA . ILE A 1 175 ? -16.078 4.766 9.797 1 95.88 175 ILE A CA 1
ATOM 1373 C C . ILE A 1 175 ? -15.906 3.248 9.844 1 95.88 175 ILE A C 1
ATOM 1375 O O . ILE A 1 175 ? -16.188 2.619 10.867 1 95.88 175 ILE A O 1
ATOM 1379 N N . THR A 1 176 ? -15.5 2.695 8.719 1 94 176 THR A N 1
ATOM 1380 C CA . THR A 1 176 ? -15.328 1.251 8.617 1 94 176 THR A CA 1
ATOM 1381 C C . THR A 1 176 ? -13.961 0.908 8.023 1 94 176 THR A C 1
ATOM 1383 O O . THR A 1 176 ? -13.602 1.413 6.957 1 94 176 THR A O 1
ATOM 1386 N N . PRO A 1 177 ? -13.219 0.043 8.734 1 92.56 177 PRO A N 1
ATOM 1387 C CA . PRO A 1 177 ? -12.023 -0.457 8.055 1 92.56 177 PRO A CA 1
ATOM 1388 C C . PRO A 1 177 ? -12.344 -1.133 6.723 1 92.56 177 PRO A C 1
ATOM 1390 O O . PRO A 1 177 ? -13.297 -1.91 6.637 1 92.56 177 PRO A O 1
ATOM 1393 N N . VAL A 1 178 ? -11.547 -0.833 5.723 1 88.75 178 VAL A N 1
ATOM 1394 C CA . VAL A 1 178 ? -11.742 -1.432 4.406 1 88.75 178 VAL A CA 1
ATOM 1395 C C . VAL A 1 178 ? -11.711 -2.953 4.52 1 88.75 178 VAL A C 1
ATOM 1397 O O . VAL A 1 178 ? -12.461 -3.65 3.832 1 88.75 178 VAL A O 1
ATOM 1400 N N . ALA A 1 179 ? -10.891 -3.441 5.375 1 87.19 179 ALA A N 1
ATOM 1401 C CA . ALA A 1 179 ? -10.719 -4.879 5.574 1 87.19 179 ALA A CA 1
ATOM 1402 C C . ALA A 1 179 ? -12.023 -5.527 6.016 1 87.19 179 ALA A C 1
ATOM 1404 O O . ALA A 1 179 ? -12.18 -6.75 5.938 1 87.19 179 ALA A O 1
ATOM 1405 N N . ARG A 1 180 ? -13.023 -4.773 6.438 1 90.81 180 ARG A N 1
ATOM 1406 C CA . ARG A 1 180 ? -14.273 -5.32 6.949 1 90.81 180 ARG A CA 1
ATOM 1407 C C . ARG A 1 180 ? -15.398 -5.176 5.926 1 90.81 180 ARG A C 1
ATOM 1409 O O . ARG A 1 180 ? -16.516 -5.617 6.16 1 90.81 180 ARG A O 1
ATOM 1416 N N . LEU A 1 181 ? -15.109 -4.609 4.805 1 88.06 181 LEU A N 1
ATOM 1417 C CA . LEU A 1 181 ? -16.125 -4.504 3.756 1 88.06 181 LEU A CA 1
ATOM 1418 C C . LEU A 1 181 ? -16.406 -5.871 3.143 1 88.06 181 LEU A C 1
ATOM 1420 O O . LEU A 1 181 ? -15.5 -6.68 2.963 1 88.06 181 LEU A O 1
ATOM 1424 N N . PRO A 1 182 ? -17.641 -6.109 2.82 1 89.5 182 PRO A N 1
ATOM 1425 C CA . PRO A 1 182 ? -18.016 -7.391 2.223 1 89.5 182 PRO A CA 1
ATOM 1426 C C . PRO A 1 182 ? -17.703 -7.461 0.731 1 89.5 182 PRO A C 1
ATOM 1428 O O . PRO A 1 182 ? -18.609 -7.676 -0.084 1 89.5 182 PRO A O 1
ATOM 1431 N N . ILE A 1 183 ? -16.469 -7.312 0.37 1 90.62 183 ILE A N 1
ATOM 1432 C CA . ILE A 1 183 ? -16.016 -7.375 -1.017 1 90.62 183 ILE A CA 1
ATOM 1433 C C . ILE A 1 183 ? -14.859 -8.367 -1.14 1 90.62 183 ILE A C 1
ATOM 1435 O O . ILE A 1 183 ? -14.25 -8.758 -0.136 1 90.62 183 ILE A O 1
ATOM 1439 N N . TRP A 1 184 ? -14.648 -8.844 -2.365 1 95.75 184 TRP A N 1
ATOM 1440 C CA . TRP A 1 184 ? -13.508 -9.695 -2.686 1 95.75 184 TRP A CA 1
ATOM 1441 C C . TRP A 1 184 ? -12.531 -8.977 -3.607 1 95.75 184 TRP A C 1
ATOM 1443 O O . TRP A 1 184 ? -12.945 -8.203 -4.473 1 95.75 184 TRP A O 1
ATOM 1453 N N . GLU A 1 185 ? -11.258 -9.234 -3.352 1 96.62 185 GLU A N 1
ATOM 1454 C CA . GLU A 1 185 ? -10.211 -8.633 -4.18 1 96.62 185 GLU A CA 1
ATOM 1455 C C . GLU A 1 185 ? -9.422 -9.703 -4.93 1 96.62 185 GLU A C 1
ATOM 1457 O O . GLU A 1 185 ? -9.328 -10.844 -4.477 1 96.62 185 GLU A O 1
ATOM 1462 N N . ASN A 1 186 ? -8.898 -9.266 -6.094 1 97.38 186 ASN A N 1
ATOM 1463 C CA . ASN A 1 186 ? -7.961 -10.094 -6.836 1 97.38 186 ASN A CA 1
ATOM 1464 C C . ASN A 1 186 ? -6.699 -10.375 -6.023 1 97.38 186 ASN A C 1
ATOM 1466 O O . ASN A 1 186 ? -5.945 -9.461 -5.695 1 97.38 186 ASN A O 1
ATOM 1470 N N . GLY A 1 187 ? -6.465 -11.633 -5.742 1 97.81 187 GLY A N 1
ATOM 1471 C CA . GLY A 1 187 ? -5.301 -12.031 -4.961 1 97.81 187 GLY A CA 1
ATOM 1472 C C . GLY A 1 187 ? -4.191 -12.625 -5.809 1 97.81 187 GLY A C 1
ATOM 1473 O O . GLY A 1 187 ? -3.156 -13.039 -5.281 1 97.81 187 GLY A O 1
ATOM 1474 N N . GLY A 1 188 ? -4.387 -12.664 -7.086 1 98.12 188 GLY A N 1
ATOM 1475 C CA . GLY A 1 188 ? -3.402 -13.266 -7.973 1 98.12 188 GLY A CA 1
ATOM 1476 C C . GLY A 1 188 ? -3.529 -14.773 -8.062 1 98.12 188 GLY A C 1
ATOM 1477 O O . GLY A 1 188 ? -4.613 -15.297 -8.32 1 98.12 188 GLY A O 1
ATOM 1478 N N . TYR A 1 189 ? -2.363 -15.453 -8.125 1 98.75 189 TYR A N 1
ATOM 1479 C CA . TYR A 1 189 ? -2.303 -16.906 -8.211 1 98.75 189 TYR A CA 1
ATOM 1480 C C . TYR A 1 189 ? -3.25 -17.438 -9.281 1 98.75 189 TYR A C 1
ATOM 1482 O O . TYR A 1 189 ? -4.125 -18.25 -8.992 1 98.75 189 TYR A O 1
ATOM 1490 N N . PHE A 1 190 ? -2.947 -17.125 -10.484 1 98.81 190 PHE A N 1
ATOM 1491 C CA . PHE A 1 190 ? -3.809 -17.422 -11.617 1 98.81 190 PHE A CA 1
ATOM 1492 C C . PHE A 1 190 ? -3.576 -18.844 -12.117 1 98.81 190 PHE A C 1
ATOM 1494 O O . PHE A 1 190 ? -2.449 -19.344 -12.094 1 98.81 190 PHE A O 1
ATOM 1501 N N . VAL A 1 191 ? -4.594 -19.484 -12.539 1 98.75 191 VAL A N 1
ATOM 1502 C CA . VAL A 1 191 ? -4.57 -20.641 -13.414 1 98.75 191 VAL A CA 1
ATOM 1503 C C . VAL A 1 191 ? -5.195 -20.297 -14.766 1 98.75 191 VAL A C 1
ATOM 1505 O O . VAL A 1 191 ? -6.359 -19.891 -14.82 1 98.75 191 VAL A O 1
ATOM 1508 N N . LEU A 1 192 ? -4.426 -20.453 -15.797 1 98.56 192 LEU A N 1
ATOM 1509 C CA . LEU A 1 192 ? -4.832 -19.891 -17.078 1 98.56 192 LEU A CA 1
ATOM 1510 C C . LEU A 1 192 ? -4.793 -20.953 -18.172 1 98.56 192 LEU A C 1
ATOM 1512 O O . LEU A 1 192 ? -4.004 -21.906 -18.109 1 98.56 192 LEU A O 1
ATOM 1516 N N . THR A 1 193 ? -5.652 -20.812 -19.156 1 98 193 THR A N 1
ATOM 1517 C CA . THR A 1 193 ? -5.574 -21.562 -20.422 1 98 193 THR A CA 1
ATOM 1518 C C . THR A 1 193 ? -4.918 -20.719 -21.5 1 98 193 THR A C 1
ATOM 1520 O O . THR A 1 193 ? -4.738 -19.516 -21.344 1 98 193 THR A O 1
ATOM 1523 N N . GLN A 1 194 ? -4.664 -21.344 -22.609 1 95.69 194 GLN A N 1
ATOM 1524 C CA . GLN A 1 194 ? -4.055 -20.656 -23.734 1 95.69 194 GLN A CA 1
ATOM 1525 C C . GLN A 1 194 ? -4.977 -19.578 -24.297 1 95.69 194 GLN A C 1
ATOM 1527 O O . GLN A 1 194 ? -4.52 -18.609 -24.922 1 95.69 194 GLN A O 1
ATOM 1532 N N . GLU A 1 195 ? -6.199 -19.703 -24.062 1 96.12 195 GLU A N 1
ATOM 1533 C CA . GLU A 1 195 ? -7.184 -18.75 -24.562 1 96.12 195 GLU A CA 1
ATOM 1534 C C . GLU A 1 195 ? -6.887 -17.344 -24.047 1 96.12 195 GLU A C 1
ATOM 1536 O O . GLU A 1 195 ? -7.148 -16.344 -24.734 1 96.12 195 GLU A O 1
ATOM 1541 N N . VAL A 1 196 ? -6.367 -17.25 -22.891 1 97.69 196 VAL A N 1
ATOM 1542 C CA . VAL A 1 196 ? -6.078 -15.969 -22.25 1 97.69 196 VAL A CA 1
ATOM 1543 C C . VAL A 1 196 ? -5.082 -15.188 -23.109 1 97.69 196 VAL A C 1
ATOM 1545 O O . VAL A 1 196 ? -5.191 -13.961 -23.234 1 97.69 196 VAL A O 1
ATOM 1548 N N . LEU A 1 197 ? -4.121 -15.852 -23.75 1 96.62 197 LEU A N 1
ATOM 1549 C CA . LEU A 1 197 ? -3.084 -15.203 -24.547 1 96.62 197 LEU A CA 1
ATOM 1550 C C . LEU A 1 197 ? -3.68 -14.539 -25.781 1 96.62 197 LEU A C 1
ATOM 1552 O O . LEU A 1 197 ? -3.201 -13.492 -26.219 1 96.62 197 LEU A O 1
ATOM 1556 N N . ASP A 1 198 ? -4.73 -15.102 -26.266 1 95.94 198 ASP A N 1
ATOM 1557 C CA . ASP A 1 198 ? -5.387 -14.57 -27.453 1 95.94 198 ASP A CA 1
ATOM 1558 C C . ASP A 1 198 ? -6.223 -13.336 -27.109 1 95.94 198 ASP A C 1
ATOM 1560 O O . ASP A 1 198 ? -6.586 -12.562 -28 1 95.94 198 ASP A O 1
ATOM 1564 N N . LEU A 1 199 ? -6.543 -13.125 -25.875 1 97.44 199 LEU A N 1
ATOM 1565 C CA . LEU A 1 199 ? -7.383 -12.016 -25.438 1 97.44 199 LEU A CA 1
ATOM 1566 C C . LEU A 1 199 ? -6.531 -10.812 -25.031 1 97.44 199 LEU A C 1
ATOM 1568 O O . LEU A 1 199 ? -7.062 -9.75 -24.719 1 97.44 199 LEU A O 1
ATOM 1572 N N . LEU A 1 200 ? -5.227 -10.93 -25.062 1 97.62 200 LEU A N 1
ATOM 1573 C CA . LEU A 1 200 ? -4.336 -9.859 -24.625 1 97.62 200 LEU A CA 1
ATOM 1574 C C . LEU A 1 200 ? -3.906 -8.992 -25.797 1 97.62 200 LEU A C 1
ATOM 1576 O O . LEU A 1 200 ? -3.193 -9.461 -26.688 1 97.62 200 LEU A O 1
ATOM 1580 N N . PRO A 1 201 ? -4.277 -7.742 -25.844 1 97.25 201 PRO A N 1
ATOM 1581 C CA . PRO A 1 201 ? -3.721 -6.836 -26.859 1 97.25 201 PRO A CA 1
ATOM 1582 C C . PRO A 1 201 ? -2.301 -6.383 -26.516 1 97.25 201 PRO A C 1
ATOM 1584 O O . PRO A 1 201 ? -1.842 -6.559 -25.391 1 97.25 201 PRO A O 1
ATOM 1587 N N . PRO A 1 202 ? -1.586 -5.801 -27.562 1 96.06 202 PRO A N 1
ATOM 1588 C CA . PRO A 1 202 ? -0.286 -5.211 -27.234 1 96.06 202 PRO A CA 1
ATOM 1589 C C . PRO A 1 202 ? -0.377 -4.16 -26.125 1 96.06 202 PRO A C 1
ATOM 1591 O O . PRO A 1 202 ? -1.251 -3.289 -26.172 1 96.06 202 PRO A O 1
ATOM 1594 N N . GLY A 1 203 ? 0.458 -4.355 -25.156 1 94.5 203 GLY A N 1
ATOM 1595 C CA . GLY A 1 203 ? 0.466 -3.422 -24.047 1 94.5 203 GLY A CA 1
ATOM 1596 C C . GLY A 1 203 ? -0.687 -3.631 -23.078 1 94.5 203 GLY A C 1
ATOM 1597 O O . GLY A 1 203 ? -0.896 -2.828 -22.172 1 94.5 203 GLY A O 1
ATOM 1598 N N . GLY A 1 204 ? -1.37 -4.652 -23.188 1 94.62 204 GLY A N 1
ATOM 1599 C CA . GLY A 1 204 ? -2.586 -4.875 -22.422 1 94.62 204 GLY A CA 1
ATOM 1600 C C . GLY A 1 204 ? -2.318 -5.324 -21 1 94.62 204 GLY A C 1
ATOM 1601 O O . GLY A 1 204 ? -1.163 -5.516 -20.609 1 94.62 204 GLY A O 1
ATOM 1602 N N . ASP A 1 205 ? -3.453 -5.391 -20.25 1 94.81 205 ASP A N 1
ATOM 1603 C CA . ASP A 1 205 ? -3.439 -5.816 -18.859 1 94.81 205 ASP A CA 1
ATOM 1604 C C . ASP A 1 205 ? -4.152 -7.156 -18.688 1 94.81 205 ASP A C 1
ATOM 1606 O O . ASP A 1 205 ? -5.242 -7.359 -19.234 1 94.81 205 ASP A O 1
ATOM 1610 N N . LEU A 1 206 ? -3.52 -8.055 -17.953 1 97.44 206 LEU A N 1
ATOM 1611 C CA . LEU A 1 206 ? -4.09 -9.383 -17.75 1 97.44 206 LEU A CA 1
ATOM 1612 C C . LEU A 1 206 ? -5.453 -9.289 -17.078 1 97.44 206 LEU A C 1
ATOM 1614 O O . LEU A 1 206 ? -6.406 -9.945 -17.5 1 97.44 206 LEU A O 1
ATOM 1618 N N . VAL A 1 207 ? -5.562 -8.453 -16.047 1 97 207 VAL A N 1
ATOM 1619 C CA . VAL A 1 207 ? -6.766 -8.406 -15.227 1 97 207 VAL A CA 1
ATOM 1620 C C . VAL A 1 207 ? -7.863 -7.641 -15.961 1 97 207 VAL A C 1
ATOM 1622 O O . VAL A 1 207 ? -8.953 -8.172 -16.188 1 97 207 VAL A O 1
ATOM 1625 N N . GLU A 1 208 ? -7.598 -6.52 -16.422 1 93.81 208 GLU A N 1
ATOM 1626 C CA . GLU A 1 208 ? -8.617 -5.656 -17.016 1 93.81 208 GLU A CA 1
ATOM 1627 C C . GLU A 1 208 ? -9.008 -6.137 -18.406 1 93.81 208 GLU A C 1
ATOM 1629 O O . GLU A 1 208 ? -10.195 -6.129 -18.766 1 93.81 208 GLU A O 1
ATOM 1634 N N . ASP A 1 209 ? -8.047 -6.605 -19.172 1 96.19 209 ASP A N 1
ATOM 1635 C CA . ASP A 1 209 ? -8.344 -6.957 -20.562 1 96.19 209 ASP A CA 1
ATOM 1636 C C . ASP A 1 209 ? -8.781 -8.414 -20.672 1 96.19 209 ASP A C 1
ATOM 1638 O O . ASP A 1 209 ? -9.914 -8.695 -21.062 1 96.19 209 ASP A O 1
ATOM 1642 N N . ALA A 1 210 ? -7.926 -9.312 -20.266 1 97.69 210 ALA A N 1
ATOM 1643 C CA . ALA A 1 210 ? -8.219 -10.727 -20.469 1 97.69 210 ALA A CA 1
ATOM 1644 C C . ALA A 1 210 ? -9.242 -11.219 -19.453 1 97.69 210 ALA A C 1
ATOM 1646 O O . ALA A 1 210 ? -10.305 -11.719 -19.828 1 97.69 210 ALA A O 1
ATOM 1647 N N . CYS A 1 211 ? -8.992 -11.031 -18.203 1 98 211 CYS A N 1
ATOM 1648 C CA . CYS A 1 211 ? -9.914 -11.5 -17.172 1 98 211 CYS A CA 1
ATOM 1649 C C . CYS A 1 211 ? -11.242 -10.75 -17.25 1 98 211 CYS A C 1
ATOM 1651 O O . CYS A 1 211 ? -12.305 -11.336 -17.031 1 98 211 CYS A O 1
ATOM 1653 N N . GLY A 1 212 ? -11.148 -9.43 -17.531 1 96.88 212 GLY A N 1
ATOM 1654 C CA . GLY A 1 212 ? -12.383 -8.664 -17.719 1 96.88 212 GLY A CA 1
ATOM 1655 C C . GLY A 1 212 ? -13.266 -9.219 -18.812 1 96.88 212 GLY A C 1
ATOM 1656 O O . GLY A 1 212 ? -14.477 -9.383 -18.625 1 96.88 212 GLY A O 1
ATOM 1657 N N . ALA A 1 213 ? -12.688 -9.555 -19.938 1 97.06 213 ALA A N 1
ATOM 1658 C CA . ALA A 1 213 ? -13.43 -10.133 -21.047 1 97.06 213 ALA A CA 1
ATOM 1659 C C . ALA A 1 213 ? -14.031 -11.484 -20.672 1 97.06 213 ALA A C 1
ATOM 1661 O O . ALA A 1 213 ? -15.195 -11.758 -20.969 1 97.06 213 ALA A O 1
ATOM 1662 N N . LEU A 1 214 ? -13.297 -12.266 -20.016 1 98.06 214 LEU A N 1
ATOM 1663 C CA . LEU A 1 214 ? -13.766 -13.594 -19.625 1 98.06 214 LEU A CA 1
ATOM 1664 C C . LEU A 1 214 ? -14.875 -13.5 -18.578 1 98.06 214 LEU A C 1
ATOM 1666 O O . LEU A 1 214 ? -15.812 -14.305 -18.594 1 98.06 214 LEU A O 1
ATOM 1670 N N . ALA A 1 215 ? -14.734 -12.531 -17.672 1 97.31 215 ALA A N 1
ATOM 1671 C CA . ALA A 1 215 ? -15.773 -12.32 -16.672 1 97.31 215 ALA A CA 1
ATOM 1672 C C . ALA A 1 215 ? -17.109 -12.008 -17.344 1 97.31 215 ALA A C 1
ATOM 1674 O O . ALA A 1 215 ? -18.156 -12.539 -16.938 1 97.31 215 ALA A O 1
ATOM 1675 N N . SER A 1 216 ? -17.125 -11.211 -18.344 1 95.19 216 SER A N 1
ATOM 1676 C CA . SER A 1 216 ? -18.344 -10.812 -19.031 1 95.19 216 SER A CA 1
ATOM 1677 C C . SER A 1 216 ? -18.984 -12 -19.734 1 95.19 216 SER A C 1
ATOM 1679 O O . SER A 1 216 ? -20.188 -11.977 -20.047 1 95.19 216 SER A O 1
ATOM 1681 N N . GLN A 1 217 ? -18.203 -13.031 -19.984 1 95.44 217 GLN A N 1
ATOM 1682 C CA . GLN A 1 217 ? -18.688 -14.227 -20.656 1 95.44 217 GLN A CA 1
ATOM 1683 C C . GLN A 1 217 ? -19.016 -15.328 -19.656 1 95.44 217 GLN A C 1
ATOM 1685 O O . GLN A 1 217 ? -19.422 -16.422 -20.047 1 95.44 217 GLN A O 1
ATOM 1690 N N . GLY A 1 218 ? -18.766 -15.078 -18.438 1 94.69 218 GLY A N 1
ATOM 1691 C CA . GLY A 1 218 ? -18.984 -16.094 -17.422 1 94.69 218 GLY A CA 1
ATOM 1692 C C . GLY A 1 218 ? -17.953 -17.188 -17.438 1 94.69 218 GLY A C 1
ATOM 1693 O O . GLY A 1 218 ? -18.234 -18.328 -17.062 1 94.69 218 GLY A O 1
ATOM 1694 N N . ARG A 1 219 ? -16.75 -16.875 -17.875 1 97.56 219 ARG A N 1
ATOM 1695 C CA . ARG A 1 219 ? -15.719 -17.891 -18.047 1 97.56 219 ARG A CA 1
ATOM 1696 C C . ARG A 1 219 ? -14.508 -17.578 -17.188 1 97.56 219 ARG A C 1
ATOM 1698 O O . ARG A 1 219 ? -13.391 -18 -17.5 1 97.56 219 ARG A O 1
ATOM 1705 N N . LEU A 1 220 ? -14.703 -16.797 -16.172 1 98.62 220 LEU A N 1
ATOM 1706 C CA . LEU A 1 220 ? -13.695 -16.516 -15.148 1 98.62 220 LEU A CA 1
ATOM 1707 C C . LEU A 1 220 ? -14.117 -17.094 -13.797 1 98.62 220 LEU A C 1
ATOM 1709 O O . LEU A 1 220 ? -15.195 -16.781 -13.297 1 98.62 220 LEU A O 1
ATOM 1713 N N . PHE A 1 221 ? -13.234 -17.922 -13.266 1 98.56 221 PHE A N 1
ATOM 1714 C CA . PHE A 1 221 ? -13.508 -18.578 -12 1 98.56 221 PHE A CA 1
ATOM 1715 C C . PHE A 1 221 ? -12.742 -17.906 -10.859 1 98.56 221 PHE A C 1
ATOM 1717 O O . PHE A 1 221 ? -11.586 -17.531 -11.023 1 98.56 221 PHE A O 1
ATOM 1724 N N . GLY A 1 222 ? -13.398 -17.688 -9.758 1 98.62 222 GLY A N 1
ATOM 1725 C CA . GLY A 1 222 ? -12.766 -17.188 -8.555 1 98.62 222 GLY A CA 1
ATOM 1726 C C . GLY A 1 222 ? -12.727 -18.188 -7.43 1 98.62 222 GLY A C 1
ATOM 1727 O O . GLY A 1 222 ? -13.766 -18.703 -7.008 1 98.62 222 GLY A O 1
ATOM 1728 N N . TYR A 1 223 ? -11.555 -18.484 -6.977 1 98.25 223 TYR A N 1
ATOM 1729 C CA . TYR A 1 223 ? -11.422 -19.328 -5.793 1 98.25 223 TYR A CA 1
ATOM 1730 C C . TYR A 1 223 ? -11.359 -18.484 -4.523 1 98.25 223 TYR A C 1
ATOM 1732 O O . TYR A 1 223 ? -10.383 -17.766 -4.301 1 98.25 223 TYR A O 1
ATOM 1740 N N . GLN A 1 224 ? -12.281 -18.656 -3.678 1 97.38 224 GLN A N 1
ATOM 1741 C CA . GLN A 1 224 ? -12.352 -17.891 -2.438 1 97.38 224 GLN A CA 1
ATOM 1742 C C . GLN A 1 224 ? -11.398 -18.469 -1.389 1 97.38 224 GLN A C 1
ATOM 1744 O O . GLN A 1 224 ? -11.477 -19.641 -1.053 1 97.38 224 GLN A O 1
ATOM 1749 N N . HIS A 1 225 ? -10.531 -17.609 -0.973 1 97.88 225 HIS A N 1
ATOM 1750 C CA . HIS A 1 225 ? -9.578 -18.031 0.049 1 97.88 225 HIS A CA 1
ATOM 1751 C C . HIS A 1 225 ? -9.672 -17.156 1.288 1 97.88 225 HIS A C 1
ATOM 1753 O O . HIS A 1 225 ? -9.508 -15.93 1.2 1 97.88 225 HIS A O 1
ATOM 1759 N N . LEU A 1 226 ? -9.906 -17.812 2.461 1 96.69 226 LEU A N 1
ATOM 1760 C CA . LEU A 1 226 ? -10.062 -17.078 3.719 1 96.69 226 LEU A CA 1
ATOM 1761 C C . LEU A 1 226 ? -8.836 -17.266 4.605 1 96.69 226 LEU A C 1
ATOM 1763 O O . LEU A 1 226 ? -8.75 -16.672 5.68 1 96.69 226 LEU A O 1
ATOM 1767 N N . GLY A 1 227 ? -7.902 -17.984 4.148 1 97.44 227 GLY A N 1
ATOM 1768 C CA . GLY A 1 227 ? -6.68 -18.203 4.898 1 97.44 227 GLY A CA 1
ATOM 1769 C C . GLY A 1 227 ? -5.672 -17.094 4.738 1 97.44 227 GLY A C 1
ATOM 1770 O O . GLY A 1 227 ? -6.047 -15.938 4.48 1 97.44 227 GLY A O 1
ATOM 1771 N N . PHE A 1 228 ? -4.43 -17.453 4.895 1 98.12 228 PHE A N 1
ATOM 1772 C CA . PHE A 1 228 ? -3.361 -16.469 4.895 1 98.12 228 PHE A CA 1
ATOM 1773 C C . PHE A 1 228 ? -3.094 -15.961 3.48 1 98.12 228 PHE A C 1
ATOM 1775 O O . PHE A 1 228 ? -2.881 -16.75 2.562 1 98.12 228 PHE A O 1
ATOM 1782 N N . TRP A 1 229 ? -3.066 -14.812 3.307 1 97.81 229 TRP A N 1
ATOM 1783 C CA . TRP A 1 229 ? -2.711 -14.062 2.104 1 97.81 229 TRP A CA 1
ATOM 1784 C C . TRP A 1 229 ? -2.174 -12.68 2.459 1 97.81 229 TRP A C 1
ATOM 1786 O O . TRP A 1 229 ? -2.83 -11.922 3.172 1 97.81 229 TRP A O 1
ATOM 1796 N N . LYS A 1 230 ? -0.995 -12.375 1.991 1 96.75 230 LYS A N 1
ATOM 1797 C CA . LYS A 1 230 ? -0.376 -11.102 2.367 1 96.75 230 LYS A CA 1
ATOM 1798 C C . LYS A 1 230 ? 0.499 -10.562 1.24 1 96.75 230 LYS A C 1
ATOM 1800 O O . LYS A 1 230 ? 1.447 -11.227 0.812 1 96.75 230 LYS A O 1
ATOM 1805 N N . PRO A 1 231 ? 0.081 -9.375 0.732 1 93.94 231 PRO A N 1
ATOM 1806 C CA . PRO A 1 231 ? 0.993 -8.703 -0.201 1 93.94 231 PRO A CA 1
ATOM 1807 C C . PRO A 1 231 ? 2.197 -8.078 0.497 1 93.94 231 PRO A C 1
ATOM 1809 O O . PRO A 1 231 ? 2.154 -7.828 1.704 1 93.94 231 PRO A O 1
ATOM 1812 N N . ALA A 1 232 ? 3.283 -7.961 -0.157 1 91.12 232 ALA A N 1
ATOM 1813 C CA . ALA A 1 232 ? 4.488 -7.297 0.329 1 91.12 232 ALA A CA 1
ATOM 1814 C C . ALA A 1 232 ? 4.742 -5.996 -0.428 1 91.12 232 ALA A C 1
ATOM 1816 O O . ALA A 1 232 ? 5.836 -5.781 -0.96 1 91.12 232 ALA A O 1
ATOM 1817 N N . ASP A 1 233 ? 3.832 -5.172 -0.332 1 87 233 ASP A N 1
ATOM 1818 C CA . ASP A 1 233 ? 3.887 -3.965 -1.15 1 87 233 ASP A CA 1
ATOM 1819 C C . ASP A 1 233 ? 4.242 -2.744 -0.306 1 87 233 ASP A C 1
ATOM 1821 O O . ASP A 1 233 ? 4.809 -1.774 -0.813 1 87 233 ASP A O 1
ATOM 1825 N N . THR A 1 234 ? 3.82 -2.754 0.913 1 84.56 234 THR A N 1
ATOM 1826 C CA . THR A 1 234 ? 4.098 -1.636 1.808 1 84.56 234 THR A CA 1
ATOM 1827 C C . THR A 1 234 ? 5.223 -1.987 2.779 1 84.56 234 THR A C 1
ATOM 1829 O O . THR A 1 234 ? 5.559 -3.16 2.949 1 84.56 234 THR A O 1
ATOM 1832 N N . PHE A 1 235 ? 5.684 -0.963 3.439 1 79.31 235 PHE A N 1
ATOM 1833 C CA . PHE A 1 235 ? 6.703 -1.164 4.461 1 79.31 235 PHE A CA 1
ATOM 1834 C C . PHE A 1 235 ? 6.16 -2.01 5.609 1 79.31 235 PHE A C 1
ATOM 1836 O O . PHE A 1 235 ? 6.84 -2.918 6.094 1 79.31 235 PHE A O 1
ATOM 1843 N N . LYS A 1 236 ? 5.031 -1.683 5.973 1 83.94 236 LYS A N 1
ATOM 1844 C CA . LYS A 1 236 ? 4.402 -2.408 7.074 1 83.94 236 LYS A CA 1
ATOM 1845 C C . LYS A 1 236 ? 4.223 -3.885 6.727 1 83.94 236 LYS A C 1
ATOM 1847 O O . LYS A 1 236 ? 4.543 -4.762 7.531 1 83.94 236 LYS A O 1
ATOM 1852 N N . GLU A 1 237 ? 3.744 -4.141 5.578 1 89.62 237 GLU A N 1
ATOM 1853 C CA . GLU A 1 237 ? 3.516 -5.516 5.141 1 89.62 237 GLU A CA 1
ATOM 1854 C C . GLU A 1 237 ? 4.816 -6.309 5.113 1 89.62 237 GLU A C 1
ATOM 1856 O O . GLU A 1 237 ? 4.863 -7.453 5.57 1 89.62 237 GLU A O 1
ATOM 1861 N N . ARG A 1 238 ? 5.828 -5.734 4.613 1 87.31 238 ARG A N 1
ATOM 1862 C CA . ARG A 1 238 ? 7.129 -6.395 4.535 1 87.31 238 ARG A CA 1
ATOM 1863 C C . ARG A 1 238 ? 7.691 -6.656 5.93 1 87.31 238 ARG A C 1
ATOM 1865 O O . ARG A 1 238 ? 8.219 -7.738 6.195 1 87.31 238 ARG A O 1
ATOM 1872 N N . ALA A 1 239 ? 7.562 -5.68 6.77 1 84.81 239 ALA A N 1
ATOM 1873 C CA . ALA A 1 239 ? 8.031 -5.832 8.148 1 84.81 239 ALA A CA 1
ATOM 1874 C C . ALA A 1 239 ? 7.273 -6.949 8.859 1 84.81 239 ALA A C 1
ATOM 1876 O O . ALA A 1 239 ? 7.867 -7.734 9.602 1 84.81 239 ALA A O 1
ATOM 1877 N N . GLU A 1 240 ? 6.016 -6.961 8.625 1 90.06 240 GLU A N 1
ATOM 1878 C CA . GLU A 1 240 ? 5.18 -7.977 9.258 1 90.06 240 GLU A CA 1
ATOM 1879 C C . GLU A 1 240 ? 5.57 -9.375 8.789 1 90.06 240 GLU A C 1
ATOM 1881 O O . GLU A 1 240 ? 5.594 -10.32 9.586 1 90.06 240 GLU A O 1
ATOM 1886 N N . LEU A 1 241 ? 5.809 -9.5 7.516 1 94 241 LEU A N 1
ATOM 1887 C CA . LEU A 1 241 ? 6.223 -10.789 6.973 1 94 241 LEU A CA 1
ATOM 1888 C C . LEU A 1 241 ? 7.574 -11.211 7.543 1 94 241 LEU A C 1
ATOM 1890 O O . LEU A 1 241 ? 7.754 -12.367 7.938 1 94 241 LEU A O 1
ATOM 1894 N N . ASP A 1 242 ? 8.477 -10.352 7.586 1 90.56 242 ASP A N 1
ATOM 1895 C CA . ASP A 1 242 ? 9.805 -10.648 8.117 1 90.56 242 ASP A CA 1
ATOM 1896 C C . ASP A 1 242 ? 9.742 -10.992 9.602 1 90.56 242 ASP A C 1
ATOM 1898 O O . ASP A 1 242 ? 10.375 -11.945 10.055 1 90.56 242 ASP A O 1
ATOM 1902 N N . ASP A 1 243 ? 9 -10.188 10.359 1 89.69 243 ASP A N 1
ATOM 1903 C CA . ASP A 1 243 ? 8.797 -10.461 11.773 1 89.69 243 ASP A CA 1
ATOM 1904 C C . ASP A 1 243 ? 8.156 -11.828 11.977 1 89.69 243 ASP A C 1
ATOM 1906 O O . ASP A 1 243 ? 8.555 -12.578 12.875 1 89.69 243 ASP A O 1
ATOM 1910 N N . GLY A 1 244 ? 7.16 -12.039 11.164 1 93.5 244 GLY A N 1
ATOM 1911 C CA . GLY A 1 244 ? 6.531 -13.344 11.227 1 93.5 244 GLY A CA 1
ATOM 1912 C C . GLY A 1 244 ? 7.504 -14.484 11.008 1 93.5 244 GLY A C 1
ATOM 1913 O O . GLY A 1 244 ? 7.496 -15.469 11.75 1 93.5 244 GLY A O 1
ATOM 1914 N N . TYR A 1 245 ? 8.273 -14.359 10.016 1 93.94 245 TYR A N 1
ATOM 1915 C CA . TYR A 1 245 ? 9.273 -15.375 9.742 1 93.94 245 TYR A CA 1
ATOM 1916 C C . TYR A 1 245 ? 10.133 -15.641 10.969 1 93.94 245 TYR A C 1
ATOM 1918 O O . TYR A 1 245 ? 10.328 -16.797 11.367 1 93.94 245 TYR A O 1
ATOM 1926 N N . HIS A 1 246 ? 10.57 -14.641 11.641 1 91.94 246 HIS A N 1
ATOM 1927 C CA . HIS A 1 246 ? 11.508 -14.766 12.758 1 91.94 246 HIS A CA 1
ATOM 1928 C C . HIS A 1 246 ? 10.82 -15.312 14 1 91.94 246 HIS A C 1
ATOM 1930 O O . HIS A 1 246 ? 11.438 -16 14.812 1 91.94 246 HIS A O 1
ATOM 1936 N N . ARG A 1 247 ? 9.555 -15.102 14.094 1 94.62 247 ARG A N 1
ATOM 1937 C CA . ARG A 1 247 ? 8.797 -15.594 15.242 1 94.62 247 ARG A CA 1
ATOM 1938 C C . ARG A 1 247 ? 8.297 -17.016 14.992 1 94.62 247 ARG A C 1
ATOM 1940 O O . ARG A 1 247 ? 7.672 -17.609 15.867 1 94.62 247 ARG A O 1
ATOM 1947 N N . GLY A 1 248 ? 8.453 -17.391 13.82 1 93.62 248 GLY A N 1
ATOM 1948 C CA . GLY A 1 248 ? 7.98 -18.734 13.477 1 93.62 248 GLY A CA 1
ATOM 1949 C C . GLY A 1 248 ? 6.543 -18.75 13 1 93.62 248 GLY A C 1
ATOM 1950 O O . GLY A 1 248 ? 5.945 -19.812 12.844 1 93.62 248 GLY A O 1
ATOM 1951 N N . ASP A 1 249 ? 5.973 -17.547 12.812 1 95.56 249 ASP A N 1
ATOM 1952 C CA . ASP A 1 249 ? 4.633 -17.422 12.25 1 95.56 249 ASP A CA 1
ATOM 1953 C C . ASP A 1 249 ? 4.688 -17.234 10.734 1 95.56 249 ASP A C 1
ATOM 1955 O O . ASP A 1 249 ? 4.543 -16.109 10.242 1 95.56 249 ASP A O 1
ATOM 1959 N N . ARG A 1 250 ? 4.844 -18.328 10.047 1 95.75 250 ARG A N 1
ATOM 1960 C CA . ARG A 1 250 ? 5.074 -18.328 8.609 1 95.75 250 ARG A CA 1
ATOM 1961 C C . ARG A 1 250 ? 4.098 -19.25 7.891 1 95.75 250 ARG A C 1
ATOM 1963 O O . ARG A 1 250 ? 4.512 -20.188 7.211 1 95.75 250 ARG A O 1
ATOM 1970 N N . PRO A 1 251 ? 2.789 -18.938 7.934 1 97.19 251 PRO A N 1
ATOM 1971 C CA . PRO A 1 251 ? 1.783 -19.844 7.363 1 97.19 251 PRO A CA 1
ATOM 1972 C C . PRO A 1 251 ? 1.967 -20.062 5.863 1 97.19 251 PRO A C 1
ATOM 1974 O O . PRO A 1 251 ? 1.469 -21.047 5.312 1 97.19 251 PRO A O 1
ATOM 1977 N N . TRP A 1 252 ? 2.725 -19.188 5.199 1 97.62 252 TRP A N 1
ATOM 1978 C CA . TRP A 1 252 ? 2.928 -19.312 3.762 1 97.62 252 TRP A CA 1
ATOM 1979 C C . TRP A 1 252 ? 3.934 -20.422 3.449 1 97.62 252 TRP A C 1
ATOM 1981 O O . TRP A 1 252 ? 4.051 -20.859 2.301 1 97.62 252 TRP A O 1
ATOM 1991 N N . MET A 1 253 ? 4.695 -20.812 4.391 1 96.25 253 MET A N 1
ATOM 1992 C CA . MET A 1 253 ? 5.664 -21.875 4.195 1 96.25 253 MET A CA 1
ATOM 1993 C C . MET A 1 253 ? 5.008 -23.25 4.383 1 96.25 253 MET A C 1
ATOM 1995 O O . MET A 1 253 ? 5.34 -23.984 5.312 1 96.25 253 MET A O 1
ATOM 1999 N N . ILE A 1 254 ? 4.234 -23.641 3.547 1 95.62 254 ILE A N 1
ATOM 2000 C CA . ILE A 1 254 ? 3.352 -24.797 3.656 1 95.62 254 ILE A CA 1
ATOM 2001 C C . ILE A 1 254 ? 4.164 -26.078 3.523 1 95.62 254 ILE A C 1
ATOM 2003 O O . ILE A 1 254 ? 3.664 -27.172 3.812 1 95.62 254 ILE A O 1
ATOM 2007 N N . TRP A 1 255 ? 5.391 -26.047 3.135 1 91.06 255 TRP A N 1
ATOM 2008 C CA . TRP A 1 255 ? 6.262 -27.203 2.977 1 91.06 255 TRP A CA 1
ATOM 2009 C C . TRP A 1 255 ? 6.887 -27.594 4.309 1 91.06 255 TRP A C 1
ATOM 2011 O O . TRP A 1 255 ? 7.457 -28.688 4.434 1 91.06 255 TRP A O 1
ATOM 2021 N N . GLU A 1 256 ? 6.914 -26.75 5.293 1 83.62 256 GLU A N 1
ATOM 2022 C CA . GLU A 1 256 ? 7.484 -27.062 6.598 1 83.62 256 GLU A CA 1
ATOM 2023 C C . GLU A 1 256 ? 6.598 -28.031 7.371 1 83.62 256 GLU A C 1
ATOM 2025 O O . GLU A 1 256 ? 7.094 -28.859 8.133 1 83.62 256 GLU A O 1
ATOM 2030 N N . GLY A 1 257 ? 5.371 -27.938 7.531 1 63 257 GLY A N 1
ATOM 2031 C CA . GLY A 1 257 ? 4.539 -28.906 8.227 1 63 257 GLY A CA 1
ATOM 2032 C C . GLY A 1 257 ? 4.559 -30.281 7.586 1 63 257 GLY A C 1
ATOM 2033 O O . GLY A 1 257 ? 4.277 -31.297 8.25 1 63 257 GLY A O 1
ATOM 2034 N N . SER A 1 258 ? 4.73 -30.438 6.316 1 50.97 258 SER A N 1
ATOM 2035 C CA . SER A 1 258 ? 4.73 -31.719 5.613 1 50.97 258 SER A CA 1
ATOM 2036 C C . SER A 1 258 ? 5.996 -32.531 5.906 1 50.97 258 SER A C 1
ATOM 2038 O O . SER A 1 258 ? 5.98 -33.75 5.891 1 50.97 258 SER A O 1
ATOM 2040 N N . GLU A 1 259 ? 7.117 -31.906 6.188 1 44.41 259 GLU A N 1
ATOM 2041 C CA . GLU A 1 259 ? 8.352 -32.656 6.398 1 44.41 259 GLU A CA 1
ATOM 2042 C C . GLU A 1 259 ? 8.344 -33.344 7.762 1 44.41 259 GLU A C 1
ATOM 2044 O O . GLU A 1 259 ? 9.094 -34.312 7.98 1 44.41 259 GLU A O 1
ATOM 2049 N N . SER A 1 260 ? 7.664 -32.906 8.656 1 39.53 260 SER A N 1
ATOM 2050 C CA . SER A 1 260 ? 7.707 -33.625 9.906 1 39.53 260 SER A CA 1
ATOM 2051 C C . SER A 1 260 ? 7.113 -35.031 9.75 1 39.53 260 SER A C 1
ATOM 2053 O O . SER A 1 260 ? 7.395 -35.938 10.547 1 39.53 260 SER A O 1
ATOM 2055 N N . LEU A 1 261 ? 6.258 -35.281 8.805 1 35.06 261 LEU A N 1
ATOM 2056 C CA . LEU A 1 261 ? 5.699 -36.656 8.766 1 35.06 261 LEU A CA 1
ATOM 2057 C C . LEU A 1 261 ? 6.688 -37.625 8.148 1 35.06 261 LEU A C 1
ATOM 2059 O O . LEU A 1 261 ? 6.66 -38.812 8.461 1 35.06 261 LEU A O 1
ATOM 2063 N N . GLU A 1 262 ? 7.625 -37.219 7.27 1 33.5 262 GLU A N 1
ATOM 2064 C CA . GLU A 1 262 ? 8.461 -38.281 6.691 1 33.5 262 GLU A CA 1
ATOM 2065 C C . GLU A 1 262 ? 9.555 -38.688 7.66 1 33.5 262 GLU A C 1
ATOM 2067 O O . GLU A 1 262 ? 10.18 -39.75 7.48 1 33.5 262 GLU A O 1
ATOM 2072 N N . VAL A 1 263 ? 9.953 -37.844 8.617 1 35.56 263 VAL A N 1
ATOM 2073 C CA . VAL A 1 263 ? 11.062 -38.375 9.391 1 35.56 263 VAL A CA 1
ATOM 2074 C C . VAL A 1 263 ? 10.555 -39.469 10.336 1 35.56 263 VAL A C 1
ATOM 2076 O O . VAL A 1 263 ? 11.344 -40.062 11.055 1 35.56 263 VAL A O 1
ATOM 2079 N N . VAL A 1 264 ? 9.328 -39.156 10.758 1 34 264 VAL A N 1
ATOM 2080 C CA . VAL A 1 264 ? 9.047 -40.156 11.805 1 34 264 VAL A CA 1
ATOM 2081 C C . VAL A 1 264 ? 8.617 -41.469 11.188 1 34 264 VAL A C 1
ATOM 2083 O O . VAL A 1 264 ? 8.297 -42.438 11.898 1 34 264 VAL A O 1
ATOM 2086 N N . SER A 1 265 ? 8.453 -41.5 9.812 1 24.09 265 SER A N 1
ATOM 2087 C CA . SER A 1 265 ? 8.211 -42.938 9.586 1 24.09 265 SER A CA 1
ATOM 2088 C C . SER A 1 265 ? 9.523 -43.719 9.461 1 24.09 265 SER A C 1
ATOM 2090 O O . SER A 1 265 ? 10.484 -43.219 8.875 1 24.09 265 SER A O 1
ATOM 2092 N N . MET B 1 1 ? -1.895 27.734 14.102 1 96.81 1 MET B N 1
ATOM 2093 C CA . MET B 1 1 ? -2.18 26.578 14.945 1 96.81 1 MET B CA 1
ATOM 2094 C C . MET B 1 1 ? -0.971 25.656 15.016 1 96.81 1 MET B C 1
ATOM 2096 O O . MET B 1 1 ? -0.099 25.688 14.148 1 96.81 1 MET B O 1
ATOM 2100 N N . LYS B 1 2 ? -0.974 24.844 16.109 1 97.56 2 LYS B N 1
ATOM 2101 C CA . LYS B 1 2 ? 0.043 23.812 16.219 1 97.56 2 LYS B CA 1
ATOM 2102 C C . LYS B 1 2 ? -0.289 22.625 15.32 1 97.56 2 LYS B C 1
ATOM 2104 O O . LYS B 1 2 ? -1.462 22.328 15.086 1 97.56 2 LYS B O 1
ATOM 2109 N N . VAL B 1 3 ? 0.788 21.969 14.82 1 98.38 3 VAL B N 1
ATOM 2110 C CA . VAL B 1 3 ? 0.631 20.828 13.93 1 98.38 3 VAL B CA 1
ATOM 2111 C C . VAL B 1 3 ? 1.305 19.609 14.539 1 98.38 3 VAL B C 1
ATOM 2113 O O . VAL B 1 3 ? 2.518 19.594 14.766 1 98.38 3 VAL B O 1
ATOM 2116 N N . VAL B 1 4 ? 0.52 18.562 14.828 1 98.25 4 VAL B N 1
ATOM 2117 C CA . VAL B 1 4 ? 1.051 17.281 15.305 1 98.25 4 VAL B CA 1
ATOM 2118 C C . VAL B 1 4 ? 1.253 16.344 14.125 1 98.25 4 VAL B C 1
ATOM 2120 O O . VAL B 1 4 ? 0.318 16.078 13.359 1 98.25 4 VAL B O 1
ATOM 2123 N N . LEU B 1 5 ? 2.469 15.859 13.938 1 97.88 5 LEU B N 1
ATOM 2124 C CA . LEU B 1 5 ? 2.758 14.898 12.875 1 97.88 5 LEU B CA 1
ATOM 2125 C C . LEU B 1 5 ? 3.154 13.547 13.461 1 97.88 5 LEU B C 1
ATOM 2127 O O . LEU B 1 5 ? 4.027 13.469 14.328 1 97.88 5 LEU B O 1
ATOM 2131 N N . PHE B 1 6 ? 2.465 12.539 13 1 96.38 6 PHE B N 1
ATOM 2132 C CA . PHE B 1 6 ? 2.764 11.172 13.43 1 96.38 6 PHE B CA 1
ATOM 2133 C C . PHE B 1 6 ? 3.904 10.586 12.609 1 96.38 6 PHE B C 1
ATOM 2135 O O . PHE B 1 6 ? 3.703 10.172 11.469 1 96.38 6 PHE B O 1
ATOM 2142 N N . CYS B 1 7 ? 5.078 10.516 13.141 1 91.75 7 CYS B N 1
ATOM 2143 C CA . CYS B 1 7 ? 6.277 10.133 12.406 1 91.75 7 CYS B CA 1
ATOM 2144 C C . CYS B 1 7 ? 6.723 8.727 12.789 1 91.75 7 CYS B C 1
ATOM 2146 O O . CYS B 1 7 ? 7.844 8.32 12.484 1 91.75 7 CYS B O 1
ATOM 2148 N N . GLY B 1 8 ? 5.789 8.086 13.453 1 79.56 8 GLY B N 1
ATOM 2149 C CA . GLY B 1 8 ? 6.109 6.711 13.805 1 79.56 8 GLY B CA 1
ATOM 2150 C C . GLY B 1 8 ? 5.777 5.723 12.703 1 79.56 8 GLY B C 1
ATOM 2151 O O . GLY B 1 8 ? 5.32 6.117 11.625 1 79.56 8 GLY B O 1
ATOM 2152 N N . GLY B 1 9 ? 6.16 4.426 12.867 1 69.69 9 GLY B N 1
ATOM 2153 C CA . GLY B 1 9 ? 5.801 3.348 11.961 1 69.69 9 GLY B CA 1
ATOM 2154 C C . GLY B 1 9 ? 7.008 2.627 11.383 1 69.69 9 GLY B C 1
ATOM 2155 O O . GLY B 1 9 ? 8.133 3.111 11.492 1 69.69 9 GLY B O 1
ATOM 2156 N N . TYR B 1 10 ? 6.633 1.397 10.945 1 61.09 10 TYR B N 1
ATOM 2157 C CA . TYR B 1 10 ? 7.68 0.498 10.484 1 61.09 10 TYR B CA 1
ATOM 2158 C C . TYR B 1 10 ? 8.453 1.114 9.32 1 61.09 10 TYR B C 1
ATOM 2160 O O . TYR B 1 10 ? 7.891 1.848 8.508 1 61.09 10 TYR B O 1
ATOM 2168 N N . GLY B 1 11 ? 9.773 1.363 9.508 1 55.53 11 GLY B N 1
ATOM 2169 C CA . GLY B 1 11 ? 10.664 1.674 8.398 1 55.53 11 GLY B CA 1
ATOM 2170 C C . GLY B 1 11 ? 11.266 0.441 7.754 1 55.53 11 GLY B C 1
ATOM 2171 O O . GLY B 1 11 ? 11.086 -0.675 8.242 1 55.53 11 GLY B O 1
ATOM 2172 N N . MET B 1 12 ? 11.641 0.337 6.324 1 49.75 12 MET B N 1
ATOM 2173 C CA . MET B 1 12 ? 12.266 -0.777 5.621 1 49.75 12 MET B CA 1
ATOM 2174 C C . MET B 1 12 ? 13.703 -0.976 6.086 1 49.75 12 MET B C 1
ATOM 2176 O O . MET B 1 12 ? 14.414 -0.005 6.355 1 49.75 12 MET B O 1
ATOM 2180 N N . ARG B 1 13 ? 13.992 -2.395 6.516 1 42.59 13 ARG B N 1
ATOM 2181 C CA . ARG B 1 13 ? 15.383 -2.771 6.742 1 42.59 13 ARG B CA 1
ATOM 2182 C C . ARG B 1 13 ? 16.172 -2.756 5.441 1 42.59 13 ARG B C 1
ATOM 2184 O O . ARG B 1 13 ? 15.75 -3.342 4.441 1 42.59 13 ARG B O 1
ATOM 2191 N N . MET B 1 14 ? 17.031 -1.883 5.039 1 40.22 14 MET B N 1
ATOM 2192 C CA . MET B 1 14 ? 17.891 -1.964 3.865 1 40.22 14 MET B CA 1
ATOM 2193 C C . MET B 1 14 ? 18.891 -3.102 4.004 1 40.22 14 MET B C 1
ATOM 2195 O O . MET B 1 14 ? 19.281 -3.461 5.117 1 40.22 14 MET B O 1
ATOM 2199 N N . ARG B 1 15 ? 19.062 -3.959 2.938 1 36.78 15 ARG B N 1
ATOM 2200 C CA . ARG B 1 15 ? 19.875 -5.172 2.877 1 36.78 15 ARG B CA 1
ATOM 2201 C C . ARG B 1 15 ? 21.188 -4.988 3.621 1 36.78 15 ARG B C 1
ATOM 2203 O O . ARG B 1 15 ? 21.75 -5.953 4.141 1 36.78 15 ARG B O 1
ATOM 2210 N N . ASN B 1 16 ? 22.047 -4.125 2.924 1 36.62 16 ASN B N 1
ATOM 2211 C CA . ASN B 1 16 ? 23.484 -4.324 3.045 1 36.62 16 ASN B CA 1
ATOM 2212 C C . ASN B 1 16 ? 23.953 -4.133 4.484 1 36.62 16 ASN B C 1
ATOM 2214 O O . ASN B 1 16 ? 24.672 -3.17 4.785 1 36.62 16 ASN B O 1
ATOM 2218 N N . GLY B 1 17 ? 23.562 -4.836 5.367 1 36.41 17 GLY B N 1
ATOM 2219 C CA . GLY B 1 17 ? 24.266 -4.93 6.641 1 36.41 17 GLY B CA 1
ATOM 2220 C C . GLY B 1 17 ? 23.844 -3.855 7.629 1 36.41 17 GLY B C 1
ATOM 2221 O O . GLY B 1 17 ? 23.672 -4.133 8.82 1 36.41 17 GLY B O 1
ATOM 2222 N N . THR B 1 18 ? 24.375 -2.59 7.406 1 39.06 18 THR B N 1
ATOM 2223 C CA . THR B 1 18 ? 24.125 -1.644 8.484 1 39.06 18 THR B CA 1
ATOM 2224 C C . THR B 1 18 ? 22.625 -1.361 8.609 1 39.06 18 THR B C 1
ATOM 2226 O O . THR B 1 18 ? 21.922 -1.25 7.605 1 39.06 18 THR B O 1
ATOM 2229 N N . ASP B 1 19 ? 21.844 -1.841 9.719 1 45.28 19 ASP B N 1
ATOM 2230 C CA . ASP B 1 19 ? 20.641 -1.735 10.547 1 45.28 19 ASP B CA 1
ATOM 2231 C C . ASP B 1 19 ? 19.875 -0.446 10.242 1 45.28 19 ASP B C 1
ATOM 2233 O O . ASP B 1 19 ? 18.984 -0.064 10.992 1 45.28 19 ASP B O 1
ATOM 2237 N N . ASP B 1 20 ? 20.422 0.42 9.438 1 54.09 20 ASP B N 1
ATOM 2238 C CA . ASP B 1 20 ? 19.812 1.737 9.586 1 54.09 20 ASP B CA 1
ATOM 2239 C C . ASP B 1 20 ? 18.672 1.937 8.586 1 54.09 20 ASP B C 1
ATOM 2241 O O . ASP B 1 20 ? 18.906 2.094 7.391 1 54.09 20 ASP B O 1
ATOM 2245 N N . VAL B 1 21 ? 17.547 1.229 8.781 1 62.25 21 VAL B N 1
ATOM 2246 C CA . VAL B 1 21 ? 16.344 1.47 7.984 1 62.25 21 VAL B CA 1
ATOM 2247 C C . VAL B 1 21 ? 15.914 2.924 8.141 1 62.25 21 VAL B C 1
ATOM 2249 O O . VAL B 1 21 ? 15.805 3.436 9.258 1 62.25 21 VAL B O 1
ATOM 2252 N N . ILE B 1 22 ? 15.914 3.699 6.941 1 74.44 22 ILE B N 1
ATOM 2253 C CA . ILE B 1 22 ? 15.422 5.074 6.922 1 74.44 22 ILE B CA 1
ATOM 2254 C C . ILE B 1 22 ? 13.914 5.082 7.141 1 74.44 22 ILE B C 1
ATOM 2256 O O . ILE B 1 22 ? 13.164 4.43 6.41 1 74.44 22 ILE B O 1
ATOM 2260 N N . PRO B 1 23 ? 13.547 5.758 8.172 1 83.75 23 PRO B N 1
ATOM 2261 C CA . PRO B 1 23 ? 12.109 5.816 8.406 1 83.75 23 PRO B CA 1
ATOM 2262 C C . PRO B 1 23 ? 11.344 6.434 7.238 1 83.75 23 PRO B C 1
ATOM 2264 O O . PRO B 1 23 ? 11.898 7.25 6.496 1 83.75 23 PRO B O 1
ATOM 2267 N N . LYS B 1 24 ? 10.102 6.074 7.07 1 85.56 24 LYS B N 1
ATOM 2268 C CA . LYS B 1 24 ? 9.242 6.473 5.957 1 85.56 24 LYS B CA 1
ATOM 2269 C C . LYS B 1 24 ? 9.234 7.992 5.789 1 85.56 24 LYS B C 1
ATOM 2271 O O . LYS B 1 24 ? 9.398 8.5 4.68 1 85.56 24 LYS B O 1
ATOM 2276 N N . PRO B 1 25 ? 9.109 8.773 6.883 1 90.38 25 PRO B N 1
ATOM 2277 C CA . PRO B 1 25 ? 9.062 10.227 6.719 1 90.38 25 PRO B CA 1
ATOM 2278 C C . PRO B 1 25 ? 10.352 10.797 6.129 1 90.38 25 PRO B C 1
ATOM 2280 O O . PRO B 1 25 ? 10.352 11.914 5.609 1 90.38 25 PRO B O 1
ATOM 2283 N N . MET B 1 26 ? 11.398 10.008 6.152 1 88.94 26 MET B N 1
ATOM 2284 C CA . MET B 1 26 ? 12.695 10.508 5.715 1 88.94 26 MET B CA 1
ATOM 2285 C C . MET B 1 26 ? 12.992 10.07 4.285 1 88.94 26 MET B C 1
ATOM 2287 O O . MET B 1 26 ? 14.047 10.398 3.73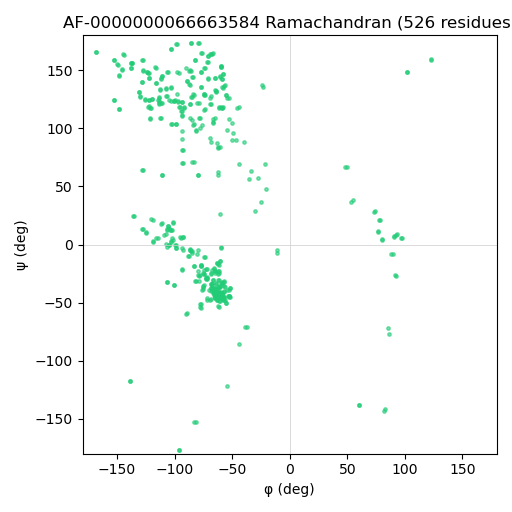8 1 88.94 26 MET B O 1
ATOM 2291 N N . GLN B 1 27 ? 12.086 9.383 3.791 1 86.12 27 GLN B N 1
ATOM 2292 C CA . GLN B 1 27 ? 12.25 9.039 2.383 1 86.12 27 GLN B CA 1
ATOM 2293 C C . GLN B 1 27 ? 12.203 10.281 1.502 1 86.12 27 GLN B C 1
ATOM 2295 O O . GLN B 1 27 ? 11.344 11.156 1.696 1 86.12 27 GLN B O 1
ATOM 2300 N N . MET B 1 28 ? 13.023 10.258 0.472 1 88.31 28 MET B N 1
ATOM 2301 C CA . MET B 1 28 ? 13.211 11.469 -0.318 1 88.31 28 MET B CA 1
ATOM 2302 C C . MET B 1 28 ? 12.164 11.57 -1.423 1 88.31 28 MET B C 1
ATOM 2304 O O . MET B 1 28 ? 11.82 10.57 -2.045 1 88.31 28 MET B O 1
ATOM 2308 N N . VAL B 1 29 ? 11.672 12.68 -1.606 1 92 29 VAL B N 1
ATOM 2309 C CA . VAL B 1 29 ? 10.945 13.125 -2.789 1 92 29 VAL B CA 1
ATOM 2310 C C . VAL B 1 29 ? 11.648 14.344 -3.395 1 92 29 VAL B C 1
ATOM 2312 O O . VAL B 1 29 ? 11.547 15.453 -2.865 1 92 29 VAL B O 1
ATOM 2315 N N . GLY B 1 30 ? 12.281 14.102 -4.547 1 89.88 30 GLY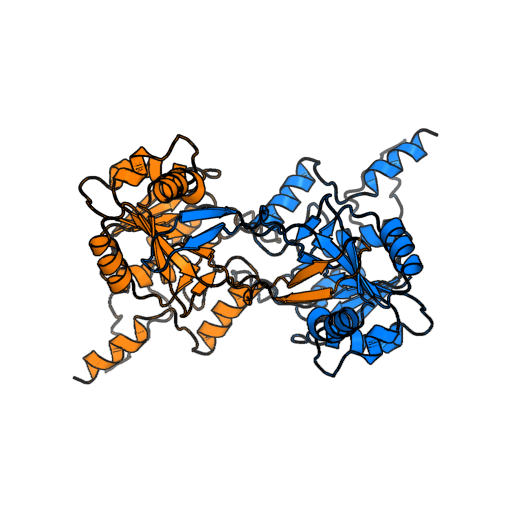 B N 1
ATOM 2316 C CA . GLY B 1 30 ? 13.242 15.102 -4.973 1 89.88 30 GLY B CA 1
ATOM 2317 C C . GLY B 1 30 ? 14.375 15.305 -3.98 1 89.88 30 GLY B C 1
ATOM 2318 O O . GLY B 1 30 ? 14.945 14.328 -3.477 1 89.88 30 GLY B O 1
ATOM 2319 N N . PRO B 1 31 ? 14.758 16.484 -3.742 1 88.31 31 PRO B N 1
ATOM 2320 C CA . PRO B 1 31 ? 15.906 16.734 -2.871 1 88.31 31 PRO B CA 1
ATOM 2321 C C . PRO B 1 31 ? 15.523 16.797 -1.394 1 88.31 31 PRO B C 1
ATOM 2323 O O . PRO B 1 31 ? 16.391 16.969 -0.535 1 88.31 31 PRO B O 1
ATOM 2326 N N . ARG B 1 32 ? 14.25 16.703 -1.067 1 91.38 32 ARG B N 1
ATOM 2327 C CA . ARG B 1 32 ? 13.789 16.844 0.311 1 91.38 32 ARG B CA 1
ATOM 2328 C C . ARG B 1 32 ? 13.008 15.617 0.758 1 91.38 32 ARG B C 1
ATOM 2330 O O . ARG B 1 32 ? 12.344 14.969 -0.051 1 91.38 32 ARG B O 1
ATOM 2337 N N . PRO B 1 33 ? 13.125 15.32 2.068 1 92.44 33 PRO B N 1
ATOM 2338 C CA . PRO B 1 33 ? 12.367 14.164 2.547 1 92.44 33 PRO B CA 1
ATOM 2339 C C . PRO B 1 33 ? 10.859 14.43 2.594 1 92.44 33 PRO B C 1
ATOM 2341 O O . PRO B 1 33 ? 10.438 15.586 2.607 1 92.44 33 PRO B O 1
ATOM 2344 N N . LEU B 1 34 ? 10.117 13.406 2.648 1 94.19 34 LEU B N 1
ATOM 2345 C CA . LEU B 1 34 ? 8.664 13.445 2.666 1 94.19 34 LEU B CA 1
ATOM 2346 C C . LEU B 1 34 ? 8.156 14.367 3.773 1 94.19 34 LEU B C 1
ATOM 2348 O O . LEU B 1 34 ? 7.25 15.172 3.553 1 94.19 34 LEU B O 1
ATOM 2352 N N . ILE B 1 35 ? 8.734 14.281 4.973 1 94.88 35 ILE B N 1
ATOM 2353 C CA . ILE B 1 35 ? 8.258 15.039 6.125 1 94.88 35 ILE B CA 1
ATOM 2354 C C . ILE B 1 35 ? 8.438 16.531 5.863 1 94.88 35 ILE B C 1
ATOM 2356 O O . ILE B 1 35 ? 7.625 17.344 6.312 1 94.88 35 ILE B O 1
ATOM 2360 N N . TRP B 1 36 ? 9.461 16.906 5.148 1 94.75 36 TRP B N 1
ATOM 2361 C CA . TRP B 1 36 ? 9.656 18.312 4.805 1 94.75 36 TRP B CA 1
ATOM 2362 C C . TRP B 1 36 ? 8.508 18.828 3.947 1 94.75 36 TRP B C 1
ATOM 2364 O O . TRP B 1 36 ? 7.992 19.922 4.188 1 94.75 36 TRP B O 1
ATOM 2374 N N . HIS B 1 37 ? 8.125 18.062 2.957 1 96.31 37 HIS B N 1
ATOM 2375 C CA . HIS B 1 37 ? 7.023 18.453 2.078 1 96.31 37 HIS B CA 1
ATOM 2376 C C . HIS B 1 37 ? 5.727 18.625 2.859 1 96.31 37 HIS B C 1
ATOM 2378 O O . HIS B 1 37 ? 4.977 19.578 2.625 1 96.31 37 HIS B O 1
ATOM 2384 N N . VAL B 1 38 ? 5.488 17.719 3.762 1 97.69 38 VAL B N 1
ATOM 2385 C CA . VAL B 1 38 ? 4.285 17.781 4.59 1 97.69 38 VAL B CA 1
ATOM 2386 C C . VAL B 1 38 ? 4.316 19.047 5.445 1 97.69 38 VAL B C 1
ATOM 2388 O O . VAL B 1 38 ? 3.334 19.797 5.504 1 97.69 38 VAL B O 1
ATOM 2391 N N . MET B 1 39 ? 5.441 19.312 6.09 1 97.12 39 MET B N 1
ATOM 2392 C CA . MET B 1 39 ? 5.594 20.469 6.961 1 97.12 39 MET B CA 1
ATOM 2393 C C . MET B 1 39 ? 5.5 21.766 6.16 1 97.12 39 MET B C 1
ATOM 2395 O O . MET B 1 39 ? 4.895 22.75 6.613 1 97.12 39 MET B O 1
ATOM 2399 N N . ARG B 1 40 ? 6.074 21.734 4.977 1 96.31 40 ARG B N 1
ATOM 2400 C CA . ARG B 1 40 ? 6.035 22.922 4.125 1 96.31 40 ARG B CA 1
ATOM 2401 C C . ARG B 1 40 ? 4.605 23.25 3.709 1 96.31 40 ARG B C 1
ATOM 2403 O O . ARG B 1 40 ? 4.246 24.422 3.582 1 96.31 40 ARG B O 1
ATOM 2410 N N . TYR B 1 41 ? 3.865 22.266 3.465 1 97.44 41 TYR B N 1
ATOM 2411 C CA . TYR B 1 41 ? 2.447 22.422 3.168 1 97.44 41 TYR B CA 1
ATOM 2412 C C . TYR B 1 41 ? 1.741 23.188 4.281 1 97.44 41 TYR B C 1
ATOM 2414 O O . TYR B 1 41 ? 1.058 24.188 4.023 1 97.44 41 TYR B O 1
ATOM 2422 N N . TYR B 1 42 ? 1.915 22.797 5.52 1 98.06 42 TYR B N 1
ATOM 2423 C CA . TYR B 1 42 ? 1.292 23.469 6.652 1 98.06 42 TYR B CA 1
ATOM 2424 C C . TYR B 1 42 ? 1.848 24.875 6.816 1 98.06 42 TYR B C 1
ATOM 2426 O O . TYR B 1 42 ? 1.098 25.828 7.078 1 98.06 42 TYR B O 1
ATOM 2434 N N . ALA B 1 43 ? 3.127 25 6.656 1 96.5 43 ALA B N 1
ATOM 2435 C CA . ALA B 1 43 ? 3.779 26.312 6.797 1 96.5 43 ALA B CA 1
ATOM 2436 C C . ALA B 1 43 ? 3.242 27.297 5.77 1 96.5 43 ALA B C 1
ATOM 2438 O O . ALA B 1 43 ? 3.111 28.484 6.062 1 96.5 43 ALA B O 1
ATOM 2439 N N . HIS B 1 44 ? 2.967 26.812 4.605 1 96.12 44 HIS B N 1
ATOM 2440 C CA . HIS B 1 44 ? 2.414 27.656 3.555 1 96.12 44 HIS B CA 1
ATOM 2441 C C . HIS B 1 44 ? 1.117 28.312 4.004 1 96.12 44 HIS B C 1
ATOM 2443 O O . HIS B 1 44 ? 0.843 29.469 3.643 1 96.12 44 HIS B O 1
ATOM 2449 N N . TYR B 1 45 ? 0.389 27.672 4.812 1 97.62 45 TYR B N 1
ATOM 2450 C CA . TYR B 1 45 ? -0.883 28.203 5.289 1 97.62 45 TYR B CA 1
ATOM 2451 C C . TYR B 1 45 ? -0.709 28.906 6.625 1 97.62 45 TYR B C 1
ATOM 2453 O O . TYR B 1 45 ? -1.693 29.281 7.27 1 97.62 45 TYR B O 1
ATOM 2461 N N . GLY B 1 46 ? 0.521 29.047 7.059 1 96.5 46 GLY B N 1
ATOM 2462 C CA . GLY B 1 46 ? 0.815 29.859 8.219 1 96.5 46 GLY B CA 1
ATOM 2463 C C . GLY B 1 46 ? 0.932 29.062 9.508 1 96.5 46 GLY B C 1
ATOM 2464 O O . GLY B 1 46 ? 1.038 29.641 10.594 1 96.5 46 GLY B O 1
ATOM 2465 N N . HIS B 1 47 ? 0.875 27.75 9.453 1 97.5 47 HIS B N 1
ATOM 2466 C CA . HIS B 1 47 ? 1.03 26.891 10.625 1 97.5 47 HIS B CA 1
ATOM 2467 C C . HIS B 1 47 ? 2.449 26.344 10.719 1 97.5 47 HIS B C 1
ATOM 2469 O O . HIS B 1 47 ? 2.801 25.406 10.016 1 97.5 47 HIS B O 1
ATOM 2475 N N . LYS B 1 48 ? 3.211 26.953 11.656 1 96.19 48 LYS B N 1
ATOM 2476 C CA . LYS B 1 48 ? 4.652 26.703 11.625 1 96.19 48 LYS B CA 1
ATOM 2477 C C . LYS B 1 48 ? 5.152 26.172 12.961 1 96.19 48 LYS B C 1
ATOM 2479 O O . LYS B 1 48 ? 6.355 26.203 13.234 1 96.19 48 LYS B O 1
ATOM 2484 N N . ASP B 1 49 ? 4.262 25.828 13.836 1 95.69 49 ASP B N 1
ATOM 2485 C CA . ASP B 1 49 ? 4.59 25.203 15.109 1 95.69 49 ASP B CA 1
ATOM 2486 C C . ASP B 1 49 ? 4.32 23.703 15.078 1 95.69 49 ASP B C 1
ATOM 2488 O O . ASP B 1 49 ? 3.166 23.266 15.148 1 95.69 49 ASP B O 1
ATOM 2492 N N . PHE B 1 50 ? 5.434 22.938 14.961 1 96.81 50 PHE B N 1
ATOM 2493 C CA . PHE B 1 50 ? 5.312 21.5 14.695 1 96.81 50 PHE B CA 1
ATOM 2494 C C . PHE B 1 50 ? 5.672 20.688 15.93 1 96.81 50 PHE B C 1
ATOM 2496 O O . PHE B 1 50 ? 6.641 21 16.625 1 96.81 50 PHE B O 1
ATOM 2503 N N . ILE B 1 51 ? 4.883 19.703 16.25 1 96.81 51 ILE B N 1
ATOM 2504 C CA . ILE B 1 51 ? 5.168 18.656 17.219 1 96.81 51 ILE B CA 1
ATOM 2505 C C . ILE B 1 51 ? 5.312 17.312 16.5 1 96.81 51 ILE B C 1
ATOM 2507 O O . ILE B 1 51 ? 4.332 16.781 15.984 1 96.81 51 ILE B O 1
ATOM 2511 N N . LEU B 1 52 ? 6.523 16.781 16.422 1 96.19 52 LEU B N 1
ATOM 2512 C CA . LEU B 1 52 ? 6.797 15.523 15.75 1 96.19 52 LEU B CA 1
ATOM 2513 C C . LEU B 1 52 ? 6.754 14.359 16.734 1 96.19 52 LEU B C 1
ATOM 2515 O O . LEU B 1 52 ? 7.594 14.281 17.641 1 96.19 52 LEU B O 1
ATOM 2519 N N . CYS B 1 53 ? 5.742 13.523 16.594 1 96.75 53 CYS B N 1
ATOM 2520 C CA . CYS B 1 53 ? 5.648 12.312 17.406 1 96.75 53 CYS B CA 1
ATOM 2521 C C . CYS B 1 53 ? 6.578 11.227 16.859 1 96.75 53 CYS B C 1
ATOM 2523 O O . CYS B 1 53 ? 6.266 10.578 15.859 1 96.75 53 CYS B O 1
ATOM 2525 N N . LEU B 1 54 ? 7.641 10.938 17.578 1 93.06 54 LEU B N 1
ATOM 2526 C CA . LEU B 1 54 ? 8.703 10.078 17.062 1 93.06 54 LEU B CA 1
ATOM 2527 C C . LEU B 1 54 ? 8.531 8.648 17.562 1 93.06 54 LEU B C 1
ATOM 2529 O O . LEU B 1 54 ? 7.891 8.414 18.594 1 93.06 54 LEU B O 1
ATOM 2533 N N . GLY B 1 55 ? 8.93 7.738 16.781 1 89.06 55 GLY B N 1
ATOM 2534 C CA . GLY B 1 55 ? 9.047 6.32 17.062 1 89.06 55 GLY B CA 1
ATOM 2535 C C . GLY B 1 55 ? 10.312 5.703 16.484 1 89.06 55 GLY B C 1
ATOM 2536 O O . GLY B 1 55 ? 11.414 6.176 16.75 1 89.06 55 GLY B O 1
ATOM 2537 N N . TYR B 1 56 ? 10.055 4.762 15.562 1 79.19 56 TYR B N 1
ATOM 2538 C CA . TYR B 1 56 ? 11.164 4.129 14.867 1 79.19 56 TYR B CA 1
ATOM 2539 C C . TYR B 1 56 ? 11.93 5.141 14.023 1 79.19 56 TYR B C 1
ATOM 2541 O O . TYR B 1 56 ? 11.32 5.961 13.328 1 79.19 56 TYR B O 1
ATOM 2549 N N . GLY B 1 57 ? 13.289 5.125 14.164 1 82.69 57 GLY B N 1
ATOM 2550 C CA . GLY B 1 57 ? 14.125 5.984 13.336 1 82.69 57 GLY B CA 1
ATOM 2551 C C . GLY B 1 57 ? 14.141 7.426 13.805 1 82.69 57 GLY B C 1
ATOM 2552 O O . GLY B 1 57 ? 14.445 8.336 13.031 1 82.69 57 GLY B O 1
ATOM 2553 N N . ALA B 1 58 ? 13.812 7.672 15.047 1 86.38 58 ALA B N 1
ATOM 2554 C CA . ALA B 1 58 ? 13.742 9.008 15.625 1 86.38 58 ALA B CA 1
ATOM 2555 C C . ALA B 1 58 ? 15.023 9.789 15.375 1 86.38 58 ALA B C 1
ATOM 2557 O O . ALA B 1 58 ? 14.984 10.984 15.07 1 86.38 58 ALA B O 1
ATOM 2558 N N . ASN B 1 59 ? 16.094 9.141 15.422 1 86.75 59 ASN B N 1
ATOM 2559 C CA . ASN B 1 59 ? 17.391 9.805 15.281 1 86.75 59 ASN B CA 1
ATOM 2560 C C . ASN B 1 59 ? 17.578 10.383 13.875 1 86.75 59 ASN B C 1
ATOM 2562 O O . ASN B 1 59 ? 18.188 11.438 13.711 1 86.75 59 ASN B O 1
ATOM 2566 N N . HIS B 1 60 ? 17.109 9.68 12.953 1 86.94 60 HIS B N 1
ATOM 2567 C CA . HIS B 1 60 ? 17.219 10.172 11.578 1 86.94 60 HIS B CA 1
ATOM 2568 C C . HIS B 1 60 ? 16.469 11.477 11.406 1 86.94 60 HIS B C 1
ATOM 2570 O O . HIS B 1 60 ? 16.953 12.398 10.75 1 86.94 60 HIS B O 1
ATOM 2576 N N . ILE B 1 61 ? 15.336 11.516 11.992 1 88.25 61 ILE B N 1
ATOM 2577 C CA . ILE B 1 61 ? 14.484 12.695 11.859 1 88.25 61 ILE B CA 1
ATOM 2578 C C . ILE B 1 61 ? 15.117 13.867 12.609 1 88.25 61 ILE B C 1
ATOM 2580 O O . ILE B 1 61 ? 15.25 14.961 12.055 1 88.25 61 ILE B O 1
ATOM 2584 N N . LYS B 1 62 ? 15.539 13.656 13.797 1 88.88 62 LYS B N 1
ATOM 2585 C CA . LYS B 1 62 ? 16.172 14.695 14.602 1 88.88 62 LYS B CA 1
ATOM 2586 C C . LYS B 1 62 ? 17.422 15.227 13.914 1 88.88 62 LYS B C 1
ATOM 2588 O O . LYS B 1 62 ? 17.609 16.438 13.805 1 88.88 62 LYS B O 1
ATOM 2593 N N . ASN B 1 63 ? 18.219 14.305 13.422 1 87.44 63 ASN B N 1
ATOM 2594 C CA . ASN B 1 63 ? 19.469 14.695 12.797 1 87.44 63 ASN B CA 1
ATOM 2595 C C . ASN B 1 63 ? 19.234 15.531 11.539 1 87.44 63 ASN B C 1
ATOM 2597 O O . ASN B 1 63 ? 19.984 16.469 11.266 1 87.44 63 ASN B O 1
ATOM 2601 N N . TYR B 1 64 ? 18.266 15.141 10.898 1 87.19 64 TYR B N 1
ATOM 2602 C CA . TYR B 1 64 ? 17.953 15.891 9.688 1 87.19 64 TYR B CA 1
ATOM 2603 C C . TYR B 1 64 ? 17.703 17.359 10.008 1 87.19 64 TYR B C 1
ATOM 2605 O O . TYR B 1 64 ? 18.281 18.25 9.383 1 87.19 64 TYR B O 1
ATOM 2613 N N . PHE B 1 65 ? 16.953 17.625 10.938 1 85.94 65 PHE B N 1
ATOM 2614 C CA . PHE B 1 65 ? 16.547 19 11.227 1 85.94 65 PHE B CA 1
ATOM 2615 C C . PHE B 1 65 ? 17.625 19.719 12.023 1 85.94 65 PHE B C 1
ATOM 2617 O O . PHE B 1 65 ? 17.781 20.938 11.906 1 85.94 65 PHE B O 1
ATOM 2624 N N . LEU B 1 66 ? 18.359 18.984 12.844 1 81.81 66 LEU B N 1
ATOM 2625 C CA . LEU B 1 66 ? 19.453 19.578 13.617 1 81.81 66 LEU B CA 1
ATOM 2626 C C . LEU B 1 66 ? 20.594 20.016 12.711 1 81.81 66 LEU B C 1
ATOM 2628 O O . LEU B 1 66 ? 21.266 21 12.984 1 81.81 66 LEU B O 1
ATOM 2632 N N . THR B 1 67 ? 20.766 19.219 11.656 1 78.06 67 THR B N 1
ATOM 2633 C CA . THR B 1 67 ? 21.875 19.516 10.758 1 78.06 67 THR B CA 1
ATOM 2634 C C . THR B 1 67 ? 21.375 20.219 9.5 1 78.06 67 THR B C 1
ATOM 2636 O O . THR B 1 67 ? 22.094 20.312 8.5 1 78.06 67 THR B O 1
ATOM 2639 N N . TYR B 1 68 ? 20.203 20.391 9.742 1 67.75 68 TYR B N 1
ATOM 2640 C CA . TYR B 1 68 ? 19.594 21.016 8.586 1 67.75 68 TYR B CA 1
ATOM 2641 C C . TYR B 1 68 ? 20.406 22.219 8.133 1 67.75 68 TYR B C 1
ATOM 2643 O O . TYR B 1 68 ? 20.641 23.156 8.906 1 67.75 68 TYR B O 1
ATOM 2651 N N . GLN B 1 69 ? 21.406 21.828 7.18 1 56.19 69 GLN B N 1
ATOM 2652 C CA . GLN B 1 69 ? 22.141 22.906 6.512 1 56.19 69 GLN B CA 1
ATOM 2653 C C . GLN B 1 69 ? 21.484 23.266 5.18 1 56.19 69 GLN B C 1
ATOM 2655 O O . GLN B 1 69 ? 21.109 22.375 4.41 1 56.19 69 GLN B O 1
ATOM 2660 N N . GLU B 1 70 ? 20.797 24.109 5.062 1 49.16 70 GLU B N 1
ATOM 2661 C CA . GLU B 1 70 ? 20.297 24.484 3.748 1 49.16 70 GLU B CA 1
ATOM 2662 C C . GLU B 1 70 ? 21.297 24.156 2.648 1 49.16 70 GLU B C 1
ATOM 2664 O O . GLU B 1 70 ? 22.25 24.922 2.424 1 49.16 70 GLU B O 1
ATOM 2669 N N . SER B 1 71 ? 22.078 23.234 2.773 1 39.03 71 SER B N 1
ATOM 2670 C CA . SER B 1 71 ? 22.953 23.203 1.601 1 39.03 71 SER B CA 1
ATOM 2671 C C . SER B 1 71 ? 22.156 23.406 0.317 1 39.03 71 SER B C 1
ATOM 2673 O O . SER B 1 71 ? 22.578 24.141 -0.574 1 39.03 71 SER B O 1
ATOM 2675 N N . VAL B 1 72 ? 21.609 22.172 -0.177 1 38.97 72 VAL B N 1
ATOM 2676 C CA . VAL B 1 72 ? 21.547 21.859 -1.601 1 38.97 72 VAL B CA 1
ATOM 2677 C C . VAL B 1 72 ? 20.828 22.984 -2.348 1 38.97 72 VAL B C 1
ATOM 2679 O O . VAL B 1 72 ? 21.359 23.531 -3.322 1 38.97 72 VAL B O 1
ATOM 2682 N N . SER B 1 73 ? 19.547 22.438 -3.137 1 38.12 73 SER B N 1
ATOM 2683 C CA . SER B 1 73 ? 19.031 23.094 -4.336 1 38.12 73 SER B CA 1
ATOM 2684 C C . SER B 1 73 ? 18.609 24.531 -4.039 1 38.12 73 SER B C 1
ATOM 2686 O O . SER B 1 73 ? 17.469 24.766 -3.619 1 38.12 73 SER B O 1
ATOM 2688 N N . ASN B 1 74 ? 19.125 25.141 -3.125 1 35.56 74 ASN B N 1
ATOM 2689 C CA . ASN B 1 74 ? 19 26.594 -3.166 1 35.56 74 ASN B CA 1
ATOM 2690 C C . ASN B 1 74 ? 19.172 27.125 -4.586 1 35.56 74 ASN B C 1
ATOM 2692 O O . ASN B 1 74 ? 20.188 26.875 -5.234 1 35.56 74 ASN B O 1
ATOM 2696 N N . ASP B 1 75 ? 18.25 27.219 -5.32 1 37.19 75 ASP B N 1
ATOM 2697 C CA . ASP B 1 75 ? 18.266 28.188 -6.406 1 37.19 75 ASP B CA 1
ATOM 2698 C C . ASP B 1 75 ? 19.031 29.453 -6 1 37.19 75 ASP B C 1
ATOM 2700 O O . ASP B 1 75 ? 18.641 30.141 -5.047 1 37.19 75 ASP B O 1
ATOM 2704 N N . PHE B 1 76 ? 20.297 29.344 -5.723 1 36.81 76 PHE B N 1
ATOM 2705 C CA . PHE B 1 76 ? 21.125 30.547 -5.637 1 36.81 76 PHE B CA 1
ATOM 2706 C C . PHE B 1 76 ? 20.969 31.391 -6.891 1 36.81 76 PHE B C 1
ATOM 2708 O O . PHE B 1 76 ? 20.688 30.875 -7.973 1 36.81 76 PHE B O 1
ATOM 2715 N N . VAL B 1 77 ? 20.297 32.469 -6.699 1 36.97 77 VAL B N 1
ATOM 2716 C CA . VAL B 1 77 ? 20.453 33.438 -7.781 1 36.97 77 VAL B CA 1
ATOM 2717 C C . VAL B 1 77 ? 21.797 34.156 -7.629 1 36.97 77 VAL B C 1
ATOM 2719 O O . VAL B 1 77 ? 22.141 34.625 -6.535 1 36.97 77 VAL B O 1
ATOM 2722 N N . ILE B 1 78 ? 22.734 33.75 -8.359 1 38.38 78 ILE B N 1
ATOM 2723 C CA . ILE B 1 78 ? 23.953 34.562 -8.469 1 38.38 78 ILE B CA 1
ATOM 2724 C C . ILE B 1 78 ? 23.625 35.906 -9.109 1 38.38 78 ILE B C 1
ATOM 2726 O O . ILE B 1 78 ? 23.125 35.969 -10.227 1 38.38 78 ILE B O 1
ATOM 2730 N N . ARG B 1 79 ? 23.219 36.938 -8.281 1 39.59 79 ARG B N 1
ATOM 2731 C CA . ARG B 1 79 ? 23.234 38.281 -8.875 1 39.59 79 ARG B CA 1
ATOM 2732 C C . ARG B 1 79 ? 24.5 39.031 -8.492 1 39.59 79 ARG B C 1
ATOM 2734 O O . ARG B 1 79 ? 24.812 39.188 -7.305 1 39.59 79 ARG B O 1
ATOM 2741 N N . ASP B 1 80 ? 25.25 39.594 -9.258 1 41.09 80 ASP B N 1
ATOM 2742 C CA . ASP B 1 80 ? 26.484 40.375 -9.203 1 41.09 80 ASP B CA 1
ATOM 2743 C C . ASP B 1 80 ? 27.578 39.625 -8.43 1 41.09 80 ASP B C 1
ATOM 2745 O O . ASP B 1 80 ? 28.281 40.25 -7.609 1 41.09 80 ASP B O 1
ATOM 2749 N N . GLY B 1 81 ? 27.703 38.375 -8.516 1 42.28 81 GLY B N 1
ATOM 2750 C CA . GLY B 1 81 ? 28.828 37.656 -7.953 1 42.28 81 GLY B CA 1
ATOM 2751 C C . GLY B 1 81 ? 28.562 37.156 -6.543 1 42.28 81 GLY B C 1
ATOM 2752 O O . GLY B 1 81 ? 29.406 36.5 -5.934 1 42.28 81 GLY B O 1
ATOM 2753 N N . GLN B 1 82 ? 27.75 37.781 -5.832 1 35.91 82 GLN B N 1
ATOM 2754 C CA . GLN B 1 82 ? 27.422 37.5 -4.441 1 35.91 82 GLN B CA 1
ATOM 2755 C C . GLN B 1 82 ? 26.344 36.438 -4.344 1 35.91 82 GLN B C 1
ATOM 2757 O O . GLN B 1 82 ? 25.375 36.438 -5.117 1 35.91 82 GLN B O 1
ATOM 2762 N N . VAL B 1 83 ? 26.766 35.344 -3.963 1 39.06 83 VAL B N 1
ATOM 2763 C CA . VAL B 1 83 ? 25.828 34.25 -3.701 1 39.06 83 VAL B CA 1
ATOM 2764 C C . VAL B 1 83 ? 24.859 34.656 -2.604 1 39.06 83 VAL B C 1
ATOM 2766 O O . VAL B 1 83 ? 25.266 35.031 -1.504 1 39.06 83 VAL B O 1
ATOM 2769 N N . GLU B 1 84 ? 23.828 35.312 -2.816 1 38.31 84 GLU B N 1
ATOM 2770 C CA . GLU B 1 84 ? 22.828 35.531 -1.778 1 38.31 84 GLU B CA 1
ATOM 2771 C C . GLU B 1 84 ? 22.094 34.25 -1.401 1 38.31 84 GLU B C 1
ATOM 2773 O O . GLU B 1 84 ? 21.516 33.594 -2.262 1 38.31 84 GLU B O 1
ATOM 2778 N N . LEU B 1 85 ? 22.719 33.656 -0.492 1 39.75 85 LEU B N 1
ATOM 2779 C CA . LEU B 1 85 ? 22.078 32.531 0.142 1 39.75 85 LEU B CA 1
ATOM 2780 C C . LEU B 1 85 ? 20.656 32.875 0.581 1 39.75 85 LEU B C 1
ATOM 2782 O O . LEU B 1 85 ? 20.438 33.906 1.229 1 39.75 85 LEU B O 1
ATOM 2786 N N . LEU B 1 86 ? 19.578 32.625 -0.097 1 39.16 86 LEU B N 1
ATOM 2787 C CA . LEU B 1 86 ? 18.266 32.906 0.477 1 39.16 86 LEU B CA 1
ATOM 2788 C C . LEU B 1 86 ? 18.125 32.25 1.85 1 39.16 86 LEU B C 1
ATOM 2790 O O . LEU B 1 86 ? 18.766 31.234 2.121 1 39.16 86 LEU B O 1
ATOM 2794 N N . GLN B 1 87 ? 17.766 32.906 2.994 1 46 87 GLN B N 1
ATOM 2795 C CA . GLN B 1 87 ? 17.359 32.5 4.332 1 46 87 GLN B CA 1
ATOM 2796 C C . GLN B 1 87 ? 16.797 31.078 4.324 1 46 87 GLN B C 1
ATOM 2798 O O . GLN B 1 87 ? 16.234 30.641 3.316 1 46 87 GLN B O 1
ATOM 2803 N N . SER B 1 88 ? 17.141 30.141 5.285 1 57.53 88 SER B N 1
ATOM 2804 C CA . SER B 1 88 ? 16.656 28.781 5.461 1 57.53 88 SER B CA 1
ATOM 2805 C C . SER B 1 88 ? 15.141 28.719 5.293 1 57.53 88 SER B C 1
ATOM 2807 O O . SER B 1 88 ? 14.414 29.578 5.797 1 57.53 88 SER B O 1
ATOM 2809 N N . ASP B 1 89 ? 14.641 28.047 4.398 1 66.31 89 ASP B N 1
ATOM 2810 C CA . ASP B 1 89 ? 13.227 27.938 4.047 1 66.31 89 ASP B CA 1
ATOM 2811 C C . ASP B 1 89 ? 12.406 27.406 5.219 1 66.31 89 ASP B C 1
ATOM 2813 O O . ASP B 1 89 ? 11.18 27.359 5.156 1 66.31 89 ASP B O 1
ATOM 2817 N N . ILE B 1 90 ? 13.266 27.078 6.391 1 73.62 90 ILE B N 1
ATOM 2818 C CA . ILE B 1 90 ? 12.508 26.609 7.539 1 73.62 90 ILE B CA 1
ATOM 2819 C C . ILE B 1 90 ? 12.875 27.422 8.781 1 73.62 90 ILE B C 1
ATOM 2821 O O . ILE B 1 90 ? 12.602 27 9.906 1 73.62 90 ILE B O 1
ATOM 2825 N N . SER B 1 91 ? 13.484 28.422 8.633 1 75.31 91 SER B N 1
ATOM 2826 C CA . SER B 1 91 ? 14.062 29.188 9.734 1 75.31 91 SER B CA 1
ATOM 2827 C C . SER B 1 91 ? 12.984 29.703 10.672 1 75.31 91 SER B C 1
ATOM 2829 O O . SER B 1 91 ? 13.234 29.938 11.852 1 75.31 91 SER B O 1
ATOM 2831 N N . ASP B 1 92 ? 11.812 29.828 10.219 1 87.38 92 ASP B N 1
ATOM 2832 C CA . ASP B 1 92 ? 10.766 30.391 11.07 1 87.38 92 ASP B CA 1
ATOM 2833 C C . ASP B 1 92 ? 9.859 29.297 11.625 1 87.38 92 ASP B C 1
ATOM 2835 O O . ASP B 1 92 ? 8.812 29.578 12.203 1 87.38 92 ASP B O 1
ATOM 2839 N N . TRP B 1 93 ? 10.312 28.047 11.469 1 90.94 93 TRP B N 1
ATOM 2840 C CA . TRP B 1 93 ? 9.539 26.938 12.031 1 90.94 93 TRP B CA 1
ATOM 2841 C C . TRP B 1 93 ? 9.961 26.656 13.469 1 90.94 93 TRP B C 1
ATOM 2843 O O . TRP B 1 93 ? 11.133 26.781 13.812 1 90.94 93 TRP B O 1
ATOM 2853 N N . THR B 1 94 ? 9.055 26.359 14.289 1 93 94 THR B N 1
ATOM 2854 C CA . THR B 1 94 ? 9.305 25.75 15.586 1 93 94 THR B CA 1
ATOM 2855 C C . THR B 1 94 ? 9.031 24.25 15.539 1 93 94 THR B C 1
ATOM 2857 O O . THR B 1 94 ? 7.949 23.828 15.125 1 93 94 THR B O 1
ATOM 2860 N N . ILE B 1 95 ? 10.062 23.5 15.898 1 93.75 95 ILE B N 1
ATOM 2861 C CA . ILE B 1 95 ? 9.914 22.047 15.828 1 93.75 95 ILE B CA 1
ATOM 2862 C C . ILE B 1 95 ? 10.18 21.438 17.203 1 93.75 95 ILE B C 1
ATOM 2864 O O . ILE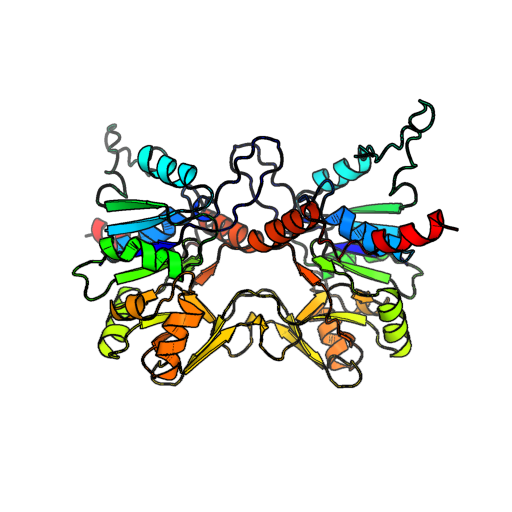 B 1 95 ? 11.25 21.641 17.781 1 93.75 95 ILE B O 1
ATOM 2868 N N . THR B 1 96 ? 9.203 20.766 17.75 1 94.5 96 THR B N 1
ATOM 2869 C CA . THR B 1 96 ? 9.328 20 19 1 94.5 96 THR B CA 1
ATOM 2870 C C . THR B 1 96 ? 9.391 18.5 18.703 1 94.5 96 THR B C 1
ATOM 2872 O O . THR B 1 96 ? 8.531 17.953 18 1 94.5 96 THR B O 1
ATOM 2875 N N . PHE B 1 97 ? 10.438 17.875 19.188 1 94 97 PHE B N 1
ATOM 2876 C CA . PHE B 1 97 ? 10.586 16.422 19.031 1 94 97 PHE B CA 1
ATOM 2877 C C . PHE B 1 97 ? 10.117 15.703 20.281 1 94 97 PHE B C 1
ATOM 2879 O O . PHE B 1 97 ? 10.594 15.984 21.391 1 94 97 PHE B O 1
ATOM 2886 N N . VAL B 1 98 ? 9.172 14.797 20.156 1 95.38 98 VAL B N 1
ATOM 2887 C CA . VAL B 1 98 ? 8.672 14.039 21.312 1 95.38 98 VAL B CA 1
ATOM 2888 C C . VAL B 1 98 ? 8.773 12.539 21.016 1 95.38 98 VAL B C 1
ATOM 2890 O O . VAL B 1 98 ? 8.25 12.062 20.016 1 95.38 98 VAL B O 1
ATOM 2893 N N . ASP B 1 99 ? 9.43 11.797 21.875 1 93.69 99 ASP B N 1
ATOM 2894 C CA . ASP B 1 99 ? 9.422 10.344 21.797 1 93.69 99 ASP B CA 1
ATOM 2895 C C . ASP B 1 99 ? 8.094 9.773 22.281 1 93.69 99 ASP B C 1
ATOM 2897 O O . ASP B 1 99 ? 7.758 9.891 23.453 1 93.69 99 ASP B O 1
ATOM 2901 N N . THR B 1 100 ? 7.367 9.133 21.375 1 95.31 100 THR B N 1
ATOM 2902 C CA . THR B 1 100 ? 6.031 8.672 21.75 1 95.31 100 THR B CA 1
ATOM 2903 C C . THR B 1 100 ? 5.965 7.145 21.734 1 95.31 100 THR B C 1
ATOM 2905 O O . THR B 1 100 ? 4.879 6.566 21.812 1 95.31 100 THR B O 1
ATOM 2908 N N . GLY B 1 101 ? 7.078 6.465 21.516 1 90.94 101 GLY B N 1
ATOM 2909 C CA . GLY B 1 101 ? 7.125 5.012 21.562 1 90.94 101 GLY B CA 1
ATOM 2910 C C . GLY B 1 101 ? 7.133 4.371 20.188 1 90.94 101 GLY B C 1
ATOM 2911 O O . GLY B 1 101 ? 6.43 4.828 19.281 1 90.94 101 GLY B O 1
ATOM 2912 N N . VAL B 1 102 ? 7.77 3.25 20.047 1 83.69 102 VAL B N 1
ATOM 2913 C CA . VAL B 1 102 ? 8.016 2.588 18.766 1 83.69 102 VAL B CA 1
ATOM 2914 C C . VAL B 1 102 ? 6.727 1.932 18.266 1 83.69 102 VAL B C 1
ATOM 2916 O O . VAL B 1 102 ? 6.391 2.023 17.094 1 83.69 102 VAL B O 1
ATOM 2919 N N . ASP B 1 103 ? 5.922 1.394 19.172 1 84.94 103 ASP B N 1
ATOM 2920 C CA . ASP B 1 103 ? 4.77 0.594 18.766 1 84.94 103 ASP B CA 1
ATOM 2921 C C . ASP B 1 103 ? 3.463 1.314 19.094 1 84.94 103 ASP B C 1
ATOM 2923 O O . ASP B 1 103 ? 2.393 0.703 19.078 1 84.94 103 ASP B O 1
ATOM 2927 N N . SER B 1 104 ? 3.533 2.596 19.312 1 91.56 104 SER B N 1
ATOM 2928 C CA . SER B 1 104 ? 2.346 3.332 19.734 1 91.56 104 SER B CA 1
ATOM 2929 C C . SER B 1 104 ? 1.411 3.59 18.562 1 91.56 104 SER B C 1
ATOM 2931 O O . SER B 1 104 ? 1.861 3.945 17.469 1 91.56 104 SER B O 1
ATOM 2933 N N . ALA B 1 105 ? 0.131 3.363 18.828 1 92.31 105 ALA B N 1
ATOM 2934 C CA . ALA B 1 105 ? -0.875 3.799 17.859 1 92.31 105 ALA B CA 1
ATOM 2935 C C . ALA B 1 105 ? -0.963 5.32 17.812 1 92.31 105 ALA B C 1
ATOM 2937 O O . ALA B 1 105 ? -0.477 6.008 18.703 1 92.31 105 ALA B O 1
ATOM 2938 N N . ILE B 1 106 ? -1.577 5.832 16.781 1 93.94 106 ILE B N 1
ATOM 2939 C CA . ILE B 1 106 ? -1.568 7.277 16.562 1 93.94 106 ILE B CA 1
ATOM 2940 C C . ILE B 1 106 ? -2.379 7.965 17.656 1 93.94 106 ILE B C 1
ATOM 2942 O O . ILE B 1 106 ? -2.053 9.078 18.078 1 93.94 106 ILE B O 1
ATOM 2946 N N . GLY B 1 107 ? -3.451 7.336 18.141 1 96.69 107 GLY B N 1
ATOM 2947 C CA . GLY B 1 107 ? -4.18 7.914 19.266 1 96.69 107 GLY B CA 1
ATOM 2948 C C . GLY B 1 107 ? -3.332 8.055 20.516 1 96.69 107 GLY B C 1
ATOM 2949 O O . GLY B 1 107 ? -3.422 9.062 21.219 1 96.69 107 GLY B O 1
ATOM 2950 N N . GLU B 1 108 ? -2.559 7.086 20.797 1 96.62 108 GLU B N 1
ATOM 2951 C CA . GLU B 1 108 ? -1.662 7.141 21.953 1 96.62 108 GLU B CA 1
ATOM 2952 C C . GLU B 1 108 ? -0.591 8.211 21.766 1 96.62 108 GLU B C 1
ATOM 2954 O O . GLU B 1 108 ? -0.217 8.898 22.719 1 96.62 108 GLU B O 1
ATOM 2959 N N . ARG B 1 109 ? -0.066 8.328 20.578 1 96.5 109 ARG B N 1
ATOM 2960 C CA . ARG B 1 109 ? 0.908 9.383 20.312 1 96.5 109 ARG B CA 1
ATOM 2961 C C . ARG B 1 109 ? 0.311 10.758 20.578 1 96.5 109 ARG B C 1
ATOM 2963 O O . ARG B 1 109 ? 0.965 11.625 21.172 1 96.5 109 ARG B O 1
ATOM 2970 N N . LEU B 1 110 ? -0.905 10.93 20.156 1 97.31 110 LEU B N 1
ATOM 2971 C CA . LEU B 1 110 ? -1.596 12.188 20.391 1 97.31 110 LEU B CA 1
ATOM 2972 C C . LEU B 1 110 ? -1.796 12.43 21.875 1 97.31 110 LEU B C 1
ATOM 2974 O O . LEU B 1 110 ? -1.626 13.555 22.359 1 97.31 110 LEU B O 1
ATOM 2978 N N . ARG B 1 111 ? -2.188 11.406 22.562 1 96.5 111 ARG B N 1
ATOM 2979 C CA . ARG B 1 111 ? -2.365 11.516 24.016 1 96.5 111 ARG B CA 1
ATOM 2980 C C . ARG B 1 111 ? -1.078 11.977 24.688 1 96.5 111 ARG B C 1
ATOM 2982 O O . ARG B 1 111 ? -1.111 12.812 25.594 1 96.5 111 ARG B O 1
ATOM 2989 N N . ARG B 1 112 ? -0.021 11.492 24.281 1 96.12 112 ARG B N 1
ATOM 2990 C CA . ARG B 1 112 ? 1.267 11.742 24.922 1 96.12 112 ARG B CA 1
ATOM 2991 C C . ARG B 1 112 ? 1.742 13.172 24.656 1 96.12 112 ARG B C 1
ATOM 2993 O O . ARG B 1 112 ? 2.586 13.688 25.391 1 96.12 112 ARG B O 1
ATOM 3000 N N . VAL B 1 113 ? 1.236 13.773 23.656 1 96.81 113 VAL B N 1
ATOM 3001 C CA . VAL B 1 113 ? 1.71 15.117 23.359 1 96.81 113 VAL B CA 1
ATOM 3002 C C . VAL B 1 113 ? 0.661 16.141 23.797 1 96.81 113 VAL B C 1
ATOM 3004 O O . VAL B 1 113 ? 0.758 17.328 23.453 1 96.81 113 VAL B O 1
ATOM 3007 N N . ARG B 1 114 ? -0.309 15.766 24.547 1 96.56 114 ARG B N 1
ATOM 3008 C CA . ARG B 1 114 ? -1.396 16.625 25.016 1 96.56 114 ARG B CA 1
ATOM 3009 C C . ARG B 1 114 ? -0.856 17.875 25.688 1 96.56 114 ARG B C 1
ATOM 3011 O O . ARG B 1 114 ? -1.398 18.969 25.516 1 96.56 114 ARG B O 1
ATOM 3018 N N . GLY B 1 115 ? 0.205 17.734 26.453 1 95.31 115 GLY B N 1
ATOM 3019 C CA . GLY B 1 115 ? 0.782 18.844 27.203 1 95.31 115 GLY B CA 1
ATOM 3020 C C . GLY B 1 115 ? 1.292 19.969 26.312 1 95.31 115 GLY B C 1
ATOM 3021 O O . GLY B 1 115 ? 1.381 21.125 26.75 1 95.31 115 GLY B O 1
ATOM 3022 N N . HIS B 1 116 ? 1.636 19.641 25.078 1 95.5 116 HIS B N 1
ATOM 3023 C CA . HIS B 1 116 ? 2.156 20.625 24.141 1 95.5 116 HIS B CA 1
ATOM 3024 C C . HIS B 1 116 ? 1.025 21.359 23.438 1 95.5 116 HIS B C 1
ATOM 3026 O O . HIS B 1 116 ? 1.268 22.328 22.703 1 95.5 116 HIS B O 1
ATOM 3032 N N . LEU B 1 117 ? -0.183 20.922 23.656 1 95.88 117 LEU B N 1
ATOM 3033 C CA . LEU B 1 117 ? -1.313 21.469 22.906 1 95.88 117 LEU B CA 1
ATOM 3034 C C . LEU B 1 117 ? -2.178 22.359 23.797 1 95.88 117 LEU B C 1
ATOM 3036 O O . LEU B 1 117 ? -3.262 22.781 23.391 1 95.88 117 LEU B O 1
ATOM 3040 N N . GLY B 1 118 ? -1.699 22.609 24.938 1 87.88 118 GLY B N 1
ATOM 3041 C CA . GLY B 1 118 ? -2.441 23.438 25.875 1 87.88 118 GLY B CA 1
ATOM 3042 C C . GLY B 1 118 ? -2.756 24.812 25.344 1 87.88 118 GLY B C 1
ATOM 3043 O O . GLY B 1 118 ? -1.922 25.438 24.688 1 87.88 118 GLY B O 1
ATOM 3044 N N . GLY B 1 119 ? -4.055 25.344 25.5 1 85.88 119 GLY B N 1
ATOM 3045 C CA . GLY B 1 119 ? -4.461 26.688 25.141 1 85.88 119 GLY B CA 1
ATOM 3046 C C . GLY B 1 119 ? -4.957 26.797 23.719 1 85.88 119 GLY B C 1
ATOM 3047 O O . GLY B 1 119 ? -5.453 27.859 23.297 1 85.88 119 GLY B O 1
ATOM 3048 N N . GLU B 1 120 ? -4.812 25.75 22.922 1 87.81 120 GLU B N 1
ATOM 3049 C CA . GLU B 1 120 ? -5.289 25.75 21.547 1 87.81 120 GLU B CA 1
ATOM 3050 C C . GLU B 1 120 ? -6.754 25.312 21.469 1 87.81 120 GLU B C 1
ATOM 3052 O O . GLU B 1 120 ? -7.137 24.281 22.016 1 87.81 120 GLU B O 1
ATOM 3057 N N . GLN B 1 121 ? -7.566 26.203 20.922 1 92.88 121 GLN B N 1
ATOM 3058 C CA . GLN B 1 121 ? -8.93 25.766 20.656 1 92.88 121 GLN B CA 1
ATOM 3059 C C . GLN B 1 121 ? -8.953 24.656 19.594 1 92.88 121 GLN B C 1
ATOM 3061 O O . GLN B 1 121 ? -9.68 23.672 19.734 1 92.88 121 GLN B O 1
ATOM 3066 N N . TYR B 1 122 ? -8.18 24.922 18.547 1 97.31 122 TYR B N 1
ATOM 3067 C CA . TYR B 1 122 ? -8.008 23.984 17.453 1 97.31 122 TYR B CA 1
ATOM 3068 C C . TYR B 1 122 ? -6.531 23.656 17.234 1 97.31 122 TYR B C 1
ATOM 3070 O O . TYR B 1 122 ? -5.66 24.484 17.547 1 97.31 122 TYR B O 1
ATOM 3078 N N . PHE B 1 123 ? -6.262 22.484 16.797 1 98.38 123 PHE B N 1
ATOM 3079 C CA . PHE B 1 123 ? -4.93 22.109 16.328 1 98.38 123 PHE B CA 1
ATOM 3080 C C . PHE B 1 123 ? -5.012 21.141 15.164 1 98.38 123 PHE B C 1
ATOM 3082 O O . PHE B 1 123 ? -6.086 20.609 14.867 1 98.38 123 PHE B O 1
ATOM 3089 N N . LEU B 1 124 ? -3.943 21 14.469 1 98.69 124 LEU B N 1
ATOM 3090 C CA . LEU B 1 124 ? -3.863 20.156 13.281 1 98.69 124 LEU B CA 1
ATOM 3091 C C . LEU B 1 124 ? -3.082 18.875 13.57 1 98.69 124 LEU B C 1
ATOM 3093 O O . LEU B 1 124 ? -2.227 18.859 14.461 1 98.69 124 LEU B O 1
ATOM 3097 N N . ALA B 1 125 ? -3.438 17.797 12.898 1 98.69 125 ALA B N 1
ATOM 3098 C CA . ALA B 1 125 ? -2.723 16.516 13.016 1 98.69 125 ALA B CA 1
ATOM 3099 C C . ALA B 1 125 ? -2.715 15.773 11.688 1 98.69 125 ALA B C 1
ATOM 3101 O O . ALA B 1 125 ? -3.65 15.891 10.891 1 98.69 125 ALA B O 1
ATOM 3102 N N . ASN B 1 126 ? -1.675 15.008 11.516 1 98.38 126 ASN B N 1
ATOM 3103 C CA . ASN B 1 126 ? -1.63 14.258 10.266 1 98.38 126 ASN B CA 1
ATOM 3104 C C . ASN B 1 126 ? -0.544 13.188 10.289 1 98.38 126 ASN B C 1
ATOM 3106 O O . ASN B 1 126 ? 0.316 13.195 11.172 1 98.38 126 ASN B O 1
ATOM 3110 N N . TYR B 1 127 ? -0.715 12.328 9.281 1 95.38 127 TYR B N 1
ATOM 3111 C CA . TYR B 1 127 ? 0.361 11.406 8.938 1 95.38 127 TYR B CA 1
ATOM 3112 C C . TYR B 1 127 ? 1.517 12.141 8.266 1 95.38 127 TYR B C 1
ATOM 3114 O O . TYR B 1 127 ? 1.319 13.195 7.66 1 95.38 127 TYR B O 1
ATOM 3122 N N . ALA B 1 128 ? 2.658 11.555 8.336 1 94.25 128 ALA B N 1
ATOM 3123 C CA . ALA B 1 128 ? 3.834 12.195 7.766 1 94.25 128 ALA B CA 1
ATOM 3124 C C . ALA B 1 128 ? 4.188 11.594 6.41 1 94.25 128 ALA B C 1
ATOM 3126 O O . ALA B 1 128 ? 5.309 11.758 5.922 1 94.25 128 ALA B O 1
ATOM 3127 N N . ASP B 1 129 ? 3.211 10.883 5.77 1 92.94 129 ASP B N 1
ATOM 3128 C CA . ASP B 1 129 ? 3.574 10.172 4.551 1 92.94 129 ASP B CA 1
ATOM 3129 C C . ASP B 1 129 ? 2.523 10.375 3.461 1 92.94 129 ASP B C 1
ATOM 3131 O O . ASP B 1 129 ? 2.355 9.523 2.584 1 92.94 129 ASP B O 1
ATOM 3135 N N . VAL B 1 130 ? 1.806 11.414 3.52 1 96.25 130 VAL B N 1
ATOM 3136 C CA . VAL B 1 130 ? 0.772 11.695 2.529 1 96.25 130 VAL B CA 1
ATOM 3137 C C . VAL B 1 130 ? 0.918 13.125 2.021 1 96.25 130 VAL B C 1
ATOM 3139 O O . VAL B 1 130 ? 1.071 14.062 2.812 1 96.25 130 VAL B O 1
ATOM 3142 N N . LEU B 1 131 ? 0.903 13.32 0.705 1 98.12 131 LEU B N 1
ATOM 3143 C CA . LEU B 1 131 ? 0.977 14.641 0.099 1 98.12 131 LEU B CA 1
ATOM 3144 C C . LEU B 1 131 ? -0.344 15.008 -0.569 1 98.12 131 LEU B C 1
ATOM 3146 O O . LEU B 1 131 ? -1.038 14.141 -1.1 1 98.12 131 LEU B O 1
ATOM 3150 N N . THR B 1 132 ? -0.707 16.281 -0.519 1 98.62 132 THR B N 1
ATOM 3151 C CA . THR B 1 132 ? -1.974 16.719 -1.09 1 98.62 132 THR B CA 1
ATOM 3152 C C . THR B 1 132 ? -1.891 18.188 -1.523 1 98.62 132 THR B C 1
ATOM 3154 O O . THR B 1 132 ? -0.964 18.906 -1.139 1 98.62 132 THR B O 1
ATOM 3157 N N . ASP B 1 133 ? -2.785 18.531 -2.404 1 98.5 133 ASP B N 1
ATOM 3158 C CA . ASP B 1 133 ? -2.953 19.938 -2.752 1 98.5 133 ASP B CA 1
ATOM 3159 C C . ASP B 1 133 ? -4.23 20.516 -2.139 1 98.5 133 ASP B C 1
ATOM 3161 O O . ASP B 1 133 ? -4.711 21.562 -2.557 1 98.5 133 ASP B O 1
ATOM 3165 N N . ALA B 1 134 ? -4.824 19.828 -1.153 1 98.69 134 ALA B N 1
ATOM 3166 C CA . ALA B 1 134 ? -6.074 20.25 -0.538 1 98.69 134 ALA B CA 1
ATOM 3167 C C . ALA B 1 134 ? -5.938 21.641 0.083 1 98.69 134 ALA B C 1
ATOM 3169 O O . ALA B 1 134 ? -4.902 21.969 0.668 1 98.69 134 ALA B O 1
ATOM 3170 N N . PRO B 1 135 ? -6.965 22.469 -0.001 1 98.62 135 PRO B N 1
ATOM 3171 C CA . PRO B 1 135 ? -6.914 23.828 0.538 1 98.62 135 PRO B CA 1
ATOM 3172 C C . PRO B 1 135 ? -7.168 23.875 2.043 1 98.62 135 PRO B C 1
ATOM 3174 O O . PRO B 1 135 ? -8.312 24.031 2.477 1 98.62 135 PRO B O 1
ATOM 3177 N N . LEU B 1 136 ? -6.141 23.938 2.777 1 98.69 136 LEU B N 1
ATOM 3178 C CA . LEU B 1 136 ? -6.223 23.812 4.23 1 98.69 136 LEU B CA 1
ATOM 3179 C C . LEU B 1 136 ? -7.055 24.938 4.824 1 98.69 136 LEU B C 1
ATOM 3181 O O . LEU B 1 136 ? -7.816 24.734 5.77 1 98.69 136 LEU B O 1
ATOM 3185 N N . ASP B 1 137 ? -6.93 26.141 4.344 1 98.12 137 ASP B N 1
ATOM 3186 C CA . ASP B 1 137 ? -7.68 27.266 4.867 1 98.12 137 ASP B CA 1
ATOM 3187 C C . ASP B 1 137 ? -9.18 27.047 4.734 1 98.12 137 ASP B C 1
ATOM 3189 O O . ASP B 1 137 ? -9.938 27.297 5.672 1 98.12 137 ASP B O 1
ATOM 3193 N N . GLN B 1 138 ? -9.562 26.5 3.6 1 98.31 138 GLN B N 1
ATOM 3194 C CA . GLN B 1 138 ? -10.977 26.188 3.383 1 98.31 138 GLN B CA 1
ATOM 3195 C C . GLN B 1 138 ? -11.43 25.031 4.273 1 98.31 138 GLN B C 1
ATOM 3197 O O . GLN B 1 138 ? -12.555 25.047 4.781 1 98.31 138 GLN B O 1
ATOM 3202 N N . MET B 1 139 ? -10.57 24.109 4.395 1 98.44 139 MET B N 1
ATOM 3203 C CA . MET B 1 139 ? -10.883 22.984 5.273 1 98.44 139 MET B CA 1
ATOM 3204 C C . MET B 1 139 ? -11.172 23.453 6.691 1 98.44 139 MET B C 1
ATOM 3206 O O . MET B 1 139 ? -12.172 23.062 7.293 1 98.44 139 MET B O 1
ATOM 3210 N N . ILE B 1 140 ? -10.328 24.328 7.219 1 98.31 140 ILE B N 1
ATOM 3211 C CA . ILE B 1 140 ? -10.453 24.844 8.57 1 98.31 140 ILE B CA 1
ATOM 3212 C C . ILE B 1 140 ? -11.727 25.672 8.688 1 98.31 140 ILE B C 1
ATOM 3214 O O . ILE B 1 140 ? -12.484 25.531 9.656 1 98.31 140 ILE B O 1
ATOM 3218 N N . GLU B 1 141 ? -11.969 26.484 7.727 1 98.25 141 GLU B N 1
ATOM 3219 C CA . GLU B 1 141 ? -13.148 27.344 7.73 1 98.25 141 GLU B CA 1
ATOM 3220 C C . GLU B 1 141 ? -14.438 26.531 7.762 1 98.25 141 GLU B C 1
ATOM 3222 O O . GLU B 1 141 ? -15.32 26.781 8.586 1 98.25 141 GLU B O 1
ATOM 3227 N N . LYS B 1 142 ? -14.555 25.547 6.906 1 97.62 142 LYS B N 1
ATOM 3228 C CA . LYS B 1 142 ? -15.758 24.734 6.82 1 97.62 142 LYS B CA 1
ATOM 3229 C C . LYS B 1 142 ? -15.945 23.891 8.078 1 97.62 142 LYS B C 1
ATOM 3231 O O . LYS B 1 142 ? -17.062 23.703 8.547 1 97.62 142 LYS B O 1
ATOM 3236 N N . PHE B 1 143 ? -14.93 23.453 8.547 1 97.94 143 PHE B N 1
ATOM 3237 C CA . PHE B 1 143 ? -14.977 22.688 9.789 1 97.94 143 PHE B CA 1
ATOM 3238 C C . PHE B 1 143 ? -15.508 23.547 10.938 1 97.94 143 PHE B C 1
ATOM 3240 O O . PHE B 1 143 ? -16.438 23.141 11.648 1 97.94 143 PHE B O 1
ATOM 3247 N N . THR B 1 144 ? -14.898 24.703 11.141 1 96.75 144 THR B N 1
ATOM 3248 C CA . THR B 1 144 ? -15.297 25.578 12.234 1 96.75 144 THR B CA 1
ATOM 3249 C C . THR B 1 144 ? -16.766 25.984 12.094 1 96.75 144 THR B C 1
ATOM 3251 O O . THR B 1 144 ? -17.484 26.062 13.086 1 96.75 144 THR B O 1
ATOM 3254 N N . ALA B 1 145 ? -17.188 26.109 10.867 1 96.94 145 ALA B N 1
ATOM 3255 C CA . ALA B 1 145 ? -18.562 26.484 10.609 1 96.94 145 ALA B CA 1
ATOM 3256 C C . ALA B 1 145 ? -19.516 25.328 10.93 1 96.94 145 ALA B C 1
ATOM 3258 O O . ALA B 1 145 ? -20.672 25.547 11.312 1 96.94 145 ALA B O 1
ATOM 3259 N N . SER B 1 146 ? -19.062 24.156 10.82 1 96.19 146 SER B N 1
ATOM 3260 C CA . SER B 1 146 ? -19.891 22.969 11.008 1 96.19 146 SER B CA 1
ATOM 3261 C C . SER B 1 146 ? -20.234 22.766 12.484 1 96.19 146 SER B C 1
ATOM 3263 O O . SER B 1 146 ? -21.234 22.125 12.812 1 96.19 146 SER B O 1
ATOM 3265 N N . GLY B 1 147 ? -19.312 23.25 13.375 1 96.19 147 GLY B N 1
ATOM 3266 C CA . GLY B 1 147 ? -19.484 23.031 14.797 1 96.19 147 GLY B CA 1
ATOM 3267 C C . GLY B 1 147 ? -19.047 21.641 15.242 1 96.19 147 GLY B C 1
ATOM 3268 O O . GLY B 1 147 ? -19.156 21.297 16.422 1 96.19 147 GLY B O 1
ATOM 3269 N N . ALA B 1 148 ? -18.5 20.859 14.352 1 97.94 148 ALA B N 1
ATOM 3270 C CA . ALA B 1 148 ? -18 19.531 14.688 1 97.94 148 ALA B CA 1
ATOM 3271 C C . ALA B 1 148 ? -16.797 19.609 15.609 1 97.94 148 ALA B C 1
ATOM 3273 O O . ALA B 1 148 ? -16.234 20.688 15.82 1 97.94 148 ALA B O 1
ATOM 3274 N N . ALA B 1 149 ? -16.484 18.469 16.203 1 98.25 149 ALA B N 1
ATOM 3275 C CA . ALA B 1 149 ? -15.367 18.422 17.125 1 98.25 149 ALA B CA 1
ATOM 3276 C C . ALA B 1 149 ? -14.086 18 16.422 1 98.25 149 ALA B C 1
ATOM 3278 O O . ALA B 1 149 ? -12.984 18.188 16.953 1 98.25 149 ALA B O 1
ATOM 3279 N N . ALA B 1 150 ? -14.203 17.359 15.32 1 98.69 150 ALA B N 1
ATOM 3280 C CA . ALA B 1 150 ? -13.062 16.906 14.523 1 98.69 150 ALA B CA 1
ATOM 3281 C C . ALA B 1 150 ? -13.414 16.891 13.039 1 98.69 150 ALA B C 1
ATOM 3283 O O . ALA B 1 150 ? -14.586 16.781 12.672 1 98.69 150 ALA B O 1
ATOM 3284 N N . SER B 1 151 ? -12.43 17.016 12.25 1 98.56 151 SER B N 1
ATOM 3285 C CA . SER B 1 151 ? -12.578 16.891 10.805 1 98.56 151 SER B CA 1
ATOM 3286 C C . SER B 1 151 ? -11.43 16.078 10.203 1 98.56 151 SER B C 1
ATOM 3288 O O . SER B 1 151 ? -10.352 15.992 10.789 1 98.56 151 SER B O 1
ATOM 3290 N N . MET B 1 152 ? -11.727 15.453 9.117 1 98.56 152 MET B N 1
ATOM 3291 C CA . MET B 1 152 ? -10.688 14.82 8.312 1 98.56 152 MET B CA 1
ATOM 3292 C C . MET B 1 152 ? -10.922 15.07 6.824 1 98.56 152 MET B C 1
ATOM 3294 O O . MET B 1 152 ? -12.047 15.352 6.41 1 98.56 152 MET B O 1
ATOM 3298 N N . LEU B 1 153 ? -9.797 14.969 6.098 1 98.56 153 LEU B N 1
ATOM 3299 C CA . LEU B 1 153 ? -9.875 14.945 4.641 1 98.56 153 LEU B CA 1
ATOM 3300 C C . LEU B 1 153 ? -10.391 13.602 4.148 1 98.56 153 LEU B C 1
ATOM 3302 O O . LEU B 1 153 ? -9.961 12.547 4.633 1 98.56 153 LEU B O 1
ATOM 3306 N N . ILE B 1 154 ? -11.375 13.641 3.314 1 98.12 154 ILE B N 1
ATOM 3307 C CA . ILE B 1 154 ? -11.828 12.391 2.719 1 98.12 154 ILE B CA 1
ATOM 3308 C C . ILE B 1 154 ? -11.594 12.422 1.211 1 98.12 154 ILE B C 1
ATOM 3310 O O . ILE B 1 154 ? -11.773 13.461 0.57 1 98.12 154 ILE B O 1
ATOM 3314 N N . VAL B 1 155 ? -11.125 11.258 0.689 1 97.69 155 VAL B N 1
ATOM 3315 C CA . VAL B 1 155 ? -10.68 11.18 -0.698 1 97.69 155 VAL B CA 1
ATOM 3316 C C . VAL B 1 155 ? -11.195 9.898 -1.339 1 97.69 155 VAL B C 1
ATOM 3318 O O . VAL B 1 155 ? -11.523 8.93 -0.64 1 97.69 155 VAL B O 1
ATOM 3321 N N . PRO B 1 156 ? -11.305 9.914 -2.693 1 95.44 156 PRO B N 1
ATOM 3322 C CA . PRO B 1 156 ? -11.547 8.625 -3.35 1 95.44 156 PRO B CA 1
ATOM 3323 C C . PRO B 1 156 ? -10.438 7.617 -3.088 1 95.44 156 PRO B C 1
ATOM 3325 O O . PRO B 1 156 ? -9.297 8 -2.816 1 95.44 156 PRO B O 1
ATOM 3328 N N . PRO B 1 157 ? -10.844 6.352 -3.158 1 92.62 157 PRO B N 1
ATOM 3329 C CA . PRO B 1 157 ? -9.797 5.344 -2.971 1 92.62 157 PRO B CA 1
ATOM 3330 C C . PRO B 1 157 ? -8.695 5.434 -4.027 1 92.62 157 PRO B C 1
ATOM 3332 O O . PRO B 1 157 ? -8.977 5.719 -5.195 1 92.62 157 PRO B O 1
ATOM 3335 N N . GLN B 1 158 ? -7.465 5.156 -3.555 1 88.94 158 GLN B N 1
ATOM 3336 C CA . GLN B 1 158 ? -6.328 5.199 -4.469 1 88.94 158 GLN B CA 1
ATOM 3337 C C . GLN B 1 158 ? -5.656 3.836 -4.574 1 88.94 158 GLN B C 1
ATOM 3339 O O . GLN B 1 158 ? -4.688 3.672 -5.324 1 88.94 158 GLN B O 1
ATOM 3344 N N . SER B 1 159 ? -6.176 2.896 -3.932 1 85.75 159 SER B N 1
ATOM 3345 C CA . SER B 1 159 ? -5.629 1.544 -3.973 1 85.75 159 SER B CA 1
ATOM 3346 C C . SER B 1 159 ? -5.574 1.013 -5.402 1 85.75 159 SER B C 1
ATOM 3348 O O . SER B 1 159 ? -6.473 1.279 -6.203 1 85.75 159 SER B O 1
ATOM 3350 N N . SER B 1 160 ? -4.574 0.219 -5.664 1 85 160 SER B N 1
ATOM 3351 C CA . SER B 1 160 ? -4.379 -0.332 -7.004 1 85 160 SER B CA 1
ATOM 3352 C C . SER B 1 160 ? -5.055 -1.691 -7.145 1 85 160 SER B C 1
ATOM 3354 O O . SER B 1 160 ? -4.977 -2.322 -8.203 1 85 160 SER B O 1
ATOM 3356 N N . PHE B 1 161 ? -5.754 -2.076 -6.211 1 89.19 161 PHE B N 1
ATOM 3357 C CA . PHE B 1 161 ? -6.352 -3.406 -6.242 1 89.19 161 PHE B CA 1
ATOM 3358 C C . PHE B 1 161 ? -7.637 -3.406 -7.059 1 89.19 161 PHE B C 1
ATOM 3360 O O . PHE B 1 161 ? -8.195 -2.346 -7.34 1 89.19 161 PHE B O 1
ATOM 3367 N N . HIS B 1 162 ? -8.031 -4.645 -7.543 1 94.62 162 HIS B N 1
ATOM 3368 C CA . HIS B 1 162 ? -9.297 -4.875 -8.234 1 94.62 162 HIS B CA 1
ATOM 3369 C C . HIS B 1 162 ? -10.281 -5.637 -7.348 1 94.62 162 HIS B C 1
ATOM 3371 O O . HIS B 1 162 ? -9.93 -6.672 -6.773 1 94.62 162 HIS B O 1
ATOM 3377 N N . CYS B 1 163 ? -11.414 -5.113 -7.223 1 94.19 163 CYS B N 1
ATOM 3378 C CA . CYS B 1 163 ? -12.5 -5.836 -6.574 1 94.19 163 CYS B CA 1
ATOM 3379 C C . CYS B 1 163 ? -13.242 -6.719 -7.57 1 94.19 163 CYS B C 1
ATOM 3381 O O . CYS B 1 163 ? -13.289 -6.414 -8.766 1 94.19 163 CYS B O 1
ATOM 3383 N N . VAL B 1 164 ? -13.781 -7.828 -7.043 1 95.62 164 VAL B N 1
ATOM 3384 C CA . VAL B 1 164 ? -14.469 -8.758 -7.926 1 95.62 164 VAL B CA 1
ATOM 3385 C C . VAL B 1 164 ? -15.859 -9.07 -7.371 1 95.62 164 VAL B C 1
ATOM 3387 O O . VAL B 1 164 ? -16.047 -9.172 -6.156 1 95.62 164 VAL B O 1
ATOM 3390 N N . ASP B 1 165 ? -16.844 -9.141 -8.281 1 93.56 165 ASP B N 1
ATOM 3391 C CA . ASP B 1 165 ? -18.172 -9.641 -7.977 1 93.56 165 ASP B CA 1
ATOM 3392 C C . ASP B 1 165 ? -18.297 -11.125 -8.336 1 93.56 165 ASP B C 1
ATOM 3394 O O . ASP B 1 165 ? -18.125 -11.5 -9.5 1 93.56 165 ASP B O 1
ATOM 3398 N N . ILE B 1 166 ? -18.547 -11.859 -7.348 1 93.69 166 ILE B N 1
ATOM 3399 C CA . ILE B 1 166 ? -18.578 -13.305 -7.559 1 93.69 166 ILE B CA 1
ATOM 3400 C C . ILE B 1 166 ? -19.938 -13.859 -7.152 1 93.69 166 ILE B C 1
ATOM 3402 O O . ILE B 1 166 ? -20.547 -13.383 -6.191 1 93.69 166 ILE B O 1
ATOM 3406 N N . ASN B 1 167 ? -20.438 -14.852 -7.879 1 91.38 167 ASN B N 1
ATOM 3407 C CA . ASN B 1 167 ? -21.688 -15.508 -7.496 1 91.38 167 ASN B CA 1
ATOM 3408 C C . ASN B 1 167 ? -21.422 -16.781 -6.691 1 91.38 167 ASN B C 1
ATOM 3410 O O . ASN B 1 167 ? -20.266 -17.094 -6.383 1 91.38 167 ASN B O 1
ATOM 3414 N N . ALA B 1 168 ? -22.438 -17.5 -6.34 1 88.06 168 ALA B N 1
ATOM 3415 C CA . ALA B 1 168 ? -22.359 -18.656 -5.445 1 88.06 168 ALA B CA 1
ATOM 3416 C C . ALA B 1 168 ? -21.609 -19.812 -6.109 1 88.06 168 ALA B C 1
ATOM 3418 O O . ALA B 1 168 ? -21.016 -20.641 -5.43 1 88.06 168 ALA B O 1
ATOM 3419 N N . ALA B 1 169 ? -21.594 -19.859 -7.449 1 88.75 169 ALA B N 1
ATOM 3420 C CA . ALA B 1 169 ? -20.969 -20.953 -8.195 1 88.75 169 ALA B CA 1
ATOM 3421 C C . ALA B 1 169 ? -19.469 -20.688 -8.383 1 88.75 169 ALA B C 1
ATOM 3423 O O . ALA B 1 169 ? -18.75 -21.531 -8.93 1 88.75 169 ALA B O 1
ATOM 3424 N N . GLY B 1 170 ? -19.031 -19.547 -7.973 1 92.19 170 GLY B N 1
ATOM 3425 C CA . GLY B 1 170 ? -17.625 -19.234 -8.102 1 92.19 170 GLY B CA 1
ATOM 3426 C C . GLY B 1 170 ? -17.281 -18.5 -9.383 1 92.19 170 GLY B C 1
ATOM 3427 O O . GLY B 1 170 ? -16.109 -18.312 -9.711 1 92.19 170 GLY B O 1
ATOM 3428 N N . GLU B 1 171 ? -18.281 -18.125 -10.047 1 95.44 171 GLU B N 1
ATOM 3429 C CA . GLU B 1 171 ? -18.094 -17.359 -11.273 1 95.44 171 GLU B CA 1
ATOM 3430 C C . GLU B 1 171 ? -17.969 -15.867 -10.984 1 95.44 171 GLU B C 1
ATOM 3432 O O . GLU B 1 171 ? -18.828 -15.281 -10.32 1 95.44 171 GLU B O 1
ATOM 3437 N N . ILE B 1 172 ? -16.859 -15.305 -11.516 1 96.88 172 ILE B N 1
ATOM 3438 C CA . ILE B 1 172 ? -16.672 -13.859 -11.391 1 96.88 172 ILE B CA 1
ATOM 3439 C C . ILE B 1 172 ? -17.453 -13.141 -12.492 1 96.88 172 ILE B C 1
ATOM 3441 O O . ILE B 1 172 ? -17.297 -13.453 -13.672 1 96.88 172 ILE B O 1
ATOM 3445 N N . LYS B 1 173 ? -18.234 -12.188 -12.117 1 95 173 LYS B N 1
ATOM 3446 C CA . LYS B 1 173 ? -19.109 -11.508 -13.062 1 95 173 LYS B CA 1
ATOM 3447 C C . LYS B 1 173 ? -18.516 -10.172 -13.5 1 95 173 LYS B C 1
ATOM 3449 O O . LYS B 1 173 ? -18.734 -9.727 -14.625 1 95 173 LYS B O 1
ATOM 3454 N N . ASN B 1 174 ? -17.875 -9.594 -12.562 1 94.69 174 ASN B N 1
ATOM 3455 C CA . ASN B 1 174 ? -17.328 -8.273 -12.844 1 94.69 174 ASN B CA 1
ATOM 3456 C C . ASN B 1 174 ? -16.031 -8.031 -12.078 1 94.69 174 ASN B C 1
ATOM 3458 O O . ASN B 1 174 ? -15.852 -8.539 -10.969 1 94.69 174 ASN B O 1
ATOM 3462 N N . ILE B 1 175 ? -15.172 -7.305 -12.75 1 95.94 175 ILE B N 1
ATOM 3463 C CA . ILE B 1 175 ? -13.945 -6.805 -12.148 1 95.94 175 ILE B CA 1
ATOM 3464 C C . ILE B 1 175 ? -13.93 -5.277 -12.188 1 95.94 175 ILE B C 1
ATOM 3466 O O . ILE B 1 175 ? -14.125 -4.676 -13.25 1 95.94 175 ILE B O 1
ATOM 3470 N N . THR B 1 176 ? -13.742 -4.691 -11.016 1 94.12 176 THR B N 1
ATOM 3471 C CA . THR B 1 176 ? -13.734 -3.236 -10.906 1 94.12 176 THR B CA 1
ATOM 3472 C C . THR B 1 176 ? -12.516 -2.756 -10.133 1 94.12 176 THR B C 1
ATOM 3474 O O . THR B 1 176 ? -12.25 -3.225 -9.023 1 94.12 176 THR B O 1
ATOM 3477 N N . PRO B 1 177 ? -11.773 -1.824 -10.742 1 92.69 177 PRO B N 1
ATOM 3478 C CA . PRO B 1 177 ? -10.742 -1.204 -9.898 1 92.69 177 PRO B CA 1
ATOM 3479 C C . PRO B 1 177 ? -11.312 -0.574 -8.633 1 92.69 177 PRO B C 1
ATOM 3481 O O . PRO B 1 177 ? -12.344 0.098 -8.688 1 92.69 177 PRO B O 1
ATOM 3484 N N . VAL B 1 178 ? -10.625 -0.791 -7.535 1 89 178 VAL B N 1
ATOM 3485 C CA . VAL B 1 178 ? -11.062 -0.228 -6.262 1 89 178 VAL B CA 1
ATOM 3486 C C . VAL B 1 178 ? -11.172 1.291 -6.379 1 89 178 VAL B C 1
ATOM 3488 O O . VAL B 1 178 ? -12.078 1.901 -5.805 1 89 178 VAL B O 1
ATOM 3491 N N . ALA B 1 179 ? -10.297 1.863 -7.113 1 87.38 179 ALA B N 1
ATOM 3492 C CA . ALA B 1 179 ? -10.25 3.311 -7.297 1 87.38 179 ALA B CA 1
ATOM 3493 C C . ALA B 1 179 ? -11.547 3.828 -7.918 1 87.38 179 ALA B C 1
ATOM 3495 O O . ALA B 1 179 ? -11.828 5.027 -7.871 1 87.38 179 ALA B O 1
ATOM 3496 N N . ARG B 1 180 ? -12.391 2.98 -8.469 1 90.94 180 ARG B N 1
ATOM 3497 C CA . ARG B 1 180 ? -13.609 3.398 -9.148 1 90.94 180 ARG B CA 1
ATOM 3498 C C . ARG B 1 180 ? -14.844 3.127 -8.289 1 90.94 180 ARG B C 1
ATOM 3500 O O . ARG B 1 180 ? -15.969 3.441 -8.688 1 90.94 180 ARG B O 1
ATOM 3507 N N . LEU B 1 181 ? -14.648 2.588 -7.133 1 88.12 181 LEU B N 1
ATOM 3508 C CA . LEU B 1 181 ? -15.773 2.369 -6.234 1 88.12 181 LEU B CA 1
ATOM 3509 C C . LEU B 1 181 ? -16.297 3.691 -5.676 1 88.12 181 LEU B C 1
ATOM 3511 O O . LEU B 1 181 ? -15.5 4.594 -5.379 1 88.12 181 LEU B O 1
ATOM 3515 N N . PRO B 1 182 ? -17.562 3.797 -5.531 1 89.5 182 PRO B N 1
ATOM 3516 C CA . PRO B 1 182 ? -18.156 5.023 -5.004 1 89.5 182 PRO B CA 1
ATOM 3517 C C . PRO B 1 182 ? -18.062 5.121 -3.482 1 89.5 182 PRO B C 1
ATOM 3519 O O . PRO B 1 182 ? -19.078 5.23 -2.803 1 89.5 182 PRO B O 1
ATOM 3522 N N . ILE B 1 183 ? -16.875 5.105 -2.949 1 90.56 183 ILE B N 1
ATOM 3523 C CA . ILE B 1 183 ? -16.625 5.207 -1.515 1 90.56 183 ILE B CA 1
ATOM 3524 C C . ILE B 1 183 ? -15.617 6.316 -1.24 1 90.56 183 ILE B C 1
ATOM 3526 O O . ILE B 1 183 ? -14.93 6.773 -2.154 1 90.56 183 ILE B O 1
ATOM 3530 N N . TRP B 1 184 ? -15.641 6.797 -0.005 1 95.62 184 TRP B N 1
ATOM 3531 C CA . TRP B 1 184 ? -14.648 7.766 0.465 1 95.62 184 TRP B CA 1
ATOM 3532 C C . TRP B 1 184 ? -13.742 7.145 1.519 1 95.62 184 TRP B C 1
ATOM 3534 O O . TRP B 1 184 ? -14.18 6.316 2.318 1 95.62 184 TRP B O 1
ATOM 3544 N N . GLU B 1 185 ? -12.469 7.543 1.448 1 96.56 185 GLU B N 1
ATOM 3545 C CA . GLU B 1 185 ? -11.5 7.051 2.416 1 96.56 185 GLU B CA 1
ATOM 3546 C C . GLU B 1 185 ? -10.938 8.188 3.262 1 96.56 185 GLU B C 1
ATOM 3548 O O . GLU B 1 185 ? -10.906 9.336 2.82 1 96.56 185 GLU B O 1
ATOM 3553 N N . ASN B 1 186 ? -10.531 7.797 4.484 1 97.31 186 ASN B N 1
ATOM 3554 C CA . ASN B 1 186 ? -9.789 8.711 5.348 1 97.31 186 ASN B CA 1
ATOM 3555 C C . ASN B 1 186 ? -8.469 9.133 4.711 1 97.31 186 ASN B C 1
ATOM 3557 O O . ASN B 1 186 ? -7.586 8.297 4.496 1 97.31 186 ASN B O 1
ATOM 3561 N N . GLY B 1 187 ? -8.328 10.406 4.449 1 97.75 187 GLY B N 1
ATOM 3562 C CA . GLY B 1 187 ? -7.117 10.922 3.834 1 97.75 187 GLY B CA 1
ATOM 3563 C C . GLY B 1 187 ? -6.199 11.625 4.82 1 97.75 187 GLY B C 1
ATOM 3564 O O . GLY B 1 187 ? -5.156 12.156 4.438 1 97.75 187 GLY B O 1
ATOM 3565 N N . GLY B 1 188 ? -6.57 11.625 6.062 1 98.12 188 GLY B N 1
ATOM 3566 C CA . GLY B 1 188 ? -5.789 12.328 7.066 1 98.12 188 GLY B CA 1
ATOM 3567 C C . GLY B 1 188 ? -6.082 13.812 7.121 1 98.12 188 GLY B C 1
ATOM 3568 O O . GLY B 1 188 ? -7.242 14.219 7.219 1 98.12 188 GLY B O 1
ATOM 3569 N N . TYR B 1 189 ? -5.008 14.617 7.367 1 98.75 189 TYR B N 1
ATOM 3570 C CA . TYR B 1 189 ? -5.109 16.078 7.441 1 98.75 189 TYR B CA 1
ATOM 3571 C C . TYR B 1 189 ? -6.246 16.484 8.367 1 98.75 189 TYR B C 1
ATOM 3573 O O . TYR B 1 189 ? -7.152 17.219 7.953 1 98.75 189 TYR B O 1
ATOM 3581 N N . PHE B 1 190 ? -6.09 16.203 9.602 1 98.75 190 PHE B N 1
ATOM 3582 C CA . PHE B 1 190 ? -7.129 16.406 10.602 1 98.75 190 PHE B CA 1
ATOM 3583 C C . PHE B 1 190 ? -7.117 17.828 11.125 1 98.75 190 PHE B C 1
ATOM 3585 O O . PHE B 1 190 ? -6.055 18.453 11.25 1 98.75 190 PHE B O 1
ATOM 3592 N N . VAL B 1 191 ? -8.242 18.359 11.398 1 98.75 191 VAL B N 1
ATOM 3593 C CA . VAL B 1 191 ? -8.461 19.5 12.266 1 98.75 191 VAL B CA 1
ATOM 3594 C C . VAL B 1 191 ? -9.227 19.078 13.516 1 98.75 191 VAL B C 1
ATOM 3596 O O . VAL B 1 191 ? -10.336 18.547 13.414 1 98.75 191 VAL B O 1
ATOM 3599 N N . LEU B 1 192 ? -8.625 19.312 14.648 1 98.56 192 LEU B N 1
ATOM 3600 C CA . LEU B 1 192 ? -9.141 18.703 15.859 1 98.56 192 LEU B CA 1
ATOM 3601 C C . LEU B 1 192 ? -9.367 19.75 16.953 1 98.56 192 LEU B C 1
ATOM 3603 O O . LEU B 1 192 ? -8.672 20.766 16.984 1 98.56 192 LEU B O 1
ATOM 3607 N N . THR B 1 193 ? -10.344 19.516 17.797 1 97.94 193 THR B N 1
ATOM 3608 C CA . THR B 1 193 ? -10.508 20.266 19.047 1 97.94 193 THR B CA 1
ATOM 3609 C C . THR B 1 193 ? -9.93 19.484 20.219 1 97.94 193 THR B C 1
ATOM 3611 O O . THR B 1 193 ? -9.602 18.297 20.094 1 97.94 193 THR B O 1
ATOM 3614 N N . GLN B 1 194 ? -9.883 20.125 21.344 1 95.69 194 GLN B N 1
ATOM 3615 C CA . GLN B 1 194 ? -9.367 19.484 22.547 1 95.69 194 GLN B CA 1
ATOM 3616 C C . GLN B 1 194 ? -10.242 18.312 22.984 1 95.69 194 GLN B C 1
ATOM 3618 O O . GLN B 1 194 ? -9.773 17.406 23.656 1 95.69 194 GLN B O 1
ATOM 3623 N N . GLU B 1 195 ? -11.422 18.312 22.594 1 96.12 195 GLU B N 1
ATOM 3624 C CA . GLU B 1 195 ? -12.359 17.266 22.953 1 96.12 195 GLU B CA 1
ATOM 3625 C C . GLU B 1 195 ? -11.852 15.898 22.484 1 96.12 195 GLU B C 1
ATOM 3627 O O . GLU B 1 195 ? -12.102 14.883 23.141 1 96.12 195 GLU B O 1
ATOM 3632 N N . VAL B 1 196 ? -11.172 15.859 21.422 1 97.62 196 VAL B N 1
ATOM 3633 C CA . VAL B 1 196 ? -10.672 14.617 20.844 1 97.62 196 VAL B CA 1
ATOM 3634 C C . VAL B 1 196 ? -9.727 13.938 21.828 1 97.62 196 VAL B C 1
ATOM 3636 O O . VAL B 1 196 ? -9.734 12.711 21.953 1 97.62 196 VAL B O 1
ATOM 3639 N N . LEU B 1 197 ? -8.945 14.688 22.578 1 96.56 197 LEU B N 1
ATOM 3640 C CA . LEU B 1 197 ? -7.965 14.148 23.516 1 96.56 197 LEU B CA 1
ATOM 3641 C C . LEU B 1 197 ? -8.656 13.414 24.672 1 96.56 197 LEU B C 1
ATOM 3643 O O . LEU B 1 197 ? -8.141 12.422 25.172 1 96.56 197 LEU B O 1
ATOM 3647 N N . ASP B 1 198 ? -9.805 13.867 25 1 95.94 198 ASP B N 1
ATOM 3648 C CA . ASP B 1 198 ? -10.562 13.258 26.094 1 95.94 198 ASP B CA 1
ATOM 3649 C C . ASP B 1 198 ? -11.219 11.953 25.641 1 95.94 198 ASP B C 1
ATOM 3651 O O . ASP B 1 198 ? -11.617 11.141 26.484 1 95.94 198 ASP B O 1
ATOM 3655 N N . LEU B 1 199 ? -11.344 11.727 24.375 1 97.44 199 LEU B N 1
ATOM 3656 C CA . LEU B 1 199 ? -11.992 10.539 23.828 1 97.44 199 LEU B CA 1
ATOM 3657 C C . LEU B 1 199 ? -10.977 9.43 23.562 1 97.44 199 LEU B C 1
ATOM 3659 O O . LEU B 1 199 ? -11.352 8.32 23.188 1 97.44 199 LEU B O 1
ATOM 3663 N N . LEU B 1 200 ? -9.703 9.672 23.75 1 97.56 200 LEU B N 1
ATOM 3664 C CA . LEU B 1 200 ? -8.656 8.703 23.453 1 97.56 200 LEU B CA 1
ATOM 3665 C C . LEU B 1 200 ? -8.305 7.879 24.688 1 97.56 200 LEU B C 1
ATOM 3667 O O . LEU B 1 200 ? -7.773 8.414 25.656 1 97.56 200 LEU B O 1
ATOM 3671 N N . PRO B 1 201 ? -8.547 6.609 24.688 1 97.25 201 PRO B N 1
ATOM 3672 C CA . PRO B 1 201 ? -8.047 5.754 25.766 1 97.25 201 PRO B CA 1
ATOM 3673 C C . PRO B 1 201 ? -6.551 5.453 25.641 1 97.25 201 PRO B C 1
ATOM 3675 O O . PRO B 1 201 ? -5.961 5.684 24.578 1 97.25 201 PRO B O 1
ATOM 3678 N N . PRO B 1 202 ? -5.934 4.938 26.781 1 96 202 PRO B N 1
ATOM 3679 C CA . PRO B 1 202 ? -4.547 4.488 26.641 1 96 202 PRO B CA 1
ATOM 3680 C C . PRO B 1 202 ? -4.371 3.443 25.531 1 96 202 PRO B C 1
ATOM 3682 O O . PRO B 1 202 ? -5.145 2.486 25.469 1 96 202 PRO B O 1
ATOM 3685 N N . GLY B 1 203 ? -3.439 3.74 24.703 1 94.38 203 GLY B N 1
ATOM 3686 C CA . GLY B 1 203 ? -3.18 2.82 23.594 1 94.38 203 GLY B CA 1
ATOM 3687 C C . GLY B 1 203 ? -4.203 2.916 22.484 1 94.38 203 GLY B C 1
ATOM 3688 O O . GLY B 1 203 ? -4.191 2.105 21.562 1 94.38 203 GLY B O 1
ATOM 3689 N N . GLY B 1 204 ? -5 3.854 22.484 1 94.62 204 GLY B N 1
ATOM 3690 C CA . GLY B 1 204 ? -6.113 3.953 21.562 1 94.62 204 GLY B CA 1
ATOM 3691 C C . GLY B 1 204 ? -5.699 4.445 20.188 1 94.62 204 GLY B C 1
ATOM 3692 O O . GLY B 1 204 ? -4.531 4.766 19.953 1 94.62 204 GLY B O 1
ATOM 3693 N N . ASP B 1 205 ? -6.723 4.398 19.281 1 94.62 205 ASP B N 1
ATOM 3694 C CA . ASP B 1 205 ? -6.562 4.836 17.906 1 94.62 205 ASP B CA 1
ATOM 3695 C C . ASP B 1 205 ? -7.379 6.098 17.625 1 94.62 205 ASP B C 1
ATOM 3697 O O . ASP B 1 205 ? -8.547 6.18 18.016 1 94.62 20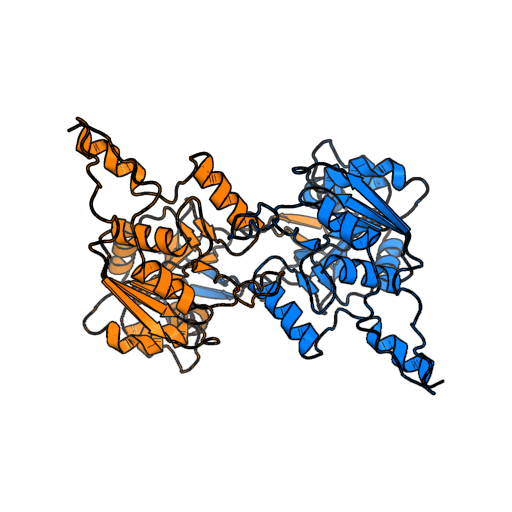5 ASP B O 1
ATOM 3701 N N . LEU B 1 206 ? -6.742 7.062 16.984 1 97.38 206 LEU B N 1
ATOM 3702 C CA . LEU B 1 206 ? -7.414 8.328 16.688 1 97.38 206 LEU B CA 1
ATOM 3703 C C . LEU B 1 206 ? -8.648 8.102 15.828 1 97.38 206 LEU B C 1
ATOM 3705 O O . LEU B 1 206 ? -9.719 8.648 16.109 1 97.38 206 LEU B O 1
ATOM 3709 N N . VAL B 1 207 ? -8.539 7.262 14.812 1 96.94 207 VAL B N 1
ATOM 3710 C CA . VAL B 1 207 ? -9.602 7.094 13.828 1 96.94 207 VAL B CA 1
ATOM 3711 C C . VAL B 1 207 ? -10.703 6.215 14.406 1 96.94 207 VAL B C 1
ATOM 3713 O O . VAL B 1 207 ? -11.867 6.629 14.477 1 96.94 207 VAL B O 1
ATOM 3716 N N . GLU B 1 208 ? -10.391 5.125 14.914 1 93.81 208 GLU B N 1
ATOM 3717 C CA . GLU B 1 208 ? -11.383 4.156 15.359 1 93.81 208 GLU B CA 1
ATOM 3718 C C . GLU B 1 208 ? -12.023 4.582 16.688 1 93.81 208 GLU B C 1
ATOM 3720 O O . GLU B 1 208 ? -13.234 4.457 16.859 1 93.81 208 GLU B O 1
ATOM 3725 N N . ASP B 1 209 ? -11.227 5.129 17.578 1 96.19 209 ASP B N 1
ATOM 3726 C CA . ASP B 1 209 ? -11.75 5.441 18.906 1 96.19 209 ASP B CA 1
ATOM 3727 C C . ASP B 1 209 ? -12.352 6.844 18.953 1 96.19 209 ASP B C 1
ATOM 3729 O O . ASP B 1 209 ? -13.547 7.008 19.172 1 96.19 209 ASP B O 1
ATOM 3733 N N . ALA B 1 210 ? -11.539 7.828 18.656 1 97.62 210 ALA B N 1
ATOM 3734 C CA . ALA B 1 210 ? -12.008 9.203 18.812 1 97.62 210 ALA B CA 1
ATOM 3735 C C . ALA B 1 210 ? -12.922 9.602 17.656 1 97.62 210 ALA B C 1
ATOM 3737 O O . ALA B 1 210 ? -14.07 9.984 17.875 1 97.62 210 ALA B O 1
ATOM 3738 N N . CYS B 1 211 ? -12.469 9.453 16.453 1 98 211 CYS B N 1
ATOM 3739 C CA . CYS B 1 211 ? -13.289 9.828 15.312 1 98 211 CYS B CA 1
ATOM 3740 C C . CYS B 1 211 ? -14.531 8.945 15.211 1 98 211 CYS B C 1
ATOM 3742 O O . CYS B 1 211 ? -15.602 9.414 14.844 1 98 211 CYS B O 1
ATOM 3744 N N . GLY B 1 212 ? -14.352 7.633 15.508 1 96.88 212 GLY B N 1
ATOM 3745 C CA . GLY B 1 212 ? -15.508 6.75 15.523 1 96.88 212 GLY B CA 1
ATOM 3746 C C . GLY B 1 212 ? -16.594 7.203 16.484 1 96.88 212 GLY B C 1
ATOM 3747 O O . GLY B 1 212 ? -17.766 7.238 16.125 1 96.88 212 GLY B O 1
ATOM 3748 N N . ALA B 1 213 ? -16.203 7.586 17.672 1 97.06 213 ALA B N 1
ATOM 3749 C CA . ALA B 1 213 ? -17.156 8.078 18.672 1 97.06 213 ALA B CA 1
ATOM 3750 C C . ALA B 1 213 ? -17.828 9.359 18.203 1 97.06 213 ALA B C 1
ATOM 3752 O O . ALA B 1 213 ? -19.047 9.508 18.328 1 97.06 213 ALA B O 1
ATOM 3753 N N . LEU B 1 214 ? -17.094 10.219 17.641 1 98.06 214 LEU B N 1
ATOM 3754 C CA . LEU B 1 214 ? -17.641 11.492 17.172 1 98.06 214 LEU B CA 1
ATOM 3755 C C . LEU B 1 214 ? -18.578 11.289 16 1 98.06 214 LEU B C 1
ATOM 3757 O O . LEU B 1 214 ? -19.594 11.992 15.867 1 98.06 214 LEU B O 1
ATOM 3761 N N . ALA B 1 215 ? -18.219 10.352 15.133 1 97.31 215 ALA B N 1
ATOM 3762 C CA . ALA B 1 215 ? -19.078 10.031 14 1 97.31 215 ALA B CA 1
ATOM 3763 C C . ALA B 1 215 ? -20.453 9.578 14.469 1 97.31 215 ALA B C 1
ATOM 3765 O O . ALA B 1 215 ? -21.484 10 13.922 1 97.31 215 ALA B O 1
ATOM 3766 N N . SER B 1 216 ? -20.531 8.789 15.461 1 95.19 216 SER B N 1
ATOM 3767 C CA . SER B 1 216 ? -21.781 8.258 15.984 1 95.19 216 SER B CA 1
ATOM 3768 C C . SER B 1 216 ? -22.641 9.367 16.578 1 95.19 216 SER B C 1
ATOM 3770 O O . SER B 1 216 ? -23.859 9.219 16.719 1 95.19 216 SER B O 1
ATOM 3772 N N . GLN B 1 217 ? -22 10.469 16.922 1 95.38 217 GLN B N 1
ATOM 3773 C CA . GLN B 1 217 ? -22.703 11.609 17.516 1 95.38 217 GLN B CA 1
ATOM 3774 C C . GLN B 1 217 ? -23 12.68 16.469 1 95.38 217 GLN B C 1
ATOM 3776 O O . GLN B 1 217 ? -23.562 13.727 16.781 1 95.38 217 GLN B O 1
ATOM 3781 N N . GLY B 1 218 ? -2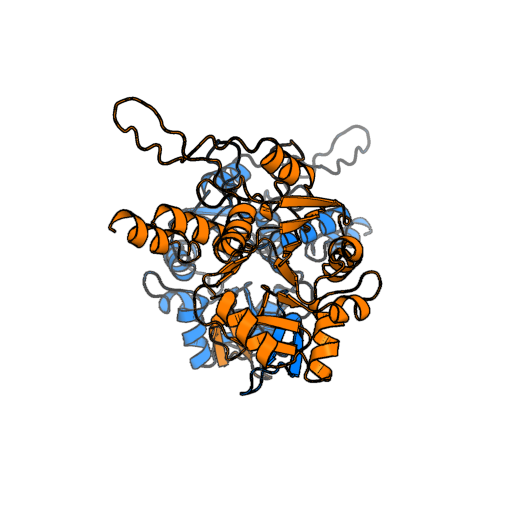2.562 12.461 15.297 1 94.69 218 GLY B N 1
ATOM 3782 C CA . GLY B 1 218 ? -22.734 13.453 14.25 1 94.69 218 GLY B CA 1
ATOM 3783 C C . GLY B 1 218 ? -21.828 14.656 14.398 1 94.69 218 GLY B C 1
ATOM 3784 O O . GLY B 1 218 ? -22.188 15.758 13.984 1 94.69 218 GLY B O 1
ATOM 3785 N N . ARG B 1 219 ? -20.688 14.453 15.016 1 97.56 219 ARG B N 1
ATOM 3786 C CA . ARG B 1 219 ? -19.781 15.57 15.32 1 97.56 219 ARG B CA 1
ATOM 3787 C C . ARG B 1 219 ? -18.438 15.391 14.633 1 97.56 219 ARG B C 1
ATOM 3789 O O . ARG B 1 219 ? -17.422 15.914 15.102 1 97.56 219 ARG B O 1
ATOM 3796 N N . LEU B 1 220 ? -18.422 14.602 13.602 1 98.62 220 LEU B N 1
ATOM 3797 C CA . LEU B 1 220 ? -17.25 14.438 12.734 1 98.62 220 LEU B CA 1
ATOM 3798 C C . LEU B 1 220 ? -17.547 14.977 11.336 1 98.62 220 LEU B C 1
ATOM 3800 O O . LEU B 1 220 ? -18.5 14.555 10.695 1 98.62 220 LEU B O 1
ATOM 3804 N N . PHE B 1 221 ? -16.688 15.898 10.93 1 98.56 221 PHE B N 1
ATOM 3805 C CA . PHE B 1 221 ? -16.859 16.547 9.633 1 98.56 221 PHE B CA 1
ATOM 3806 C C . PHE B 1 221 ? -15.875 15.969 8.617 1 98.56 221 PHE B C 1
ATOM 3808 O O . PHE B 1 221 ? -14.711 15.719 8.938 1 98.56 221 PHE B O 1
ATOM 3815 N N . GLY B 1 222 ? -16.344 15.68 7.445 1 98.56 222 GLY B N 1
ATOM 3816 C CA . GLY B 1 222 ? -15.5 15.25 6.344 1 98.56 222 GLY B CA 1
ATOM 3817 C C . GLY B 1 222 ? -15.406 16.266 5.227 1 98.56 222 GLY B C 1
ATOM 3818 O O . GLY B 1 222 ? -16.438 16.672 4.66 1 98.56 222 GLY B O 1
ATOM 3819 N N . TYR B 1 223 ? -14.219 16.688 4.934 1 98.25 223 TYR B N 1
ATOM 3820 C CA . TYR B 1 223 ? -14.016 17.547 3.775 1 98.25 223 TYR B CA 1
ATOM 3821 C C . TYR B 1 223 ? -13.688 16.734 2.533 1 98.25 223 TYR B C 1
ATOM 3823 O O . TYR B 1 223 ? -12.625 16.109 2.451 1 98.25 223 TYR B O 1
ATOM 3831 N N . GLN B 1 224 ? -14.508 16.797 1.562 1 97.31 224 GLN B N 1
ATOM 3832 C CA . GLN B 1 224 ? -14.32 16.047 0.33 1 97.31 224 GLN B CA 1
ATOM 3833 C C . GLN B 1 224 ? -13.297 16.719 -0.583 1 97.31 224 GLN B C 1
ATOM 3835 O O . GLN B 1 224 ? -13.453 17.891 -0.931 1 97.31 224 GLN B O 1
ATOM 3840 N N . HIS B 1 225 ? -12.297 15.969 -0.875 1 97.81 225 HIS B N 1
ATOM 3841 C CA . HIS B 1 225 ? -11.266 16.5 -1.761 1 97.81 225 HIS B CA 1
ATOM 3842 C C . HIS B 1 225 ? -11.094 15.609 -2.992 1 97.81 225 HIS B C 1
ATOM 3844 O O . HIS B 1 225 ? -10.797 14.422 -2.873 1 97.81 225 HIS B O 1
ATOM 3850 N N . LEU B 1 226 ? -11.234 16.25 -4.195 1 96.69 226 LEU B N 1
ATOM 3851 C CA . LEU B 1 226 ? -11.141 15.523 -5.457 1 96.69 226 LEU B CA 1
ATOM 3852 C C . LEU B 1 226 ? -9.82 15.836 -6.164 1 96.69 226 LEU B C 1
ATOM 3854 O O . LEU B 1 226 ? -9.531 15.266 -7.219 1 96.69 226 LEU B O 1
ATOM 3858 N N . GLY B 1 227 ? -9.055 16.672 -5.594 1 97.44 227 GLY B N 1
ATOM 3859 C CA . GLY B 1 227 ? -7.766 17.016 -6.164 1 97.44 227 GLY B CA 1
ATOM 3860 C C . GLY B 1 227 ? -6.676 16.016 -5.859 1 97.44 227 GLY B C 1
ATOM 3861 O O . GLY B 1 227 ? -6.961 14.828 -5.652 1 97.44 227 GLY B O 1
ATOM 3862 N N . PHE B 1 228 ? -5.469 16.5 -5.848 1 98.12 228 PHE B N 1
ATOM 3863 C CA . PHE B 1 228 ? -4.312 15.633 -5.691 1 98.12 228 PHE B CA 1
ATOM 3864 C C . PHE B 1 228 ? -4.191 15.148 -4.254 1 98.12 228 PHE B C 1
ATOM 3866 O O . PHE B 1 228 ? -4.195 15.953 -3.318 1 98.12 228 PHE B O 1
ATOM 3873 N N . TRP B 1 229 ? -4.066 14 -4.066 1 97.81 229 TRP B N 1
ATOM 3874 C CA . TRP B 1 229 ? -3.805 13.281 -2.82 1 97.81 229 TRP B CA 1
ATOM 3875 C C . TRP B 1 229 ? -3.08 11.969 -3.092 1 97.81 229 TRP B C 1
ATOM 3877 O O . TRP B 1 229 ? -3.545 11.148 -3.889 1 97.81 229 TRP B O 1
ATOM 3887 N N . LYS B 1 230 ? -1.949 11.781 -2.461 1 96.75 230 LYS B N 1
ATOM 3888 C CA . LYS B 1 230 ? -1.155 10.586 -2.74 1 96.75 230 LYS B CA 1
ATOM 3889 C C . LYS B 1 230 ? -0.392 10.133 -1.5 1 96.75 230 LYS B C 1
ATOM 3891 O O . LYS B 1 230 ? 0.415 10.883 -0.951 1 96.75 230 LYS B O 1
ATOM 3896 N N . PRO B 1 231 ? -0.75 8.898 -1.044 1 93.94 231 PRO B N 1
ATOM 3897 C CA . PRO B 1 231 ? 0.086 8.32 0.011 1 93.94 231 PRO B CA 1
ATOM 3898 C C . PRO B 1 231 ? 1.434 7.824 -0.509 1 93.94 231 PRO B C 1
ATOM 3900 O O . PRO B 1 231 ? 1.584 7.578 -1.708 1 93.94 231 PRO B O 1
ATOM 3903 N N . ALA B 1 232 ? 2.432 7.812 0.285 1 91.19 232 ALA B N 1
ATOM 3904 C CA . ALA B 1 232 ? 3.756 7.281 -0.023 1 91.19 232 ALA B CA 1
ATOM 3905 C C . ALA B 1 232 ? 4.035 6.008 0.774 1 91.19 232 ALA B C 1
ATOM 3907 O O . ALA B 1 232 ? 5.059 5.906 1.454 1 91.19 232 ALA B O 1
ATOM 3908 N N . ASP B 1 233 ? 3.227 5.094 0.561 1 87.06 233 ASP B N 1
ATOM 3909 C CA . ASP B 1 233 ? 3.293 3.895 1.391 1 87.06 233 ASP B CA 1
ATOM 3910 C C . ASP B 1 233 ? 3.881 2.719 0.611 1 87.06 233 ASP B C 1
ATOM 3912 O O . ASP B 1 233 ? 4.473 1.812 1.198 1 87.06 233 ASP B O 1
ATOM 3916 N N . THR B 1 234 ? 3.635 2.688 -0.647 1 84.62 234 THR B N 1
ATOM 3917 C CA . THR B 1 234 ? 4.145 1.61 -1.486 1 84.62 234 THR B CA 1
ATOM 3918 C C . THR B 1 234 ? 5.352 2.08 -2.297 1 84.62 234 THR B C 1
ATOM 3920 O O . THR B 1 234 ? 5.582 3.283 -2.43 1 84.62 234 THR B O 1
ATOM 3923 N N . PHE B 1 235 ? 6.008 1.117 -2.887 1 79.44 235 PHE B N 1
ATOM 3924 C CA . PHE B 1 235 ? 7.133 1.43 -3.762 1 79.44 235 PHE B CA 1
ATOM 3925 C C . PHE B 1 235 ? 6.668 2.221 -4.977 1 79.44 235 PHE B C 1
ATOM 3927 O O . PHE B 1 235 ? 7.312 3.195 -5.375 1 79.44 235 PHE B O 1
ATOM 3934 N N . LYS B 1 236 ? 5.633 1.783 -5.488 1 84 236 LYS B N 1
ATOM 3935 C CA . LYS B 1 236 ? 5.09 2.445 -6.672 1 84 236 LYS B CA 1
ATOM 3936 C C . LYS B 1 236 ? 4.707 3.893 -6.367 1 84 236 LYS B C 1
ATOM 3938 O O . LYS B 1 236 ? 5.043 4.801 -7.129 1 84 236 LYS B O 1
ATOM 3943 N N . GLU B 1 237 ? 4.062 4.09 -5.297 1 89.69 237 GLU B N 1
ATOM 3944 C CA . GLU B 1 237 ? 3.633 5.43 -4.902 1 89.69 237 GLU B CA 1
ATOM 3945 C C . GLU B 1 237 ? 4.828 6.355 -4.703 1 89.69 237 GLU B C 1
ATOM 3947 O O . GLU B 1 237 ? 4.816 7.5 -5.156 1 89.69 237 GLU B O 1
ATOM 3952 N N . ARG B 1 238 ? 5.812 5.891 -4.078 1 87.44 238 ARG B N 1
ATOM 3953 C CA . ARG B 1 238 ? 7.012 6.68 -3.828 1 87.44 238 ARG B CA 1
ATOM 3954 C C . ARG B 1 238 ? 7.734 7.008 -5.133 1 87.44 238 ARG B C 1
ATOM 3956 O O . ARG B 1 238 ? 8.18 8.141 -5.332 1 87.44 238 ARG B O 1
ATOM 3963 N N . ALA B 1 239 ? 7.82 6.031 -5.969 1 84.81 239 ALA B N 1
ATOM 3964 C CA . ALA B 1 239 ? 8.453 6.242 -7.27 1 84.81 239 ALA B CA 1
ATOM 3965 C C . ALA B 1 239 ? 7.691 7.281 -8.086 1 84.81 239 ALA B C 1
ATOM 3967 O O . ALA B 1 239 ? 8.297 8.125 -8.75 1 84.81 239 ALA B O 1
ATOM 3968 N N . GLU B 1 240 ? 6.418 7.156 -8.023 1 90.06 240 GLU B N 1
ATOM 3969 C CA . GLU B 1 240 ? 5.582 8.086 -8.773 1 90.06 240 GLU B CA 1
ATOM 3970 C C . GLU B 1 240 ? 5.758 9.516 -8.273 1 90.06 240 GLU B C 1
ATOM 3972 O O . GLU B 1 240 ? 5.793 10.461 -9.062 1 90.06 240 GLU B O 1
ATOM 3977 N N . LEU B 1 241 ? 5.816 9.648 -6.973 1 94 241 LEU B N 1
ATOM 3978 C CA . LEU B 1 241 ? 6.016 10.977 -6.391 1 94 241 LEU B CA 1
ATOM 3979 C C . LEU B 1 241 ? 7.383 11.531 -6.77 1 94 241 LEU B C 1
ATOM 3981 O O . LEU B 1 241 ? 7.496 12.703 -7.145 1 94 241 LEU B O 1
ATOM 3985 N N . ASP B 1 242 ? 8.359 10.781 -6.699 1 90.56 242 ASP B N 1
ATOM 3986 C CA . ASP B 1 242 ? 9.711 11.211 -7.043 1 90.56 242 ASP B CA 1
ATOM 3987 C C . ASP B 1 242 ? 9.812 11.555 -8.531 1 90.56 242 ASP B C 1
ATOM 3989 O O . ASP B 1 242 ? 10.406 12.57 -8.898 1 90.56 242 ASP B O 1
ATOM 3993 N N . ASP B 1 243 ? 9.273 10.68 -9.367 1 89.69 243 ASP B N 1
ATOM 3994 C CA . ASP B 1 243 ? 9.234 10.945 -10.797 1 89.69 243 ASP B CA 1
ATOM 3995 C C . ASP B 1 243 ? 8.484 12.242 -11.102 1 89.69 243 ASP B C 1
ATOM 3997 O O . ASP B 1 243 ? 8.922 13.039 -11.938 1 89.69 243 ASP B O 1
ATOM 4001 N N . GLY B 1 244 ? 7.367 12.336 -10.422 1 93.5 244 GLY B N 1
ATOM 4002 C CA . GLY B 1 244 ? 6.621 13.57 -10.578 1 93.5 244 GLY B CA 1
ATOM 4003 C C . GLY B 1 244 ? 7.43 14.805 -10.227 1 93.5 244 GLY B C 1
ATOM 4004 O O . GLY B 1 244 ? 7.426 15.789 -10.977 1 93.5 244 GLY B O 1
ATOM 4005 N N . TYR B 1 245 ? 8.062 14.758 -9.156 1 94 245 TYR B N 1
ATOM 4006 C CA . TYR B 1 245 ? 8.914 15.875 -8.75 1 94 245 TYR B CA 1
ATOM 4007 C C . TYR B 1 245 ? 9.898 16.234 -9.852 1 94 245 TYR B C 1
ATOM 4009 O O . TYR B 1 245 ? 10.023 17.406 -10.227 1 94 245 TYR B O 1
ATOM 4017 N N . HIS B 1 246 ? 10.531 15.289 -10.453 1 91.88 246 HIS B N 1
ATOM 4018 C CA . HIS B 1 246 ? 11.594 15.523 -11.422 1 91.88 246 HIS B CA 1
ATOM 4019 C C . HIS B 1 246 ? 11.023 16 -12.75 1 91.88 246 HIS B C 1
ATOM 4021 O O . HIS B 1 246 ? 11.672 16.766 -13.469 1 91.88 246 HIS B O 1
ATOM 4027 N N . ARG B 1 247 ? 9.812 15.656 -13.016 1 94.62 247 ARG B N 1
ATOM 4028 C CA . ARG B 1 247 ? 9.172 16.078 -14.258 1 94.62 247 ARG B CA 1
ATOM 4029 C C . ARG B 1 247 ? 8.5 17.438 -14.094 1 94.62 247 ARG B C 1
ATOM 4031 O O . ARG B 1 247 ? 7.941 17.984 -15.047 1 94.62 247 ARG B O 1
ATOM 4038 N N . GLY B 1 248 ? 8.453 17.828 -12.906 1 93.56 248 GLY B N 1
ATOM 4039 C CA . GLY B 1 248 ? 7.805 19.094 -12.641 1 93.56 248 GLY B CA 1
ATOM 4040 C C . GLY B 1 248 ? 6.32 18.969 -12.359 1 93.56 248 GLY B C 1
ATOM 4041 O O . GLY B 1 248 ? 5.605 19.969 -12.289 1 93.56 248 GLY B O 1
ATOM 4042 N N . ASP B 1 249 ? 5.855 17.719 -12.258 1 95.56 249 ASP B N 1
ATOM 4043 C CA . ASP B 1 249 ? 4.473 17.453 -11.883 1 95.56 249 ASP B CA 1
ATOM 4044 C C . ASP B 1 249 ? 4.34 17.25 -10.367 1 95.56 249 ASP B C 1
ATOM 4046 O O . ASP B 1 249 ? 4.25 16.125 -9.891 1 95.56 249 ASP B O 1
ATOM 4050 N N . ARG B 1 250 ? 4.285 18.375 -9.688 1 95.69 250 ARG B N 1
ATOM 4051 C CA . ARG B 1 250 ? 4.32 18.391 -8.234 1 95.69 250 ARG B CA 1
ATOM 4052 C C . ARG B 1 250 ? 3.16 19.188 -7.66 1 95.69 250 ARG B C 1
ATOM 4054 O O . ARG B 1 250 ? 3.373 20.172 -6.934 1 95.69 250 ARG B O 1
ATOM 4061 N N . PRO B 1 251 ? 1.909 18.75 -7.859 1 97.19 251 PRO B N 1
ATOM 4062 C CA . PRO B 1 251 ? 0.746 19.547 -7.441 1 97.19 251 PRO B CA 1
ATOM 4063 C C . PRO B 1 251 ? 0.698 19.766 -5.93 1 97.19 251 PRO B C 1
ATOM 4065 O O . PRO B 1 251 ? 0.029 20.688 -5.457 1 97.19 251 PRO B O 1
ATOM 4068 N N . TRP B 1 252 ? 1.447 18.969 -5.168 1 97.62 252 TRP B N 1
ATOM 4069 C CA . TRP B 1 252 ? 1.436 19.109 -3.715 1 97.62 252 TRP B CA 1
ATOM 4070 C C . TRP B 1 252 ? 2.27 20.312 -3.275 1 97.62 252 TRP B C 1
ATOM 4072 O O . TRP B 1 252 ? 2.18 20.75 -2.127 1 97.62 252 TRP B O 1
ATOM 4082 N N . MET B 1 253 ? 3.113 20.766 -4.109 1 96.19 253 MET B N 1
ATOM 4083 C CA . MET B 1 253 ? 3.93 21.938 -3.789 1 96.19 253 MET B CA 1
ATOM 4084 C C . MET B 1 253 ? 3.168 23.234 -4.07 1 96.19 253 MET B C 1
ATOM 4086 O O . MET B 1 253 ? 3.551 24 -4.953 1 96.19 253 MET B O 1
ATOM 4090 N N . ILE B 1 254 ? 2.254 23.531 -3.352 1 95.56 254 ILE B N 1
ATOM 4091 C CA . ILE B 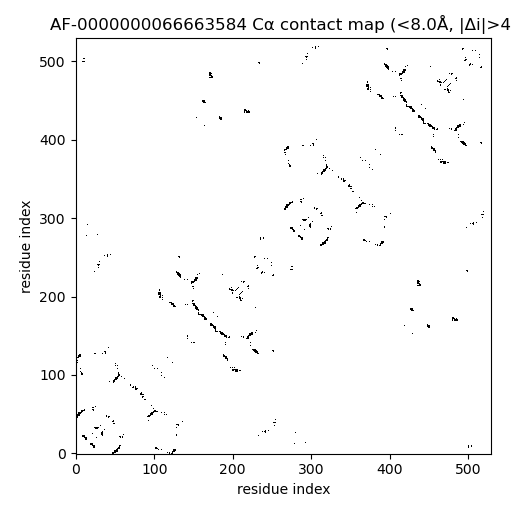1 254 ? 1.279 24.594 -3.594 1 95.56 254 ILE B CA 1
ATOM 4092 C C . ILE B 1 254 ? 1.928 25.953 -3.355 1 95.56 254 ILE B C 1
ATOM 4094 O O . ILE B 1 254 ? 1.365 27 -3.721 1 95.56 254 ILE B O 1
ATOM 4098 N N . TRP B 1 255 ? 3.084 26.047 -2.795 1 90.88 255 TRP B N 1
ATOM 4099 C CA . TRP B 1 255 ? 3.801 27.297 -2.527 1 90.88 255 TRP B CA 1
ATOM 4100 C C . TRP B 1 255 ? 4.559 27.766 -3.764 1 90.88 255 TRP B C 1
ATOM 4102 O O . TRP B 1 255 ? 5.027 28.906 -3.816 1 90.88 255 TRP B O 1
ATOM 4112 N N . GLU B 1 256 ? 4.809 26.906 -4.727 1 83.44 256 GLU B N 1
ATOM 4113 C CA . GLU B 1 256 ? 5.52 27.297 -5.941 1 83.44 256 GLU B CA 1
ATOM 4114 C C . GLU B 1 256 ? 4.652 28.172 -6.836 1 83.44 256 GLU B C 1
ATOM 4116 O O . GLU B 1 256 ? 5.16 29.062 -7.523 1 83.44 256 GLU B O 1
ATOM 4121 N N . GLY B 1 257 ? 3.461 27.984 -7.156 1 62.72 257 GLY B N 1
ATOM 4122 C CA . GLY B 1 257 ? 2.637 28.875 -7.961 1 62.72 257 GLY B CA 1
ATOM 4123 C C . GLY B 1 257 ? 2.422 30.234 -7.32 1 62.72 257 GLY B C 1
ATOM 4124 O O . GLY B 1 257 ? 2.115 31.203 -8.008 1 62.72 257 GLY B O 1
ATOM 4125 N N . SER B 1 258 ? 2.398 30.406 -6.043 1 51 258 SER B N 1
ATOM 4126 C CA . SER B 1 258 ? 2.162 31.672 -5.348 1 51 258 SER B CA 1
ATOM 4127 C C . SER B 1 258 ? 3.363 32.594 -5.465 1 51 258 SER B C 1
ATOM 4129 O O . SER B 1 258 ? 3.213 33.812 -5.445 1 51 258 SER B O 1
ATOM 4131 N N . GLU B 1 259 ? 4.57 32.156 -5.582 1 44.38 259 GLU B N 1
ATOM 4132 C CA . GLU B 1 259 ? 5.723 33.031 -5.613 1 44.38 259 GLU B CA 1
ATOM 4133 C C . GLU B 1 259 ? 5.832 33.75 -6.957 1 44.38 259 GLU B C 1
ATOM 4135 O O . GLU B 1 259 ? 6.562 34.75 -7.086 1 44.38 259 GLU B O 1
ATOM 4140 N N . SER B 1 260 ? 5.301 33.312 -7.957 1 39.03 260 SER B N 1
ATOM 4141 C CA . SER B 1 260 ? 5.438 34.094 -9.18 1 39.03 260 SER B CA 1
ATOM 4142 C C . SER B 1 260 ? 4.684 35.406 -9.078 1 39.03 260 SER B C 1
ATOM 4144 O O . SER B 1 260 ? 4.98 36.344 -9.812 1 39.03 260 SER B O 1
ATOM 4146 N N . LEU B 1 261 ? 3.68 35.625 -8.242 1 35.5 261 LEU B N 1
ATOM 4147 C CA . LEU B 1 261 ? 2.992 36.906 -8.266 1 35.5 261 LEU B CA 1
ATOM 4148 C C . LEU B 1 261 ? 3.793 37.969 -7.508 1 35.5 261 LEU B C 1
ATOM 4150 O O . LEU B 1 261 ? 3.615 39.156 -7.734 1 35.5 261 LEU B O 1
ATOM 4154 N N . GLU B 1 262 ? 4.629 37.719 -6.535 1 32.78 262 GLU B N 1
ATOM 4155 C CA . GLU B 1 262 ? 5.266 38.812 -5.824 1 32.78 262 GLU B CA 1
ATOM 4156 C C . GLU B 1 262 ? 6.434 39.375 -6.629 1 32.78 262 GLU B C 1
ATOM 4158 O O . GLU B 1 262 ? 6.852 40.531 -6.398 1 32.78 262 GLU B O 1
ATOM 4163 N N . VAL B 1 263 ? 7.07 38.656 -7.461 1 31.88 263 VAL B N 1
ATOM 4164 C CA . VAL B 1 263 ? 8.211 39.344 -8.078 1 31.88 263 VAL B CA 1
ATOM 4165 C C . VAL B 1 263 ? 7.719 40.281 -9.18 1 31.88 263 VAL B C 1
ATOM 4167 O O . VAL B 1 263 ? 8.508 41 -9.781 1 31.88 263 VAL B O 1
ATOM 4170 N N . VAL B 1 264 ? 6.609 39.812 -9.773 1 32.72 264 VAL B N 1
ATOM 4171 C CA . VAL B 1 264 ? 6.367 40.719 -10.891 1 32.72 264 VAL B CA 1
ATOM 4172 C C . VAL B 1 264 ? 5.68 42 -10.391 1 32.72 264 VAL B C 1
ATOM 4174 O O . VAL B 1 264 ? 5.355 42.875 -11.18 1 32.72 264 VAL B O 1
ATOM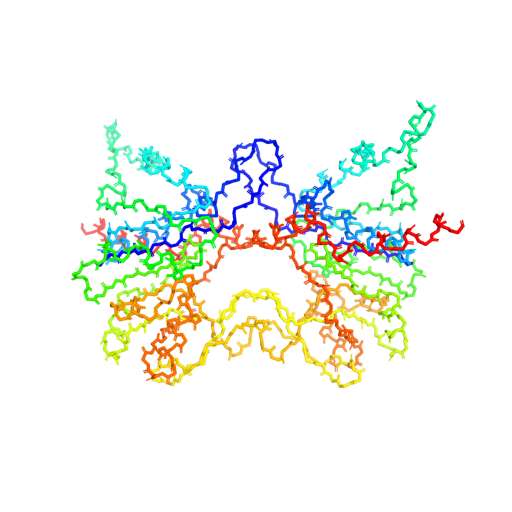 4177 N N . SER B 1 265 ? 5.324 41.875 -9.125 1 22.45 265 SER B N 1
ATOM 4178 C CA . SER B 1 265 ? 4.855 43.25 -8.906 1 22.45 265 SER B CA 1
ATOM 4179 C C . SER B 1 265 ? 6.012 44.188 -8.547 1 22.45 265 SER B C 1
ATOM 4181 O O . SER B 1 265 ? 6.898 43.812 -7.777 1 22.45 265 SER B O 1
#

=== Feature glossary ===
Legend for the data blocks above and below:

— What the protein is —

The amino-acid sequence is the protein's primary structure: the linear order of residues from the N-terminus to the C-terminus, written in one-letter code. Everything else here — the 3D coordinates, the secondary structure, the domain annotations — is ultimately a consequence of this string.

Database cross-references. InterPro integrates a dozen domain/family signature databases into unified entries with residue-range hits. GO terms attach function/process/location labels with evidence codes. CATH codes position the fold in a four-level structural taxonomy. Organism is the NCBI-taxonomy species name.

— Where its atoms are —

The mmCIF block holds the 3D Cartesian coordinates of each backbone atom (N, Cα, C, O) in ångströms. mmCIF is the PDB's canonical archive format — a tagged-loop text representation of the atomic model.

The six renders are orthographic views along the three Cartesian axes in both directions. Representation (cartoon, sticks, or surface) and color scheme (sequence-rainbow or by-chain) vary across proteins so the training set covers all the common visualization conventions.

— Local backbone conformation —

Secondary structure is the local, repeating backbone conformation. DSSP classifies it into eight states by reading the hydrogen-bond network: three helix types (H, G, I), two β types (E, B), two non-regular types (T, S), and unstructured coil (-).

SS3 is a coarse helix/strand/coil call (letters a/b/c) made by the P-SEA algorithm from inter-Cα distances and dihedrals. It is less detailed than DSSP but needs only Cα positions.

Backbone dihedral angles. Every residue except chain termini has a φ (preceding-C → N → Cα → C) and a ψ (N → Cα → C → next-N). They are reported in degrees following the IUPAC sign convention. Secondary structure is essentially a statement about which (φ, ψ) basin each residue occupies.

— Global shape and packing —

The geometric summary reports three shape descriptors. Rg (radius of gyration) measures how spread out the Cα atoms are about their centre of mass; compact globular proteins have small Rg, elongated or unfolded ones large. Cα contacts (<8 Å, |i−j|>4) count long-range residue pairs in spatial proximity — high for tightly packed folds, near zero for rods or random coil. The bounding-box extents give the protein's footprint along x, y, z in Å.

Solvent accessibility: the surface area of each residue that a 1.4 Å water probe can touch, in Å². When only backbone atoms are present the absolute values are lower than full-atom SASA (side chains contribute most of the area) and are flagged as backbone-only.

Plot images: a contact map (which residues are close in 3D, as an N×N binary image), a Ramachandran scatter (backbone torsion angles, revealing secondary-structure composition at a glance), and — for AlphaFold structures — a PAE heatmap (pairwise prediction confidence).

— Structural neighborhood —

Foldseek's 3Di representation compresses backbone geometry into a per-residue letter drawn from a learned twenty-state alphabet. It captures the tertiary interaction pattern around each residue — which residues are packed against it in space, regardless of where they are in sequence.

Structural nearest neighbors (via Foldseek easy-search vs the PDB). Reported per hit: target PDB id, E-value, and alignment TM-score. A TM-score above ~0.5 is the conventional threshold for 'same fold'.

— Confidence and disorder —

pLDDT (predicted Local Distance Difference Test) is AlphaFold's per-residue confidence score, ranging from 0 to 100. Values above 90 indicate high confidence (typically well-packed cores); 70–90 is confident; 50–70 low confidence; below 50 usually means the region is disordered or the prediction is unreliable there. AlphaFold stores pLDDT in the mmCIF B-factor column.

For experimental (PDB) structures, the B-factor (temperature factor) quantifies the positional spread of each atom in the crystal — a combination of thermal vibration and static disorder — in units of Å². High B-factors mark flexible loops or poorly resolved regions; low B-factors mark the rigid, well-ordered core.

Predicted Aligned Error (PAE) is an AlphaFold confidence matrix: entry (i, j) is the expected error in the position of residue j, in ångströms, when the prediction is superimposed on the true structure at residue i. Low PAE within a block of residues means that block is internally rigid and well-predicted; high PAE between two blocks means their relative placement is uncertain even if each block individually is confident.